Protein 3U2U (pdb70)

Organism: Homo sapiens (NCBI:txid9606)

Structure (mmCIF, N/CA/C/O backbone):
data_3U2U
#
_entry.id   3U2U
#
_cell.length_a   46.765
_cell.length_b   46.844
_cell.length_c   69.848
_cell.angle_alpha   79.36
_cell.angle_beta   88.45
_cell.angle_gamma   77.20
#
_symmetry.space_group_name_H-M   'P 1'
#
loop_
_entity.id
_entity.type
_entity.pdbx_description
1 polymer Glycogenin-1
2 branched alpha-D-glucopyranose-(1-4)-alpha-D-glucopyranose-(1-4)-alpha-D-glucopyranose-(1-4)-alpha-D-glucopyranose
3 non-polymer 'MANGANESE (II) ION'
4 non-polymer "URIDINE-5'-DIPHOSPHATE"
5 non-polymer GLYCEROL
6 non-polymer 'SULFATE ION'
7 water water
#
loop_
_atom_site.group_PDB
_atom_site.id
_atom_site.type_symbol
_atom_site.label_atom_id
_atom_site.label_alt_id
_atom_site.label_comp_id
_atom_site.label_asym_id
_atom_site.label_entity_id
_atom_site.label_seq_id
_atom_site.pdbx_PDB_ins_code
_atom_site.Cartn_x
_atom_site.Cartn_y
_atom_site.Cartn_z
_atom_site.occupancy
_atom_site.B_iso_or_equiv
_atom_site.auth_seq_id
_atom_site.auth_comp_id
_atom_site.auth_asym_id
_atom_site.auth_atom_id
_atom_site.pdbx_PDB_model_num
ATOM 1 N N . SER A 1 1 ? 36.197 36.508 5.461 1.00 66.03 0 SER A N 1
ATOM 2 C CA . SER A 1 1 ? 36.122 35.024 5.307 1.00 65.29 0 SER A CA 1
ATOM 3 C C . SER A 1 1 ? 36.984 34.524 4.138 1.00 64.70 0 SER A C 1
ATOM 4 O O . SER A 1 1 ? 38.134 34.126 4.334 1.00 62.74 0 SER A O 1
ATOM 7 N N . MET A 1 2 ? 36.429 34.565 2.927 1.00 64.16 1 MET A N 1
ATOM 8 C CA . MET A 1 2 ? 37.070 33.964 1.758 1.00 64.10 1 MET A CA 1
ATOM 9 C C . MET A 1 2 ? 38.481 34.507 1.560 1.00 59.84 1 MET A C 1
ATOM 10 O O . MET A 1 2 ? 39.450 33.747 1.519 1.00 62.02 1 MET A O 1
ATOM 15 N N . THR A 1 3 ? 38.589 35.828 1.476 1.00 53.09 2 THR A N 1
ATOM 16 C CA . THR A 1 3 ? 39.832 36.471 1.080 1.00 45.70 2 THR A CA 1
ATOM 17 C C . THR A 1 3 ? 40.669 36.973 2.264 1.00 39.43 2 THR A C 1
ATOM 18 O O . THR A 1 3 ? 41.906 36.958 2.200 1.00 41.62 2 THR A O 1
ATOM 22 N N . ASP A 1 4 ? 40.015 37.409 3.343 1.00 27.10 3 ASP A N 1
ATOM 23 C CA . ASP A 1 4 ? 40.711 38.178 4.358 1.00 21.90 3 ASP A CA 1
ATOM 24 C C . ASP A 1 4 ? 40.974 37.423 5.665 1.00 18.68 3 ASP A C 1
ATOM 25 O O . ASP A 1 4 ? 41.427 38.020 6.620 1.00 19.72 3 ASP A O 1
ATOM 30 N N . GLN A 1 5 ? 40.690 36.117 5.698 1.00 17.02 4 GLN A N 1
ATOM 31 C CA . GLN A 1 5 ? 41.001 35.281 6.882 1.00 15.26 4 GLN A CA 1
ATOM 32 C C . GLN A 1 5 ? 41.703 34.012 6.432 1.00 15.54 4 GLN A C 1
ATOM 33 O O . GLN A 1 5 ? 41.421 33.483 5.348 1.00 15.59 4 GLN A O 1
ATOM 39 N N . ALA A 1 6 ? 42.583 33.515 7.294 1.00 14.02 5 ALA A N 1
ATOM 40 C CA . ALA A 1 6 ? 43.451 32.386 6.943 1.00 12.90 5 ALA A CA 1
ATOM 41 C C . ALA A 1 6 ? 43.767 31.479 8.113 1.00 11.44 5 ALA A C 1
ATOM 42 O O . ALA A 1 6 ? 43.864 31.920 9.249 1.00 13.30 5 ALA A O 1
ATOM 44 N N . PHE A 1 7 ? 43.972 30.207 7.794 1.00 11.30 6 PHE A N 1
ATOM 45 C CA . PHE A 1 7 ? 44.736 29.319 8.643 1.00 12.09 6 PHE A CA 1
ATOM 46 C C . PHE A 1 7 ? 46.176 29.449 8.243 1.00 12.49 6 PHE A C 1
ATOM 47 O O . PHE A 1 7 ? 46.488 29.516 7.050 1.00 12.53 6 PHE A O 1
ATOM 55 N N . VAL A 1 8 ? 47.052 29.478 9.237 1.00 12.18 7 VAL A N 1
ATOM 56 C CA . VAL A 1 8 ? 48.460 29.681 9.024 1.00 12.71 7 VAL A CA 1
ATOM 57 C C . VAL A 1 8 ? 49.246 28.611 9.765 1.00 10.70 7 VAL A C 1
ATOM 58 O O . VAL A 1 8 ? 49.011 28.383 10.945 1.00 11.88 7 VAL A O 1
ATOM 62 N N . THR A 1 9 ? 50.200 27.963 9.085 1.00 11.81 8 THR A N 1
ATOM 63 C CA . THR A 1 9 ? 51.136 27.023 9.738 1.00 12.63 8 THR A CA 1
ATOM 64 C C . THR A 1 9 ? 52.571 27.410 9.427 1.00 15.41 8 THR A C 1
ATOM 65 O O . THR A 1 9 ? 52.820 28.437 8.808 1.00 13.79 8 THR A O 1
ATOM 69 N N . LEU A 1 10 ? 53.503 26.610 9.928 1.00 13.30 9 LEU A N 1
ATOM 70 C CA . LEU A 1 10 ? 54.936 26.899 9.913 1.00 12.10 9 LEU A CA 1
ATOM 71 C C . LEU A 1 10 ? 55.707 25.630 9.675 1.00 13.51 9 LEU A C 1
ATOM 72 O O . LEU A 1 10 ? 55.445 24.613 10.326 1.00 12.77 9 LEU A O 1
ATOM 77 N N . THR A 1 11 ? 56.672 25.684 8.749 1.00 13.65 10 THR A N 1
ATOM 78 C CA . THR A 1 11 ? 57.652 24.619 8.669 1.00 14.12 10 THR A CA 1
ATOM 79 C C . THR A 1 11 ? 59.032 25.141 8.369 1.00 14.74 10 THR A C 1
ATOM 80 O O . THR A 1 11 ? 59.226 25.896 7.442 1.00 12.94 10 THR A O 1
ATOM 84 N N . THR A 1 12 ? 60.011 24.706 9.147 1.00 15.73 11 THR A N 1
ATOM 85 C CA . THR A 1 12 ? 61.387 25.111 8.905 1.00 17.48 11 THR A CA 1
ATOM 86 C C . THR A 1 12 ? 62.182 24.057 8.144 1.00 18.07 11 THR A C 1
ATOM 87 O O . THR A 1 12 ? 63.382 24.254 7.889 1.00 21.31 11 THR A O 1
ATOM 91 N N . ASN A 1 13 ? 61.567 22.912 7.827 1.00 15.35 12 ASN A N 1
ATOM 92 C CA . ASN A 1 13 ? 62.287 21.837 7.143 1.00 18.66 12 ASN A CA 1
ATOM 93 C C . ASN A 1 13 ? 61.339 20.890 6.414 1.00 19.79 12 ASN A C 1
ATOM 94 O O . ASN A 1 13 ? 60.140 21.035 6.511 1.00 18.78 12 ASN A O 1
ATOM 99 N N . ASP A 1 14 ? 61.876 19.927 5.668 1.00 18.44 13 ASP A N 1
ATOM 100 C CA . ASP A 1 14 ? 61.031 19.042 4.853 1.00 17.94 13 ASP A CA 1
ATOM 101 C C . ASP A 1 14 ? 60.308 17.983 5.668 1.00 22.04 13 ASP A C 1
ATOM 102 O O . ASP A 1 14 ? 59.341 17.432 5.189 1.00 21.71 13 ASP A O 1
ATOM 107 N N . ALA A 1 15 ? 60.762 17.720 6.895 1.00 19.44 14 ALA A N 1
ATOM 108 C CA . ALA A 1 15 ? 60.117 16.757 7.779 1.00 19.56 14 ALA A CA 1
ATOM 109 C C . ALA A 1 15 ? 58.811 17.341 8.314 1.00 18.15 14 ALA A C 1
ATOM 110 O O . ALA A 1 15 ? 57.738 16.761 8.155 1.00 17.85 14 ALA A O 1
ATOM 112 N N . TYR A 1 16 ? 58.889 18.512 8.929 1.00 14.36 15 TYR A N 1
ATOM 113 C CA . TYR A 1 16 ? 57.661 19.175 9.400 1.00 13.49 15 TYR A CA 1
ATOM 114 C C . TYR A 1 16 ? 56.767 19.594 8.242 1.00 13.62 15 TYR A C 1
ATOM 115 O O . TYR A 1 16 ? 55.548 19.745 8.398 1.00 13.87 15 TYR A O 1
ATOM 124 N N . ALA A 1 17 ? 57.339 19.721 7.046 1.00 16.30 16 ALA A N 1
ATOM 125 C CA . ALA A 1 17 ? 56.523 19.987 5.867 1.00 14.03 16 ALA A CA 1
ATOM 126 C C . ALA A 1 17 ? 55.516 18.871 5.606 1.00 13.52 16 ALA A C 1
ATOM 127 O O . ALA A 1 17 ? 54.435 19.140 5.087 1.00 14.32 16 ALA A O 1
ATOM 129 N N . LYS A 1 18 ? 55.878 17.615 5.915 1.00 14.76 17 LYS A N 1
ATOM 130 C CA . LYS A 1 18 ? 54.957 16.500 5.751 1.00 16.32 17 LYS A CA 1
ATOM 131 C C . LYS A 1 18 ? 53.733 16.711 6.667 1.00 14.71 17 LYS A C 1
ATOM 132 O O . LYS A 1 18 ? 52.570 16.538 6.250 1.00 14.68 17 LYS A O 1
ATOM 138 N N . GLY A 1 19 ? 54.015 17.164 7.889 1.00 13.39 18 GLY A N 1
ATOM 139 C CA . GLY A 1 19 ? 52.958 17.619 8.794 1.00 14.14 18 GLY A CA 1
ATOM 140 C C . GLY A 1 19 ? 52.084 18.721 8.240 1.00 13.41 18 GLY A C 1
ATOM 141 O O . GLY A 1 19 ? 50.866 18.616 8.262 1.00 11.70 18 GLY A O 1
ATOM 142 N N . ALA A 1 20 ? 52.692 19.781 7.710 1.00 13.42 19 ALA A N 1
ATOM 143 C CA . ALA A 1 20 ? 51.893 20.883 7.153 1.00 13.67 19 ALA A CA 1
ATOM 144 C C . ALA A 1 20 ? 51.021 20.400 5.999 1.00 10.45 19 ALA A C 1
ATOM 145 O O . ALA A 1 20 ? 49.858 20.799 5.868 1.00 13.87 19 ALA A O 1
ATOM 147 N N . LEU A 1 21 ? 51.569 19.478 5.190 1.00 12.70 20 LEU A N 1
ATOM 148 C CA . LEU A 1 21 ? 50.795 18.948 4.058 1.00 11.38 20 LEU A CA 1
ATOM 149 C C . LEU A 1 21 ? 49.574 18.165 4.524 1.00 11.13 20 LEU A C 1
ATOM 150 O O . LEU A 1 21 ? 48.472 18.322 3.969 1.00 13.18 20 LEU A O 1
ATOM 155 N N . VAL A 1 22 ? 49.740 17.343 5.572 1.00 11.81 21 VAL A N 1
ATOM 156 C CA . VAL A 1 22 ? 48.624 16.580 6.110 1.00 14.78 21 VAL A CA 1
ATOM 157 C C . VAL A 1 22 ? 47.615 17.515 6.767 1.00 12.03 21 VAL A C 1
ATOM 158 O O . VAL A 1 22 ? 46.409 17.403 6.546 1.00 13.08 21 VAL A O 1
ATOM 162 N N . LEU A 1 23 ? 48.091 18.489 7.553 1.00 10.86 22 LEU A N 1
ATOM 163 C CA . LEU A 1 23 ? 47.209 19.497 8.131 1.00 11.48 22 LEU A CA 1
ATOM 164 C C . LEU A 1 23 ? 46.363 20.218 7.052 1.00 10.62 22 LEU A C 1
ATOM 165 O O . LEU A 1 23 ? 45.135 20.338 7.159 1.00 13.29 22 LEU A O 1
ATOM 170 N N . GLY A 1 24 ? 47.048 20.737 6.038 1.00 12.41 23 GLY A N 1
ATOM 171 C CA . GLY A 1 24 ? 46.367 21.469 4.983 1.00 12.99 23 GLY A CA 1
ATOM 172 C C . GLY A 1 24 ? 45.372 20.603 4.273 1.00 13.37 23 GLY A C 1
ATOM 173 O O . GLY A 1 24 ? 44.254 21.051 3.965 1.00 14.39 23 GLY A O 1
ATOM 174 N N . SER A 1 25 ? 45.750 19.356 4.000 1.00 12.29 24 SER A N 1
ATOM 175 C CA A SER A 1 25 ? 44.836 18.422 3.360 0.50 12.87 24 SER A CA 1
ATOM 176 C CA B SER A 1 25 ? 44.843 18.398 3.362 0.50 12.59 24 SER A CA 1
ATOM 177 C C . SER A 1 25 ? 43.607 18.208 4.204 1.00 13.72 24 SER A C 1
ATOM 178 O O . SER A 1 25 ? 42.483 18.209 3.692 1.00 15.45 24 SER A O 1
ATOM 183 N N . SER A 1 26 ? 43.807 18.051 5.509 1.00 12.29 25 SER A N 1
ATOM 184 C CA . SER A 1 26 ? 42.668 17.882 6.424 1.00 12.52 25 SER A CA 1
ATOM 185 C C . SER A 1 26 ? 41.736 19.113 6.470 1.00 14.33 25 SER A C 1
ATOM 186 O O . SER A 1 26 ? 40.532 18.957 6.569 1.00 14.99 25 SER A O 1
ATOM 189 N N . LEU A 1 27 ? 42.286 20.327 6.417 1.00 13.67 26 LEU A N 1
ATOM 190 C CA . LEU A 1 27 ? 41.478 21.536 6.381 1.00 13.25 26 LEU A CA 1
ATOM 191 C C . LEU A 1 27 ? 40.640 21.578 5.087 1.00 14.11 26 LEU A C 1
ATOM 192 O O . LEU A 1 27 ? 39.473 21.978 5.133 1.00 16.22 26 LEU A O 1
ATOM 197 N N . LYS A 1 28 ? 41.225 21.142 3.972 1.00 15.80 27 LYS A N 1
ATOM 198 C CA A LYS A 1 28 ? 40.482 21.094 2.703 0.50 16.70 27 LYS A CA 1
ATOM 199 C CA B LYS A 1 28 ? 40.491 21.076 2.692 0.50 16.57 27 LYS A CA 1
ATOM 200 C C . LYS A 1 28 ? 39.409 20.007 2.759 1.00 18.95 27 LYS A C 1
ATOM 201 O O . LYS A 1 28 ? 38.281 20.208 2.268 1.00 18.82 27 LYS A O 1
ATOM 212 N N . GLN A 1 29 ? 39.735 18.870 3.360 1.00 16.88 28 GLN A N 1
ATOM 213 C CA . GLN A 1 29 ? 38.793 17.729 3.513 1.00 18.84 28 GLN A CA 1
ATOM 214 C C . GLN A 1 29 ? 37.512 18.147 4.227 1.00 19.77 28 GLN A C 1
ATOM 215 O O . GLN A 1 29 ? 36.399 17.699 3.879 1.00 23.03 28 GLN A O 1
ATOM 221 N N . HIS A 1 30 ? 37.648 19.036 5.215 1.00 16.25 29 HIS A N 1
ATOM 222 C CA . HIS A 1 30 ? 36.528 19.501 6.022 1.00 17.50 29 HIS A CA 1
ATOM 223 C C . HIS A 1 30 ? 36.000 20.853 5.559 1.00 18.14 29 HIS A C 1
ATOM 224 O O . HIS A 1 30 ? 35.294 21.535 6.288 1.00 20.53 29 HIS A O 1
ATOM 231 N N . ARG A 1 31 ? 36.354 21.208 4.316 1.00 19.66 30 ARG A N 1
ATOM 232 C CA . ARG A 1 31 ? 35.698 22.271 3.545 1.00 18.31 30 ARG A CA 1
ATOM 233 C C . ARG A 1 31 ? 35.805 23.655 4.175 1.00 17.88 30 ARG A C 1
ATOM 234 O O . ARG A 1 31 ? 34.836 24.418 4.262 1.00 19.99 30 ARG A O 1
ATOM 242 N N . THR A 1 32 ? 37.015 24.015 4.598 1.00 15.61 31 THR A N 1
ATOM 243 C CA . THR A 1 32 ? 37.206 25.378 5.036 1.00 16.66 31 THR A CA 1
ATOM 244 C C . THR A 1 32 ? 36.945 26.333 3.872 1.00 18.36 31 THR A C 1
ATOM 245 O O . THR A 1 32 ? 37.224 26.035 2.710 1.00 18.50 31 THR A O 1
ATOM 249 N N . THR A 1 33 ? 36.415 27.485 4.225 1.00 15.59 32 THR A N 1
ATOM 250 C CA . THR A 1 33 ? 36.209 28.591 3.295 1.00 17.52 32 THR A CA 1
ATOM 251 C C . THR A 1 33 ? 37.259 29.684 3.453 1.00 18.01 32 THR A C 1
ATOM 252 O O . THR A 1 33 ? 37.189 30.713 2.776 1.00 19.56 32 THR A O 1
ATOM 256 N N . ARG A 1 34 ? 38.249 29.459 4.329 1.00 14.22 33 ARG A N 1
ATOM 257 C CA . ARG A 1 34 ? 39.318 30.415 4.515 1.00 15.81 33 ARG A CA 1
ATOM 258 C C . ARG A 1 34 ? 40.543 30.038 3.695 1.00 12.88 33 ARG A C 1
ATOM 259 O O . ARG A 1 34 ? 40.643 28.938 3.156 1.00 15.99 33 ARG A O 1
ATOM 267 N N . ARG A 1 35 ? 41.458 30.998 3.572 1.00 14.13 34 ARG A N 1
ATOM 268 C CA A ARG A 1 35 ? 42.753 30.791 2.950 0.50 14.16 34 ARG A CA 1
ATOM 269 C CA B ARG A 1 35 ? 42.725 30.738 2.926 0.50 15.47 34 ARG A CA 1
ATOM 270 C C . ARG A 1 35 ? 43.623 29.870 3.797 1.00 14.00 34 ARG A C 1
ATOM 271 O O . ARG A 1 35 ? 43.450 29.786 5.029 1.00 13.80 34 ARG A O 1
ATOM 286 N N . LEU A 1 36 ? 44.546 29.169 3.139 1.00 14.73 35 LEU A N 1
ATOM 287 C CA . LEU A 1 36 ? 45.547 28.323 3.792 1.00 13.45 35 LEU A CA 1
ATOM 288 C C . LEU A 1 36 ? 46.906 28.879 3.444 1.00 12.71 35 LEU A C 1
ATOM 289 O O . LEU A 1 36 ? 47.261 29.002 2.264 1.00 13.68 35 LEU A O 1
ATOM 294 N N . VAL A 1 37 ? 47.686 29.195 4.474 1.00 13.94 36 VAL A N 1
ATOM 295 C CA . VAL A 1 37 ? 49.007 29.779 4.329 1.00 14.92 36 VAL A CA 1
ATOM 296 C C . VAL A 1 37 ? 50.039 28.993 5.140 1.00 14.71 36 VAL A C 1
ATOM 297 O O . VAL A 1 37 ? 49.733 28.540 6.244 1.00 12.97 36 VAL A O 1
ATOM 301 N N . VAL A 1 38 ? 51.236 28.791 4.582 1.00 12.05 37 VAL A N 1
ATOM 302 C CA . VAL A 1 38 ? 52.348 28.205 5.302 1.00 12.06 37 VAL A CA 1
ATOM 303 C C . VAL A 1 38 ? 53.554 29.125 5.252 1.00 12.73 37 VAL A C 1
ATOM 304 O O . VAL A 1 38 ? 53.930 29.593 4.183 1.00 13.18 37 VAL 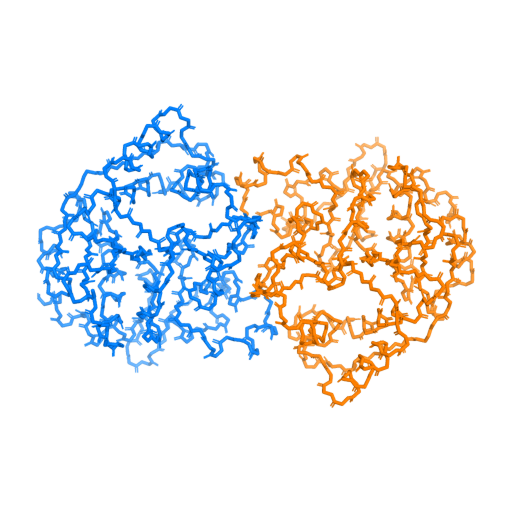A O 1
ATOM 308 N N . LEU A 1 39 ? 54.119 29.407 6.421 1.00 12.94 38 LEU A N 1
ATOM 309 C CA . LEU A 1 39 ? 55.395 30.093 6.566 1.00 12.74 38 LEU A CA 1
ATOM 310 C C . LEU A 1 39 ? 56.486 29.048 6.426 1.00 14.17 38 LEU A C 1
ATOM 311 O O . LEU A 1 39 ? 56.448 28.034 7.097 1.00 16.31 38 LEU A O 1
ATOM 316 N N . ALA A 1 40 ? 57.451 29.308 5.561 1.00 13.78 39 ALA A N 1
ATOM 317 C CA . ALA A 1 40 ? 58.536 28.378 5.286 1.00 15.50 39 ALA A CA 1
ATOM 318 C C . ALA A 1 40 ? 59.855 29.138 5.342 1.00 17.39 39 ALA A C 1
ATOM 319 O O . ALA A 1 40 ? 59.907 30.350 5.036 1.00 16.62 39 ALA A O 1
ATOM 321 N N . THR A 1 41 ? 60.911 28.443 5.780 1.00 17.26 40 THR A N 1
ATOM 322 C CA . THR A 1 41 ? 62.241 29.025 5.912 1.00 17.98 40 THR A CA 1
ATOM 323 C C . THR A 1 41 ? 63.161 28.385 4.852 1.00 17.79 40 THR A C 1
ATOM 324 O O . THR A 1 41 ? 62.756 27.441 4.158 1.00 19.60 40 THR A O 1
ATOM 328 N N . PRO A 1 42 ? 64.396 28.906 4.699 1.00 20.22 41 PRO A N 1
ATOM 329 C CA . PRO A 1 42 ? 65.217 28.448 3.563 1.00 23.45 41 PRO A CA 1
ATOM 330 C C . PRO A 1 42 ? 65.657 26.985 3.564 1.00 22.81 41 PRO A C 1
ATOM 331 O O . PRO A 1 42 ? 66.032 26.473 2.496 1.00 22.99 41 PRO A O 1
ATOM 335 N N . GLN A 1 43 ? 65.588 26.307 4.713 1.00 22.36 42 GLN A N 1
ATOM 336 C CA A GLN A 1 43 ? 65.957 24.887 4.815 0.50 24.59 42 GLN A CA 1
ATOM 337 C CA B GLN A 1 43 ? 65.972 24.888 4.783 0.50 23.64 42 GLN A CA 1
ATOM 338 C C . GLN A 1 43 ? 64.925 24.012 4.099 1.00 22.96 42 GLN A C 1
ATOM 339 O O . GLN A 1 43 ? 65.197 22.858 3.779 1.00 25.82 42 GLN A O 1
ATOM 350 N N . VAL A 1 44 ? 63.727 24.543 3.868 1.00 19.67 43 VAL A N 1
ATOM 351 C CA . VAL A 1 44 ? 62.727 23.781 3.116 1.00 20.24 43 VAL A CA 1
ATOM 352 C C . VAL A 1 44 ? 63.185 23.726 1.648 1.00 17.81 43 VAL A C 1
ATOM 353 O O . VAL A 1 44 ? 63.512 24.747 1.071 1.00 21.52 43 VAL A O 1
ATOM 357 N N . SER A 1 45 ? 63.251 22.525 1.079 1.00 19.58 44 SER A N 1
ATOM 358 C CA . SER A 1 45 ? 63.790 22.365 -0.265 1.00 20.08 44 SER A CA 1
ATOM 359 C C . SER A 1 45 ? 62.912 23.041 -1.304 1.00 21.71 44 SER A C 1
ATOM 360 O O . SER A 1 45 ? 61.704 23.231 -1.098 1.00 19.69 44 SER A O 1
ATOM 363 N N . ASP A 1 46 ? 63.508 23.416 -2.436 1.00 22.63 45 ASP A N 1
ATOM 364 C CA . ASP A 1 46 ? 62.715 24.004 -3.523 1.00 20.26 45 ASP A CA 1
ATOM 365 C C . ASP A 1 46 ? 61.581 23.089 -3.997 1.00 17.99 45 ASP A C 1
ATOM 366 O O . ASP A 1 46 ? 60.452 23.551 -4.261 1.00 21.75 45 ASP A O 1
ATOM 371 N N . SER A 1 47 ? 61.879 21.794 -4.105 1.00 20.86 46 SER A N 1
ATOM 372 C CA . SER A 1 47 ? 60.904 20.823 -4.522 1.00 20.70 46 SER A CA 1
ATOM 373 C C . SER A 1 47 ? 59.770 20.726 -3.507 1.00 23.46 46 SER A C 1
ATOM 374 O O . SER A 1 47 ? 58.602 20.675 -3.887 1.00 21.36 46 SER A O 1
ATOM 377 N N . MET A 1 48 ? 60.105 20.749 -2.220 1.00 22.36 47 MET A N 1
ATOM 378 C CA . MET A 1 48 ? 59.047 20.757 -1.190 1.00 21.61 47 MET A CA 1
ATOM 379 C C . MET A 1 48 ? 58.220 22.041 -1.187 1.00 19.36 47 MET A C 1
ATOM 380 O O . MET A 1 48 ? 57.017 21.991 -1.007 1.00 16.66 47 MET A O 1
ATOM 385 N N . ARG A 1 49 ? 58.842 23.190 -1.404 1.00 17.52 48 ARG A N 1
ATOM 386 C CA . ARG A 1 49 ? 58.080 24.415 -1.550 1.00 16.44 48 ARG A CA 1
ATOM 387 C C . ARG A 1 49 ? 57.041 24.307 -2.662 1.00 18.08 48 ARG A C 1
ATOM 388 O O . ARG A 1 49 ? 55.933 24.792 -2.516 1.00 18.02 48 ARG A O 1
ATOM 396 N N . LYS A 1 50 ? 57.414 23.681 -3.786 1.00 17.53 49 LYS A N 1
ATOM 397 C CA . LYS A 1 50 ? 56.495 23.520 -4.899 1.00 20.21 49 LYS A CA 1
ATOM 398 C C . LYS A 1 50 ? 55.329 22.611 -4.512 1.00 18.49 49 LYS A C 1
ATOM 399 O O . LYS A 1 50 ? 54.182 22.898 -4.858 1.00 20.61 49 LYS A O 1
ATOM 405 N N . VAL A 1 51 ? 55.601 21.551 -3.754 1.00 17.35 50 VAL A N 1
ATOM 406 C CA . VAL A 1 51 ? 54.528 20.690 -3.286 1.00 17.28 50 VAL A CA 1
ATOM 407 C C . VAL A 1 51 ? 53.623 21.431 -2.306 1.00 15.37 50 VAL A C 1
ATOM 408 O O . VAL A 1 51 ? 52.397 21.353 -2.401 1.00 17.28 50 VAL A O 1
ATOM 412 N N . LEU A 1 52 ? 54.224 22.198 -1.390 1.00 15.68 51 LEU A N 1
ATOM 413 C CA . LEU A 1 52 ? 53.417 22.996 -0.468 1.00 15.83 51 LEU A CA 1
ATOM 414 C C . LEU A 1 52 ? 52.472 23.930 -1.215 1.00 18.18 51 LEU A C 1
ATOM 415 O O . LEU A 1 52 ? 51.352 24.150 -0.795 1.00 17.31 51 LEU A O 1
ATOM 420 N N . GLU A 1 53 ? 52.930 24.490 -2.333 1.00 17.82 52 GLU A N 1
ATOM 421 C CA . GLU A 1 53 ? 52.066 25.319 -3.178 1.00 20.98 52 GLU A CA 1
ATOM 422 C C . GLU A 1 53 ? 50.860 24.620 -3.799 1.00 21.12 52 GLU A C 1
ATOM 423 O O . GLU A 1 53 ? 49.933 25.296 -4.227 1.00 25.53 52 GLU A O 1
ATOM 429 N N . THR A 1 54 ? 50.857 23.286 -3.845 1.00 20.52 53 THR A N 1
ATOM 430 C CA . THR A 1 54 ? 49.698 22.551 -4.353 1.00 22.46 53 THR A CA 1
ATOM 431 C C . THR A 1 54 ? 48.611 22.360 -3.283 1.00 25.67 53 THR A C 1
ATOM 432 O O . THR A 1 54 ? 47.456 22.063 -3.602 1.00 28.37 53 THR A O 1
ATOM 436 N N . VAL A 1 55 ? 48.974 22.531 -2.016 1.00 20.01 54 VAL A N 1
ATOM 437 C CA . VAL A 1 55 ? 48.028 22.372 -0.904 1.00 21.27 54 VAL A CA 1
ATOM 438 C C . VAL A 1 55 ? 47.652 23.735 -0.295 1.00 20.31 54 VAL A C 1
ATOM 439 O O . VAL A 1 55 ? 46.486 24.000 0.008 1.00 22.79 54 VAL A O 1
ATOM 443 N N . PHE A 1 56 ? 48.647 24.591 -0.099 1.00 16.73 55 PHE A N 1
ATOM 444 C CA . PHE A 1 56 ? 48.424 25.915 0.491 1.00 16.83 55 PHE A CA 1
ATOM 445 C C . PHE A 1 56 ? 48.170 26.938 -0.573 1.00 18.48 55 PHE A C 1
ATOM 446 O O . PHE A 1 56 ? 48.716 26.830 -1.676 1.00 20.80 55 PHE A O 1
ATOM 454 N N . ASP A 1 57 ? 47.337 27.926 -0.254 1.00 14.93 56 ASP A N 1
ATOM 455 C CA . ASP A 1 57 ? 47.094 29.038 -1.180 1.00 16.77 56 ASP A CA 1
ATOM 456 C C . ASP A 1 57 ? 48.330 29.878 -1.363 1.00 18.97 56 ASP A C 1
ATOM 457 O O . ASP A 1 57 ? 48.588 30.375 -2.475 1.00 18.20 56 ASP A O 1
ATOM 462 N N . GLU A 1 58 ? 49.132 30.032 -0.303 1.00 15.35 57 GLU A N 1
ATOM 463 C CA . GLU A 1 58 ? 50.394 30.699 -0.413 1.00 17.63 57 GLU A CA 1
ATOM 464 C C . GLU A 1 58 ? 51.440 30.128 0.519 1.00 16.18 57 GLU A C 1
ATOM 465 O O . GLU A 1 58 ? 51.142 29.775 1.665 1.00 14.92 57 GLU A O 1
ATOM 471 N N . VAL A 1 59 ? 52.654 30.013 -0.009 1.00 16.14 58 VAL A N 1
ATOM 472 C CA . VAL A 1 59 ? 53.852 29.737 0.727 1.00 14.41 58 VAL A CA 1
ATOM 473 C C . VAL A 1 59 ? 54.603 31.059 0.911 1.00 15.58 58 VAL A C 1
ATOM 474 O O . VAL A 1 59 ? 54.981 31.698 -0.072 1.00 17.17 58 VAL A O 1
ATOM 478 N N . ILE A 1 60 ? 54.825 31.456 2.155 1.00 14.73 59 ILE A N 1
ATOM 479 C CA . ILE A 1 60 ? 55.456 32.739 2.475 1.00 13.60 59 ILE A CA 1
ATOM 480 C C . ILE A 1 60 ? 56.825 32.425 3.061 1.00 15.86 59 ILE A C 1
ATOM 481 O O . ILE A 1 60 ? 56.927 31.781 4.109 1.00 15.38 59 ILE A O 1
ATOM 486 N N . MET A 1 61 ? 57.887 32.878 2.391 1.00 15.39 60 MET A N 1
ATOM 487 C CA . MET A 1 61 ? 59.236 32.644 2.869 1.00 16.31 60 MET A CA 1
ATOM 488 C C . MET A 1 61 ? 59.581 33.679 3.917 1.00 17.93 60 MET A C 1
ATOM 489 O O . MET A 1 61 ? 59.359 34.894 3.733 1.00 18.41 60 MET A O 1
ATOM 494 N N . VAL A 1 62 ? 60.117 33.179 5.022 1.00 17.91 61 VAL A N 1
ATOM 495 C CA . VAL A 1 62 ? 60.501 33.986 6.155 1.00 17.43 61 VAL A CA 1
ATOM 496 C C . VAL A 1 62 ? 61.836 33.531 6.678 1.00 16.87 61 VAL A C 1
ATOM 497 O O . VAL A 1 62 ? 62.283 32.417 6.387 1.00 18.83 61 VAL A O 1
ATOM 501 N N . ASP A 1 63 ? 62.462 34.418 7.440 1.00 19.46 62 ASP A N 1
ATOM 502 C CA . ASP A 1 63 ? 63.730 34.131 8.103 1.00 19.82 62 ASP A CA 1
ATOM 503 C C . ASP A 1 63 ? 63.489 33.324 9.383 1.00 20.24 62 ASP A C 1
ATOM 504 O O . ASP A 1 63 ? 62.562 33.637 10.148 1.00 19.04 62 ASP A O 1
ATOM 509 N N . VAL A 1 64 ? 64.350 32.347 9.645 1.00 19.99 63 VAL A N 1
ATOM 510 C CA . VAL A 1 64 ? 64.359 31.646 10.932 1.00 18.68 63 VAL A CA 1
ATOM 511 C C . VAL A 1 64 ? 64.643 32.639 12.062 1.00 18.64 63 VAL A C 1
ATOM 512 O O . VAL A 1 64 ? 65.583 33.457 11.981 1.00 19.68 63 VAL A O 1
ATOM 516 N N . LEU A 1 65 ? 63.813 32.578 13.104 1.00 17.63 64 LEU A N 1
ATOM 517 C CA . LEU A 1 65 ? 64.048 33.264 14.368 1.00 20.03 64 LEU A CA 1
ATOM 518 C C . LEU A 1 65 ? 64.324 32.155 15.387 1.00 20.05 64 LEU A C 1
ATOM 519 O O . LEU A 1 65 ? 63.529 31.235 15.537 1.00 17.06 64 LEU A O 1
ATOM 524 N N . ASP A 1 66 ? 65.489 32.215 16.030 1.00 20.02 65 ASP A N 1
ATOM 525 C CA . ASP A 1 66 ? 65.948 31.188 16.950 1.00 17.87 65 ASP A CA 1
ATOM 526 C C . ASP A 1 66 ? 66.311 31.816 18.308 1.00 21.35 65 ASP A C 1
ATOM 527 O O . ASP A 1 66 ? 67.148 32.734 18.393 1.00 21.21 65 ASP A O 1
ATOM 532 N N . SER A 1 67 ? 65.661 31.330 19.363 1.00 18.56 66 SER A N 1
ATOM 533 C CA . SER A 1 67 ? 65.930 31.790 20.709 1.00 19.08 66 SER A CA 1
ATOM 534 C C . SER A 1 67 ? 67.381 31.556 21.120 1.00 18.17 66 SER A C 1
ATOM 535 O O . SER A 1 67 ? 67.916 32.327 21.924 1.00 22.95 66 SER A O 1
ATOM 538 N N . GLY A 1 68 ? 67.973 30.461 20.642 1.00 19.42 67 GLY A N 1
ATOM 539 C CA . GLY A 1 68 ? 69.302 30.031 21.116 1.00 20.04 67 GLY A CA 1
ATOM 540 C C . GLY A 1 68 ? 69.341 29.672 22.595 1.00 23.40 67 GLY A C 1
ATOM 541 O O . GLY A 1 68 ? 70.421 29.559 23.195 1.00 25.34 67 GLY A O 1
ATOM 542 N N . ASP A 1 69 ? 68.166 29.456 23.180 1.00 23.05 68 ASP A N 1
ATOM 543 C CA . ASP A 1 69 ? 67.996 29.265 24.616 1.00 18.84 68 ASP A CA 1
ATOM 544 C C . ASP A 1 69 ? 68.171 27.815 25.001 1.00 22.56 68 ASP A C 1
ATOM 545 O O . ASP A 1 69 ? 67.223 27.141 25.399 1.00 23.34 68 ASP A O 1
ATOM 550 N N . SER A 1 70 ? 69.420 27.352 24.910 1.00 23.90 69 SER A N 1
ATOM 551 C CA . SER A 1 70 ? 69.782 25.987 25.225 1.00 25.13 69 SER A CA 1
ATOM 552 C C . SER A 1 70 ? 69.345 25.594 26.633 1.00 24.43 69 SER A C 1
ATOM 553 O O . SER A 1 70 ? 68.887 24.465 26.849 1.00 24.80 69 SER A O 1
ATOM 556 N N . ALA A 1 71 ? 69.469 26.512 27.597 1.00 23.12 70 ALA A N 1
ATOM 557 C CA . ALA A 1 71 ? 69.188 26.157 28.985 1.00 22.66 70 ALA A CA 1
ATOM 558 C C . ALA A 1 71 ? 67.717 25.718 29.119 1.00 25.97 70 ALA A C 1
ATOM 559 O O . ALA A 1 71 ? 67.430 24.628 29.623 1.00 24.97 70 ALA A O 1
ATOM 561 N N . HIS A 1 72 ? 66.796 26.542 28.618 1.00 21.97 71 HIS A N 1
ATOM 562 C CA . HIS A 1 72 ? 65.370 26.227 28.751 1.00 22.71 71 HIS A CA 1
ATOM 563 C C . HIS A 1 72 ? 64.956 25.073 27.852 1.00 22.72 71 HIS A C 1
ATOM 564 O O . HIS A 1 72 ? 64.171 24.223 28.266 1.00 23.90 71 HIS A O 1
ATOM 571 N N . LEU A 1 73 ? 65.501 25.017 26.639 1.00 21.35 72 LEU A N 1
ATOM 572 C CA . LEU A 1 73 ? 65.208 23.928 25.677 1.00 22.64 72 LEU A CA 1
ATOM 573 C C . LEU A 1 73 ? 65.690 22.542 26.124 1.00 31.43 72 LEU A C 1
ATOM 574 O O . LEU A 1 73 ? 64.963 21.552 25.999 1.00 25.67 72 LEU A O 1
ATOM 579 N N . THR A 1 74 ? 66.913 22.461 26.646 1.00 31.78 73 THR A N 1
ATOM 580 C CA . THR A 1 74 ? 67.420 21.176 27.124 1.00 30.66 73 THR A CA 1
ATOM 581 C C . THR A 1 74 ? 66.650 20.756 28.383 1.00 28.69 73 THR A C 1
ATOM 582 O O . THR A 1 74 ? 66.465 19.569 28.643 1.00 29.34 73 THR A O 1
ATOM 586 N N . LEU A 1 75 ? 66.168 21.730 29.141 1.00 27.28 74 LEU A N 1
ATOM 587 C CA . LEU A 1 75 ? 65.325 21.445 30.299 1.00 28.66 74 LEU A CA 1
ATOM 588 C C . LEU A 1 75 ? 64.042 20.675 29.932 1.00 33.42 74 LEU A C 1
ATOM 589 O O . LEU A 1 75 ? 63.566 19.849 30.718 1.00 36.43 74 LEU A O 1
ATOM 594 N N . MET A 1 76 ? 63.486 20.933 28.739 1.00 28.24 75 MET A N 1
ATOM 595 C CA . MET A 1 76 ? 62.319 20.183 28.258 1.00 29.84 75 MET A CA 1
ATOM 596 C C . MET A 1 76 ? 62.693 18.967 27.444 1.00 27.38 75 MET A C 1
ATOM 597 O O . MET A 1 76 ? 61.809 18.279 26.930 1.00 27.76 75 MET A O 1
ATOM 602 N N . LYS A 1 77 ? 63.993 18.712 27.296 1.00 28.05 76 LYS A N 1
ATOM 603 C CA . LYS A 1 77 ? 64.506 17.696 26.390 1.00 27.85 76 LYS A CA 1
ATOM 604 C C . LYS A 1 77 ? 63.983 17.922 24.966 1.00 24.13 76 LYS A C 1
ATOM 605 O O . LYS A 1 77 ? 63.712 16.974 24.252 1.00 24.02 76 LYS A O 1
ATOM 611 N N . ARG A 1 78 ? 63.861 19.189 24.573 1.00 21.52 77 ARG A N 1
ATOM 612 C CA . ARG A 1 78 ? 63.471 19.548 23.179 1.00 18.48 77 ARG A CA 1
ATOM 613 C C . ARG A 1 78 ? 64.444 20.586 22.667 1.00 21.92 77 ARG A C 1
ATOM 614 O O . ARG A 1 78 ? 64.066 21.718 22.374 1.00 19.79 77 ARG A O 1
ATOM 622 N N . PRO A 1 79 ? 65.731 20.196 22.531 1.00 24.58 78 PRO A N 1
ATOM 623 C CA . PRO A 1 79 ? 66.766 21.158 22.188 1.00 21.07 78 PRO A CA 1
ATOM 624 C C . PRO A 1 79 ? 66.585 21.824 20.819 1.00 20.34 78 PRO A C 1
ATOM 625 O O . PRO A 1 79 ? 67.193 22.869 20.568 1.00 23.28 78 PRO A O 1
ATOM 629 N N . GLU A 1 80 ? 65.750 21.232 19.961 1.00 22.76 79 GLU A N 1
ATOM 630 C CA . GLU A 1 80 ? 65.479 21.732 18.611 1.00 24.18 79 GLU A CA 1
ATOM 631 C C . GLU A 1 80 ? 64.382 22.821 18.490 1.00 24.15 79 GLU A C 1
ATOM 632 O O . GLU A 1 80 ? 64.157 23.350 17.401 1.00 22.33 79 GLU A O 1
ATOM 638 N N . LEU A 1 81 ? 63.704 23.153 19.583 1.00 19.35 80 LEU A N 1
ATOM 639 C CA . LEU A 1 81 ? 62.537 24.043 19.506 1.00 16.38 80 LEU A CA 1
ATOM 640 C C . LEU A 1 81 ? 62.848 25.538 19.581 1.00 19.13 80 LEU A C 1
ATOM 641 O O . LEU A 1 81 ? 61.947 26.348 19.600 1.00 16.56 80 LEU A O 1
ATOM 646 N N . GLY A 1 82 ? 64.127 25.910 19.578 1.00 16.83 81 GLY A N 1
ATOM 647 C CA . GLY A 1 82 ? 64.501 27.334 19.544 1.00 16.92 81 GLY A CA 1
ATOM 648 C C . GLY A 1 82 ? 63.999 28.045 18.291 1.00 17.35 81 GLY A C 1
ATOM 649 O O . GLY A 1 82 ? 63.664 29.244 18.324 1.00 16.45 81 GLY A O 1
ATOM 650 N N . VAL A 1 83 ? 63.891 27.288 17.201 1.00 17.40 82 VAL A N 1
ATOM 651 C CA . VAL A 1 83 ? 63.389 27.821 15.938 1.00 16.13 82 VAL A CA 1
ATOM 652 C C . VAL A 1 83 ? 61.892 28.130 15.940 1.00 13.79 82 VAL A C 1
ATOM 653 O O . VAL A 1 83 ? 61.405 28.694 14.986 1.00 14.25 82 VAL A O 1
ATOM 657 N N . THR A 1 84 ? 61.162 27.719 16.991 1.00 13.77 83 THR A N 1
ATOM 658 C CA . THR A 1 84 ? 59.736 28.043 17.060 1.00 14.47 83 THR A CA 1
ATOM 659 C C . THR A 1 84 ? 59.442 29.523 17.225 1.00 13.75 83 THR A C 1
ATOM 660 O O . THR A 1 84 ? 58.331 29.932 16.985 1.00 14.11 83 THR A O 1
ATOM 664 N N . LEU A 1 85 ? 60.440 30.340 17.560 1.00 15.53 84 LEU A N 1
ATOM 665 C CA . LEU A 1 85 ? 60.224 31.786 17.554 1.00 13.62 84 LEU A CA 1
ATOM 666 C C . LEU A 1 85 ? 59.849 32.301 16.146 1.00 12.79 84 LEU A C 1
ATOM 667 O O . LEU A 1 85 ? 59.260 33.388 16.008 1.00 14.99 84 LEU A O 1
ATOM 672 N N . THR A 1 86 ? 60.163 31.504 15.112 1.00 12.35 85 THR A N 1
ATOM 673 C CA . THR A 1 86 ? 59.773 31.813 13.743 1.00 12.04 85 THR A CA 1
ATOM 674 C C . THR A 1 86 ? 58.263 31.995 13.613 1.00 14.38 85 THR A C 1
ATOM 675 O O . THR A 1 86 ? 57.796 32.709 12.735 1.00 13.69 85 THR A O 1
ATOM 679 N N . LYS A 1 87 ? 57.494 31.355 14.494 1.00 13.01 86 LYS A N 1
ATOM 680 C CA . LYS A 1 87 ? 56.053 31.556 14.522 1.00 12.52 86 LYS A CA 1
ATOM 681 C C . LYS A 1 87 ? 55.641 32.995 14.618 1.00 14.60 86 LYS A C 1
ATOM 682 O O . LYS A 1 87 ? 54.587 33.349 14.110 1.00 14.15 86 LYS A O 1
ATOM 688 N N . LEU A 1 88 ? 56.464 33.827 15.255 1.00 14.51 87 LEU A N 1
ATOM 689 C CA . LEU A 1 88 ? 56.063 35.216 15.491 1.00 14.89 87 LEU A CA 1
ATOM 690 C C . LEU A 1 88 ? 55.817 35.972 14.193 1.00 14.77 87 LEU A C 1
ATOM 691 O O . LEU A 1 88 ? 55.065 36.932 14.172 1.00 13.64 87 LEU A O 1
ATOM 696 N N . HIS A 1 89 ? 56.425 35.530 13.099 1.00 13.79 88 HIS A N 1
ATOM 697 C CA . HIS A 1 89 ? 56.141 36.102 11.779 1.00 14.13 88 HIS A CA 1
ATOM 698 C C . HIS A 1 89 ? 54.673 36.019 11.384 1.00 13.68 88 HIS A C 1
ATOM 699 O O . HIS A 1 89 ? 54.240 36.684 10.479 1.00 14.11 88 HIS A O 1
ATOM 706 N N . CYS A 1 90 ? 53.894 35.160 12.026 1.00 12.10 89 CYS A N 1
ATOM 707 C CA . CYS A 1 90 ? 52.486 35.109 11.685 1.00 15.54 89 CYS A CA 1
ATOM 708 C C . CYS A 1 90 ? 51.758 36.444 11.875 1.00 14.24 89 CYS A C 1
ATOM 709 O O . CYS A 1 90 ? 50.814 36.725 11.148 1.00 14.82 89 CYS A O 1
ATOM 712 N N . TRP A 1 91 ? 52.222 37.293 12.806 1.00 14.17 90 TRP A N 1
ATOM 713 C CA . TRP A 1 91 ? 51.620 38.596 13.031 1.00 15.37 90 TRP A CA 1
ATOM 714 C C . TRP A 1 91 ? 51.912 39.630 11.936 1.00 14.64 90 TRP A C 1
ATOM 715 O O . TRP A 1 91 ? 51.285 40.682 11.900 1.00 15.94 90 TRP A O 1
ATOM 726 N N . SER A 1 92 ? 52.844 39.307 11.053 1.00 15.54 91 SER A N 1
ATOM 727 C CA . SER A 1 92 ? 53.217 40.205 9.946 1.00 13.64 91 SER A CA 1
ATOM 728 C C . SER A 1 92 ? 52.236 40.090 8.771 1.00 17.05 91 SER A C 1
ATOM 729 O O . SER A 1 92 ? 52.303 40.888 7.810 1.00 17.39 91 SER A O 1
ATOM 732 N N . LEU A 1 93 ? 51.331 39.102 8.817 1.00 16.31 92 LEU A N 1
ATOM 733 C CA . LEU A 1 93 ? 50.457 38.780 7.685 1.00 15.31 92 LEU A CA 1
ATOM 734 C C . LEU A 1 93 ? 49.216 39.699 7.607 1.00 16.21 92 LEU A C 1
ATOM 735 O O . LEU A 1 93 ? 48.076 39.274 7.628 1.00 15.25 92 LEU A O 1
ATOM 740 N N . THR A 1 94 ? 49.464 40.997 7.451 1.00 17.77 93 THR A N 1
ATOM 741 C CA . THR A 1 94 ? 48.411 41.995 7.543 1.00 16.45 93 THR A CA 1
ATOM 742 C C . THR A 1 94 ? 47.517 42.069 6.294 1.00 17.45 93 THR A C 1
ATOM 743 O O . THR A 1 94 ? 46.531 42.794 6.280 1.00 19.04 93 THR A O 1
ATOM 747 N N . GLN A 1 95 ? 47.823 41.241 5.304 1.00 16.90 94 GLN A N 1
ATOM 748 C CA . GLN A 1 95 ? 46.868 40.936 4.221 1.00 18.45 94 GLN A CA 1
ATOM 749 C C . GLN A 1 95 ? 45.582 40.264 4.753 1.00 15.95 94 GLN A C 1
ATOM 750 O O . GLN A 1 95 ? 44.558 40.220 4.049 1.00 19.50 94 GLN A O 1
ATOM 756 N N . TYR A 1 96 ? 45.627 39.751 5.994 1.00 17.54 95 TYR A N 1
ATOM 757 C CA . TYR A 1 96 ? 44.474 39.108 6.650 1.00 17.90 95 TYR A CA 1
ATOM 758 C C . TYR A 1 96 ? 44.092 39.896 7.895 1.00 16.18 95 TYR A C 1
ATOM 759 O O . TYR A 1 96 ? 44.963 40.423 8.590 1.00 19.35 95 TYR A O 1
ATOM 768 N N . SER A 1 97 ? 42.785 39.968 8.150 1.00 17.15 96 SER A N 1
ATOM 769 C CA . SER A 1 97 ? 42.279 40.653 9.329 1.00 18.48 96 SER A CA 1
ATOM 770 C C . SER A 1 97 ? 42.265 39.759 10.568 1.00 17.54 96 SER A C 1
ATOM 771 O O . SER A 1 97 ? 42.293 40.267 11.696 1.00 18.39 96 SER A O 1
ATOM 774 N N . LYS A 1 98 ? 42.207 38.450 10.362 1.00 17.41 97 LYS A N 1
ATOM 775 C CA . LYS A 1 98 ? 42.147 37.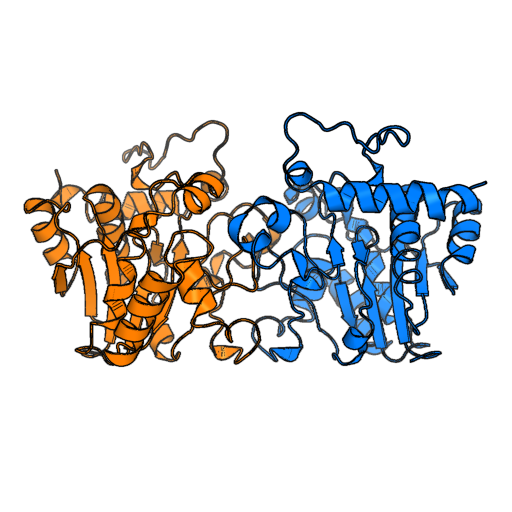481 11.456 1.00 15.27 97 LYS A CA 1
ATOM 776 C C . LYS A 1 98 ? 42.626 36.143 10.920 1.00 13.42 97 LYS A C 1
ATOM 777 O O . LYS A 1 98 ? 42.331 35.766 9.785 1.00 14.35 97 LYS A O 1
ATOM 783 N N . CYS A 1 99 ? 43.385 35.438 11.749 1.00 12.64 98 CYS A N 1
ATOM 784 C CA . CYS A 1 99 ? 43.935 34.161 11.353 1.00 12.78 98 CYS A CA 1
ATOM 785 C C . CYS A 1 99 ? 43.905 33.199 12.518 1.00 12.56 98 CYS A C 1
ATOM 786 O O . CYS A 1 99 ? 43.764 33.607 13.670 1.00 12.42 98 CYS A O 1
ATOM 789 N N . VAL A 1 100 ? 43.990 31.931 12.172 1.00 11.98 99 VAL A N 1
ATOM 790 C CA . VAL A 1 100 ? 44.211 30.844 13.141 1.00 13.05 99 VAL A CA 1
ATOM 791 C C . VAL A 1 100 ? 45.569 30.230 12.844 1.00 14.89 99 VAL A C 1
ATOM 792 O O . VAL A 1 100 ? 45.782 29.695 11.751 1.00 10.59 99 VAL A O 1
ATOM 796 N N . PHE A 1 101 ? 46.492 30.333 13.789 1.00 11.08 100 PHE A N 1
ATOM 797 C CA . PHE A 1 101 ? 47.742 29.644 13.668 1.00 10.85 100 PHE A CA 1
ATOM 798 C C . PHE A 1 101 ? 47.553 28.200 14.124 1.00 11.03 100 PHE A C 1
ATOM 799 O O . PHE A 1 101 ? 46.948 27.963 15.170 1.00 10.43 100 PHE A O 1
ATOM 807 N N . MET A 1 102 ? 48.095 27.245 13.350 1.00 10.87 101 MET A N 1
ATOM 808 C CA . MET A 1 102 ? 48.108 25.821 13.738 1.00 12.58 101 MET A CA 1
ATOM 809 C C . MET A 1 102 ? 49.475 25.217 13.546 1.00 10.91 101 MET A C 1
ATOM 810 O O . MET A 1 102 ? 50.084 25.356 12.479 1.00 11.78 101 MET A O 1
ATOM 815 N N . ASP A 1 103 ? 49.971 24.553 14.582 1.00 10.64 102 ASP A N 1
ATOM 816 C CA . ASP A 1 103 ? 51.218 23.815 14.510 1.00 9.46 102 ASP A CA 1
ATOM 817 C C . ASP A 1 103 ? 51.161 22.767 13.363 1.00 11.52 102 ASP A C 1
ATOM 818 O O . ASP A 1 103 ? 50.098 22.193 13.056 1.00 10.67 102 ASP A O 1
ATOM 823 N N . ALA A 1 104 ? 52.296 22.548 12.737 1.00 12.07 103 ALA A N 1
ATOM 824 C CA . ALA A 1 104 ? 52.400 21.564 11.653 1.00 12.96 103 ALA A CA 1
ATOM 825 C C . ALA A 1 104 ? 52.211 20.118 12.099 1.00 11.67 103 ALA A C 1
ATOM 826 O O . ALA A 1 104 ? 51.966 19.249 11.243 1.00 13.39 103 ALA A O 1
ATOM 828 N N . ASP A 1 105 ? 52.256 19.850 13.420 1.00 10.35 104 ASP A N 1
ATOM 829 C CA . ASP A 1 105 ? 51.882 18.546 13.979 1.00 11.86 104 ASP A CA 1
ATOM 830 C C . ASP A 1 105 ? 50.452 18.463 14.498 1.00 13.37 104 ASP A C 1
ATOM 831 O O . ASP A 1 105 ? 50.156 17.666 15.413 1.00 13.24 104 ASP A O 1
ATOM 836 N N . THR A 1 106 ? 49.547 19.227 13.904 1.00 11.50 105 THR A N 1
ATOM 837 C CA . THR A 1 106 ? 48.124 19.107 14.180 1.00 11.98 105 THR A CA 1
ATOM 838 C C . THR A 1 106 ? 47.384 18.501 12.997 1.00 12.92 105 THR A C 1
ATOM 839 O O . THR A 1 106 ? 47.886 18.467 11.881 1.00 12.05 105 THR A O 1
ATOM 843 N N . LEU A 1 107 ? 46.140 18.098 13.244 1.00 13.88 106 LEU A N 1
ATOM 844 C CA . LEU A 1 107 ? 45.325 17.388 12.265 1.00 14.20 106 LEU A CA 1
ATOM 845 C C . LEU A 1 107 ? 43.881 17.741 12.562 1.00 13.92 106 LEU A C 1
ATOM 846 O O . LEU A 1 107 ? 43.442 17.630 13.703 1.00 13.47 106 LEU A O 1
ATOM 851 N N . VAL A 1 108 ? 43.151 18.172 11.541 1.00 12.12 107 VAL A N 1
ATOM 852 C CA . VAL A 1 108 ? 41.779 18.640 11.681 1.00 12.23 107 VAL A CA 1
ATOM 853 C C . VAL A 1 108 ? 40.823 17.473 11.417 1.00 13.61 107 VAL A C 1
ATOM 854 O O . VAL A 1 108 ? 40.984 16.744 10.434 1.00 13.59 107 VAL A O 1
ATOM 858 N N . LEU A 1 109 ? 39.869 17.304 12.322 1.00 15.88 108 LEU A N 1
ATOM 859 C CA . LEU A 1 109 ? 38.898 16.216 12.306 1.00 14.03 108 LEU A CA 1
ATOM 860 C C . LEU A 1 109 ? 37.480 16.687 11.987 1.00 16.24 108 LEU A C 1
ATOM 861 O O . LEU A 1 109 ? 36.576 15.862 11.785 1.00 20.26 108 LEU A O 1
ATOM 866 N N . ALA A 1 110 ? 37.268 17.999 11.965 1.00 16.18 109 ALA A N 1
ATOM 867 C CA . ALA A 1 110 ? 35.958 18.585 11.706 1.00 15.91 109 ALA A CA 1
ATOM 868 C C . ALA A 1 110 ? 36.191 19.992 11.230 1.00 17.72 109 ALA A C 1
ATOM 869 O O . ALA A 1 110 ? 37.236 20.549 11.487 1.00 16.66 109 ALA A O 1
ATOM 871 N N . ASN A 1 111 ? 35.228 20.583 10.534 1.00 16.33 110 ASN A N 1
ATOM 872 C CA . ASN A 1 111 ? 35.359 21.979 10.140 1.00 15.71 110 ASN A CA 1
ATOM 873 C C . ASN A 1 111 ? 35.472 22.828 11.400 1.00 15.20 110 ASN A C 1
ATOM 874 O O . ASN A 1 111 ? 34.680 22.683 12.334 1.00 18.04 110 ASN A O 1
ATOM 879 N N . ILE A 1 112 ? 36.487 23.703 11.432 1.00 15.24 111 ILE A N 1
ATOM 880 C CA . ILE A 1 112 ? 36.709 24.575 12.564 1.00 15.11 111 ILE A CA 1
ATOM 881 C C . ILE A 1 112 ? 36.704 26.055 12.169 1.00 13.88 111 ILE A C 1
ATOM 882 O O . ILE A 1 112 ? 37.327 26.910 12.824 1.00 13.91 111 ILE A O 1
ATOM 887 N N . ASP A 1 113 ? 35.946 26.384 11.116 1.00 14.85 112 ASP A N 1
ATOM 888 C CA . ASP A 1 113 ? 35.801 27.770 10.693 1.00 14.28 112 ASP A CA 1
ATOM 889 C C . ASP A 1 113 ? 35.113 28.679 11.727 1.00 14.89 112 ASP A C 1
ATOM 890 O O . ASP A 1 113 ? 35.283 29.901 11.677 1.00 17.94 112 ASP A O 1
ATOM 895 N N . ASP A 1 114 ? 34.364 28.100 12.677 1.00 15.88 113 ASP A N 1
ATOM 896 C CA . ASP A 1 114 ? 33.773 28.895 13.743 1.00 17.54 113 ASP A CA 1
ATOM 897 C C . ASP A 1 114 ? 34.805 29.510 14.714 1.00 16.29 113 ASP A C 1
ATOM 898 O O . ASP A 1 114 ? 34.463 30.368 15.527 1.00 16.24 113 ASP A O 1
ATOM 903 N N . LEU A 1 115 ? 36.062 29.095 14.585 1.00 14.23 114 LEU A N 1
ATOM 904 C CA . LEU A 1 115 ? 37.150 29.769 15.299 1.00 14.87 114 LEU A CA 1
ATOM 905 C C . LEU A 1 115 ? 37.284 31.224 14.925 1.00 16.83 114 LEU A C 1
ATOM 906 O O . LEU A 1 115 ? 37.776 32.027 15.718 1.00 15.11 114 LEU A O 1
ATOM 911 N N . PHE A 1 116 ? 36.818 31.592 13.730 1.00 15.29 115 PHE A N 1
ATOM 912 C CA . PHE A 1 116 ? 36.941 32.961 13.308 1.00 18.15 115 PHE A CA 1
ATOM 913 C C . PHE A 1 116 ? 35.931 33.879 13.990 1.00 17.84 115 PHE A C 1
ATOM 914 O O . PHE A 1 116 ? 35.971 35.108 13.791 1.00 21.08 115 PHE A O 1
ATOM 922 N N . ASP A 1 117 ? 35.036 33.301 14.810 1.00 18.49 116 ASP A N 1
ATOM 923 C CA . ASP A 1 117 ? 34.173 34.109 15.668 1.00 19.44 116 ASP A CA 1
ATOM 924 C C . ASP A 1 117 ? 34.921 34.625 16.901 1.00 18.37 116 ASP A C 1
ATOM 925 O O . ASP A 1 117 ? 34.445 35.539 17.578 1.00 22.12 116 ASP A O 1
ATOM 930 N N . ARG A 1 118 ? 36.081 34.035 17.184 1.00 17.87 117 ARG A N 1
ATOM 931 C CA A ARG A 1 118 ? 36.856 34.376 18.382 0.50 15.93 117 ARG A CA 1
ATOM 932 C CA B ARG A 1 118 ? 36.850 34.378 18.379 0.50 16.28 117 ARG A CA 1
ATOM 933 C C . ARG A 1 118 ? 37.760 35.555 18.110 1.00 15.38 117 ARG A C 1
ATOM 934 O O . ARG A 1 118 ? 37.986 35.937 16.943 1.00 18.85 117 ARG A O 1
ATOM 949 N N . GLU A 1 119 ? 38.288 36.125 19.187 1.00 19.89 118 GLU A N 1
ATOM 950 C CA . GLU A 1 119 ? 39.090 37.336 19.126 1.00 17.81 118 GLU A CA 1
ATOM 951 C C . GLU A 1 119 ? 40.497 37.048 19.624 1.00 17.32 118 GLU A C 1
ATOM 952 O O . GLU A 1 119 ? 40.700 36.164 20.474 1.00 15.63 118 GLU A O 1
ATOM 958 N N . GLU A 1 120 ? 41.470 37.836 19.185 1.00 15.74 119 GLU A N 1
ATOM 959 C CA . GLU A 1 120 ? 42.831 37.688 19.730 1.00 13.29 119 GLU A CA 1
ATOM 960 C C . GLU A 1 120 ? 42.826 37.942 21.246 1.00 13.98 119 GLU A C 1
ATOM 961 O O . GLU A 1 120 ? 42.205 38.924 21.658 1.00 16.52 119 GLU A O 1
ATOM 967 N N . LEU A 1 121 ? 43.494 37.149 22.091 1.00 16.81 120 LEU A N 1
ATOM 968 C CA . LEU A 1 121 ? 44.193 35.895 21.770 1.00 13.06 120 LEU A CA 1
ATOM 969 C C . LEU A 1 121 ? 43.337 34.780 22.357 1.00 13.76 120 LEU A C 1
ATOM 970 O O . LEU A 1 121 ? 43.151 34.725 23.599 1.00 13.00 120 LEU A O 1
ATOM 975 N N . SER A 1 122 ? 42.826 33.888 21.493 1.00 12.00 121 SER A N 1
ATOM 976 C CA . SER A 1 122 ? 41.999 32.773 21.921 1.00 11.50 121 SER A CA 1
ATOM 977 C C . SER A 1 122 ? 42.790 31.513 21.688 1.00 12.17 121 SER A C 1
ATOM 978 O O . SER A 1 122 ? 43.333 31.276 20.600 1.00 13.47 121 SER A O 1
ATOM 981 N N . ALA A 1 123 ? 42.878 30.713 22.732 1.00 12.07 122 ALA A N 1
ATOM 982 C CA . ALA A 1 123 ? 43.660 29.468 22.673 1.00 10.78 122 ALA A CA 1
ATOM 983 C C . ALA A 1 123 ? 43.130 28.510 23.752 1.00 10.83 122 ALA A C 1
ATOM 984 O O . ALA A 1 123 ? 42.439 28.941 24.661 1.00 12.16 122 ALA A O 1
ATOM 986 N N . ALA A 1 124 ? 43.434 27.233 23.588 1.00 11.15 123 ALA A N 1
ATOM 987 C CA . ALA A 1 124 ? 43.075 26.194 24.539 1.00 12.35 123 ALA A CA 1
ATOM 988 C C . ALA A 1 124 ? 44.107 26.057 25.643 1.00 12.21 123 ALA A C 1
ATOM 989 O O . ALA A 1 124 ? 45.294 26.341 25.467 1.00 11.37 123 ALA A O 1
ATOM 991 N N . PRO A 1 125 ? 43.676 25.555 26.808 1.00 12.17 124 PRO A N 1
ATOM 992 C CA . PRO A 1 125 ? 44.649 25.298 27.870 1.00 12.38 124 PRO A CA 1
ATOM 993 C C . PRO A 1 125 ? 45.689 24.246 27.531 1.00 12.51 124 PRO A C 1
ATOM 994 O O . PRO A 1 125 ? 45.400 23.246 26.845 1.00 13.00 124 PRO A O 1
ATOM 998 N N . ASP A 1 126 ? 46.891 24.432 28.061 1.00 13.36 125 ASP A N 1
ATOM 999 C CA . ASP A 1 126 ? 47.946 23.423 27.955 1.00 12.28 125 ASP A CA 1
ATOM 1000 C C . ASP A 1 126 ? 47.897 22.372 29.093 1.00 13.28 125 ASP A C 1
ATOM 1001 O O . ASP A 1 126 ? 47.918 22.756 30.253 1.00 16.06 125 ASP A O 1
ATOM 1006 N N . PRO A 1 127 ? 47.876 21.064 28.772 1.00 14.02 126 PRO A N 1
ATOM 1007 C CA . PRO A 1 127 ? 47.792 20.111 29.862 1.00 17.64 126 PRO A CA 1
ATOM 1008 C C . PRO A 1 127 ? 48.977 20.160 30.817 1.00 18.28 126 PRO A C 1
ATOM 1009 O O . PRO A 1 127 ? 48.816 19.893 32.032 1.00 20.54 126 PRO A O 1
ATOM 1013 N N . GLY A 1 128 ? 50.159 20.496 30.319 1.00 16.00 127 GLY A N 1
ATOM 1014 C CA . GLY A 1 128 ? 51.344 20.577 31.181 1.00 18.07 127 GLY A CA 1
ATOM 1015 C C . GLY A 1 128 ? 51.291 21.642 32.285 1.00 21.06 127 GLY A C 1
ATOM 1016 O O . GLY A 1 128 ? 51.835 21.441 33.395 1.00 21.96 127 GLY A O 1
ATOM 1017 N N . TRP A 1 129 ? 50.659 22.766 31.992 1.00 15.54 128 TRP A N 1
ATOM 1018 C CA . TRP A 1 129 ? 50.446 23.855 32.943 1.00 14.88 128 TRP A CA 1
ATOM 1019 C C . TRP A 1 129 ? 49.212 24.599 32.480 1.00 15.77 128 TRP A C 1
ATOM 1020 O O . TRP A 1 129 ? 49.310 25.463 31.614 1.00 12.74 128 TRP A O 1
ATOM 1031 N N . PRO A 1 130 ? 48.045 24.238 33.013 1.00 11.94 129 PRO A N 1
ATOM 1032 C CA . PRO A 1 130 ? 46.824 24.682 32.342 1.00 12.84 129 PRO A CA 1
ATOM 1033 C C . PRO A 1 130 ? 46.400 26.119 32.565 1.00 15.34 129 PRO A C 1
ATOM 1034 O O . PRO A 1 130 ? 45.404 26.519 32.000 1.00 14.79 129 PRO A O 1
ATOM 1038 N N . ASP A 1 131 ? 47.140 26.901 33.344 1.00 12.94 130 ASP A N 1
ATOM 1039 C CA . ASP A 1 131 ? 46.961 28.340 33.343 1.00 11.63 130 ASP A CA 1
ATOM 1040 C C . ASP A 1 131 ? 47.780 29.026 32.243 1.00 13.75 130 ASP A C 1
ATOM 1041 O O . ASP A 1 131 ? 47.760 30.252 32.107 1.00 15.17 130 ASP A O 1
ATOM 1046 N N . CYS A 1 132 ? 48.499 28.229 31.446 1.00 11.74 131 CYS A N 1
ATOM 1047 C CA . CYS A 1 132 ? 49.074 28.680 30.172 1.00 13.20 131 CYS A CA 1
ATOM 1048 C C . CYS A 1 132 ? 48.242 28.113 29.066 1.00 12.12 131 CYS A C 1
ATOM 1049 O O . CYS A 1 132 ? 47.679 27.010 29.215 1.00 11.35 131 CYS A O 1
ATOM 1052 N N . PHE A 1 133 ? 48.145 28.855 27.960 1.00 11.05 132 PHE A N 1
ATOM 1053 C CA . PHE A 1 133 ? 47.563 28.302 26.758 1.00 10.65 132 PHE A CA 1
ATOM 1054 C C . PHE A 1 133 ? 48.593 27.550 25.947 1.00 12.17 132 PHE A C 1
ATOM 1055 O O . PHE A 1 133 ? 49.776 27.862 25.980 1.00 10.33 132 PHE A O 1
ATOM 1063 N N . ASN A 1 134 ? 48.131 26.542 25.234 1.00 11.13 133 ASN A N 1
ATOM 1064 C CA . ASN A 1 134 ? 48.974 25.868 24.267 1.00 8.96 133 ASN A CA 1
ATOM 1065 C C . ASN A 1 134 ? 49.024 26.670 22.980 1.00 8.70 133 ASN A C 1
ATOM 1066 O O . ASN A 1 134 ? 47.960 27.055 22.439 1.00 10.51 133 ASN A O 1
ATOM 1071 N N . SER A 1 135 ? 50.220 26.994 22.496 1.00 10.70 134 SER A N 1
ATOM 1072 C CA . SER A 1 135 ? 50.379 27.817 21.313 1.00 9.72 134 SER A CA 1
ATOM 1073 C C . SER A 1 135 ? 50.383 27.033 19.998 1.00 11.67 134 SER A C 1
ATOM 1074 O O . SER A 1 135 ? 50.762 27.573 18.965 1.00 11.25 134 SER A O 1
ATOM 1077 N N . GLY A 1 136 ? 49.882 25.806 20.025 1.00 10.38 135 GLY A N 1
ATOM 1078 C CA . GLY A 1 136 ? 49.721 25.012 18.810 1.00 13.26 135 GLY A CA 1
ATOM 1079 C C . GLY A 1 136 ? 48.464 25.323 17.996 1.00 11.60 135 GLY A C 1
ATOM 1080 O O . GLY A 1 136 ? 48.365 24.922 16.853 1.00 11.29 135 GLY A O 1
ATOM 1081 N N . VAL A 1 137 ? 47.480 26.013 18.576 1.00 10.86 136 VAL A N 1
ATOM 1082 C CA . VAL A 1 137 ? 46.245 26.432 17.904 1.00 11.26 136 VAL A CA 1
ATOM 1083 C C . VAL A 1 137 ? 45.823 27.742 18.559 1.00 10.17 136 VAL A C 1
ATOM 1084 O O . VAL A 1 137 ? 45.493 27.790 19.742 1.00 11.10 136 VAL A O 1
ATOM 1088 N N . PHE A 1 138 ? 45.866 28.841 17.813 1.00 10.90 137 PHE A N 1
ATOM 1089 C CA . PHE A 1 138 ? 45.406 30.091 18.420 1.00 11.38 137 PHE A CA 1
ATOM 1090 C C . PHE A 1 138 ? 44.862 31.040 17.388 1.00 11.29 137 PHE A C 1
ATOM 1091 O O . PHE A 1 138 ? 45.291 31.056 16.236 1.00 11.76 137 PHE A O 1
ATOM 1099 N N . VAL A 1 139 ? 43.893 31.837 17.829 1.00 12.28 138 VAL A N 1
ATOM 1100 C CA . VAL A 1 139 ? 43.214 32.848 16.997 1.00 10.65 138 VAL A CA 1
ATOM 1101 C C . VAL A 1 139 ? 43.855 34.209 17.290 1.00 10.17 138 VAL A C 1
ATOM 1102 O O . VAL A 1 139 ? 43.930 34.616 18.470 1.00 13.15 138 VAL A O 1
ATOM 1106 N N . TYR A 1 140 ? 44.338 34.882 16.245 1.00 11.33 139 TYR A N 1
ATOM 1107 C CA . TYR A 1 140 ? 45.046 36.145 16.429 1.00 11.67 139 TYR A CA 1
ATOM 1108 C C . TYR A 1 140 ? 44.712 37.110 15.285 1.00 11.47 139 TYR A C 1
ATOM 1109 O O . TYR A 1 140 ? 44.056 36.749 14.299 1.00 13.30 139 TYR A O 1
ATOM 1118 N N . GLN A 1 141 ? 45.118 38.365 15.476 1.00 12.00 140 GLN A N 1
ATOM 1119 C CA . GLN A 1 141 ? 44.897 39.430 14.490 1.00 15.09 140 GLN A CA 1
ATOM 1120 C C . GLN A 1 141 ? 46.245 39.962 14.025 1.00 16.28 140 GLN A C 1
ATOM 1121 O O . GLN A 1 141 ? 46.995 40.548 14.806 1.00 15.38 140 GLN A O 1
ATOM 1127 N N . PRO A 1 142 ? 46.592 39.724 12.754 1.00 15.43 141 PRO A N 1
ATOM 1128 C CA . PRO A 1 142 ? 47.853 40.255 12.288 1.00 14.86 141 PRO A CA 1
ATOM 1129 C C . PRO A 1 142 ? 47.932 41.769 12.527 1.00 16.27 141 PRO A C 1
ATOM 1130 O O . PRO A 1 142 ? 46.916 42.493 12.430 1.00 16.06 141 PRO A O 1
ATOM 1134 N N . SER A 1 143 ? 49.131 42.219 12.855 1.00 13.85 142 SER A N 1
ATOM 1135 C CA . SER A 1 143 ? 49.343 43.610 13.214 1.00 14.96 142 SER A CA 1
ATOM 1136 C C . SER A 1 143 ? 50.800 43.923 13.203 1.00 16.02 142 SER A C 1
ATOM 1137 O O . SER A 1 143 ? 51.574 43.238 13.857 1.00 17.13 142 SER A O 1
ATOM 1140 N N . VAL A 1 144 ? 51.201 44.989 12.493 1.00 18.81 143 VAL A N 1
ATOM 1141 C CA . VAL A 1 144 ? 52.620 45.364 12.482 1.00 23.43 143 VAL A CA 1
ATOM 1142 C C . VAL A 1 144 ? 53.052 45.809 13.874 1.00 20.55 143 VAL A C 1
ATOM 1143 O O . VAL A 1 144 ? 54.186 45.534 14.293 1.00 21.56 143 VAL A O 1
ATOM 1147 N N . GLU A 1 145 ? 52.140 46.445 14.608 1.00 19.54 144 GLU A N 1
ATOM 1148 C CA . GLU A 1 145 ? 52.398 46.820 15.992 1.00 18.76 144 GLU A CA 1
ATOM 1149 C C . GLU A 1 145 ? 52.694 45.584 16.863 1.00 21.72 144 GLU A C 1
ATOM 1150 O O . GLU A 1 145 ? 53.764 45.480 17.470 1.00 18.13 144 GLU A O 1
ATOM 1156 N N . THR A 1 146 ? 51.742 44.647 16.915 1.00 20.36 145 THR A N 1
ATOM 1157 C CA . THR A 1 146 ? 51.911 43.446 17.750 1.00 20.68 145 THR A CA 1
ATOM 1158 C C . THR A 1 146 ? 53.149 42.636 17.334 1.00 14.17 145 THR A C 1
ATOM 1159 O O . THR A 1 146 ? 53.929 42.175 18.174 1.00 15.17 145 THR A O 1
ATOM 1163 N N . TYR A 1 147 ? 53.347 42.500 16.033 1.00 13.08 146 TYR A N 1
ATOM 1164 C CA . TYR A 1 147 ? 54.521 41.841 15.506 1.00 12.26 146 TYR A CA 1
ATOM 1165 C C . TYR A 1 147 ? 55.798 42.421 16.087 1.00 16.45 146 TYR A C 1
ATOM 1166 O O . TYR A 1 147 ? 56.675 41.704 16.572 1.00 16.13 146 TYR A O 1
ATOM 1175 N N . ASN A 1 148 ? 55.928 43.747 16.010 1.00 13.47 147 ASN A N 1
ATOM 1176 C CA . ASN A 1 148 ? 57.141 44.390 16.497 1.00 16.32 147 ASN A CA 1
ATOM 1177 C C . ASN A 1 148 ? 57.286 44.334 18.016 1.00 14.39 147 ASN A C 1
ATOM 1178 O O . ASN A 1 148 ? 58.414 44.232 18.515 1.00 17.63 147 ASN A O 1
ATOM 1183 N N . GLN A 1 149 ? 56.166 44.424 18.724 1.00 15.32 148 GLN A N 1
ATOM 1184 C CA . GLN A 1 149 ? 56.192 44.244 20.176 1.00 14.40 148 GLN A CA 1
ATOM 1185 C C . GLN A 1 149 ? 56.708 42.864 20.545 1.00 16.03 148 GLN A C 1
ATOM 1186 O O . GLN A 1 149 ? 57.529 42.736 21.472 1.00 17.47 148 GLN A O 1
ATOM 1192 N N . LEU A 1 150 ? 56.225 41.841 19.845 1.00 17.20 149 LEU A N 1
ATOM 1193 C CA . LEU A 1 150 ? 56.655 40.481 20.102 1.00 14.79 149 LEU A CA 1
ATOM 1194 C C . LEU A 1 150 ? 58.133 40.265 19.774 1.00 16.42 149 LEU A C 1
ATOM 1195 O O . LEU A 1 150 ? 58.860 39.677 20.556 1.00 16.49 149 LEU A O 1
ATOM 1200 N N . LEU A 1 151 ? 58.580 40.741 18.608 1.00 15.71 150 LEU A N 1
ATOM 1201 C CA . LEU A 1 151 ? 59.996 40.636 18.249 1.00 17.15 150 LEU A CA 1
ATOM 1202 C C . LEU A 1 151 ? 60.883 41.295 19.311 1.00 18.55 150 LEU A C 1
ATOM 1203 O O . LEU A 1 151 ? 61.936 40.777 19.689 1.00 20.97 150 LEU A O 1
ATOM 1208 N N . HIS A 1 152 ? 60.431 42.433 19.806 1.00 18.54 151 HIS A N 1
ATOM 1209 C CA . HIS A 1 152 ? 61.219 43.181 20.760 1.00 21.60 151 HIS A CA 1
ATOM 1210 C C . HIS A 1 152 ? 61.283 42.459 22.098 1.00 20.67 151 HIS A C 1
ATOM 1211 O O . HIS A 1 152 ? 62.349 42.359 22.726 1.00 21.15 151 HIS A O 1
ATOM 1218 N N . LEU A 1 153 ? 60.149 41.938 22.535 1.00 18.75 152 LEU A N 1
ATOM 1219 C CA . LEU A 1 153 ? 60.112 41.161 23.785 1.00 18.95 152 LEU A CA 1
ATOM 1220 C C . LEU A 1 153 ? 61.020 39.929 23.675 1.00 20.69 152 LEU A C 1
ATOM 1221 O O . LEU A 1 153 ? 61.762 39.618 24.609 1.00 19.81 152 LEU A O 1
ATOM 1226 N N . ALA A 1 154 ? 60.976 39.242 22.530 1.00 18.55 153 ALA A N 1
ATOM 1227 C CA . ALA A 1 154 ? 61.814 38.068 22.312 1.00 20.66 153 ALA A CA 1
ATOM 1228 C C . ALA A 1 154 ? 63.285 38.430 22.330 1.00 24.03 153 ALA A C 1
ATOM 1229 O O . ALA A 1 154 ? 64.083 37.701 22.896 1.00 23.76 153 ALA A O 1
ATOM 1231 N N . SER A 1 155 ? 63.634 39.565 21.716 1.00 23.67 154 SER A N 1
ATOM 1232 C CA . SER A 1 155 ? 65.033 40.034 21.677 1.00 28.85 154 SER A CA 1
ATOM 1233 C C . SER A 1 155 ? 65.554 40.415 23.043 1.00 27.18 154 SER A C 1
ATOM 1234 O O . SER A 1 155 ? 66.705 40.131 23.376 1.00 31.98 154 SER A O 1
ATOM 1237 N N . GLU A 1 156 ? 64.721 41.066 23.843 1.00 24.96 155 GLU A N 1
ATOM 1238 C CA . GLU A 1 156 ? 65.198 41.629 25.100 1.00 26.87 155 GLU A CA 1
ATOM 1239 C C . GLU A 1 156 ? 65.071 40.703 26.297 1.00 28.40 155 GLU A C 1
ATOM 1240 O O . GLU A 1 156 ? 65.964 40.663 27.145 1.00 30.19 155 GLU A O 1
ATOM 1246 N N . GLN A 1 157 ? 63.975 39.949 26.358 1.00 24.69 156 GLN A N 1
ATOM 1247 C CA . GLN A 1 157 ? 63.694 39.063 27.492 1.00 22.55 156 GLN A CA 1
ATOM 1248 C C . GLN A 1 157 ? 63.720 37.567 27.137 1.00 20.19 156 GLN A C 1
ATOM 1249 O O . GLN A 1 157 ? 63.794 36.723 28.039 1.00 24.16 156 GLN A O 1
ATOM 1255 N N . GLY A 1 158 ? 63.623 37.229 25.850 1.00 21.90 157 GLY A N 1
ATOM 1256 C CA . GLY A 1 158 ? 63.549 35.835 25.440 1.00 20.94 157 GLY A CA 1
ATOM 1257 C C . GLY A 1 158 ? 62.225 35.211 25.831 1.00 20.14 157 GLY A C 1
ATOM 1258 O O . GLY A 1 158 ? 61.197 35.914 25.978 1.00 21.44 157 GLY A O 1
ATOM 1259 N N . SER A 1 159 ? 62.250 33.897 26.013 1.00 17.51 158 SER A N 1
ATOM 1260 C CA . SER A 1 159 ? 61.057 33.113 26.343 1.00 16.85 158 SER A CA 1
ATOM 1261 C C . SER A 1 159 ? 61.325 32.221 27.526 1.00 14.82 158 SER A C 1
ATOM 1262 O O . SER A 1 159 ? 62.392 31.605 27.588 1.00 16.51 158 SER A O 1
ATOM 1265 N N . PHE A 1 160 ? 60.358 32.064 28.428 1.00 15.36 159 PHE A N 1
ATOM 1266 C CA . PHE A 1 160 ? 60.584 31.206 29.601 1.00 16.12 159 PHE A CA 1
ATOM 1267 C C . PHE A 1 160 ? 60.780 29.734 29.286 1.00 15.74 159 PHE A C 1
ATOM 1268 O O . PHE A 1 160 ? 61.335 29.009 30.100 1.00 15.76 159 PHE A O 1
ATOM 1276 N N . ASP A 1 161 ? 60.320 29.284 28.107 1.00 13.44 160 ASP A N 1
ATOM 1277 C CA . ASP A 1 161 ? 60.589 27.918 27.669 1.00 14.28 160 ASP A CA 1
ATOM 1278 C C . ASP A 1 161 ? 61.526 27.789 26.479 1.00 14.72 160 ASP A C 1
ATOM 1279 O O . ASP A 1 161 ? 61.699 26.703 25.965 1.00 16.23 160 ASP A O 1
ATOM 1284 N N . GLY A 1 162 ? 62.126 28.888 26.049 1.00 14.62 161 GLY A N 1
ATOM 1285 C CA . GLY A 1 162 ? 63.011 28.850 24.897 1.00 16.77 161 GLY A CA 1
ATOM 1286 C C . GLY A 1 162 ? 62.313 28.777 23.555 1.00 18.49 161 GLY A C 1
ATOM 1287 O O . GLY A 1 162 ? 62.983 28.776 22.524 1.00 17.30 161 GLY A O 1
ATOM 1288 N N . GLY A 1 163 ? 60.974 28.748 23.563 1.00 15.27 162 GLY A N 1
ATOM 1289 C CA . GLY A 1 163 ? 60.191 28.633 22.344 1.00 15.91 162 GLY A CA 1
ATOM 1290 C C . GLY A 1 163 ? 59.113 29.680 22.271 1.00 13.78 162 GLY A C 1
ATOM 1291 O O . GLY A 1 163 ? 59.059 30.601 23.069 1.00 13.69 162 GLY A O 1
ATOM 1292 N N . ASP A 1 164 ? 58.226 29.584 21.281 1.00 12.96 163 ASP A N 1
ATOM 1293 C CA . ASP A 1 164 ? 57.191 30.578 21.189 1.00 12.20 163 ASP A CA 1
ATOM 1294 C C . ASP A 1 164 ? 56.190 30.555 22.333 1.00 12.83 163 ASP A C 1
ATOM 1295 O O . ASP A 1 164 ? 55.596 31.589 22.639 1.00 13.42 163 ASP A O 1
ATOM 1300 N N . GLN A 1 165 ? 55.926 29.397 22.935 1.00 12.38 164 GLN A N 1
ATOM 1301 C CA . GLN A 1 165 ? 54.826 29.329 23.892 1.00 13.78 164 GLN A CA 1
ATOM 1302 C C . GLN A 1 165 ? 55.074 30.187 25.112 1.00 12.22 164 GLN A C 1
ATOM 1303 O O . GLN A 1 165 ? 54.175 30.838 25.628 1.00 11.94 164 GLN A O 1
ATOM 1309 N N . GLY A 1 166 ? 56.311 30.212 25.587 1.00 13.84 165 GLY A N 1
ATOM 1310 C CA . GLY A 1 166 ? 56.611 31.018 26.762 1.00 15.28 165 GLY A CA 1
ATOM 1311 C C . GLY A 1 166 ? 56.387 32.502 26.506 1.00 14.86 165 GLY A C 1
ATOM 1312 O O . GLY A 1 166 ? 55.662 33.163 27.231 1.00 15.95 165 GLY A O 1
ATOM 1313 N N . ILE A 1 167 ? 56.975 33.017 25.437 1.00 15.15 166 ILE A N 1
ATOM 1314 C CA . ILE A 1 167 ? 56.869 34.419 25.153 1.00 13.48 166 ILE A CA 1
ATOM 1315 C C . ILE A 1 167 ? 55.419 34.806 24.825 1.00 12.65 166 ILE A C 1
ATOM 1316 O O . ILE A 1 167 ? 54.950 35.840 25.280 1.00 14.14 166 ILE A O 1
ATOM 1321 N N . LEU A 1 168 ? 54.698 33.952 24.084 1.00 12.77 167 LEU A N 1
ATOM 1322 C CA . LEU A 1 168 ? 53.304 34.229 23.784 1.00 13.69 167 LEU A CA 1
ATOM 1323 C C . LEU A 1 168 ? 52.458 34.264 25.066 1.00 13.58 167 LEU A C 1
ATOM 1324 O O . LEU A 1 168 ? 51.581 35.120 25.203 1.00 12.32 167 LEU A O 1
ATOM 1329 N N . ASN A 1 169 ? 52.700 33.350 26.003 1.00 13.04 168 ASN A N 1
ATOM 1330 C CA . ASN A 1 169 ? 51.989 33.380 27.285 1.00 13.58 168 ASN A CA 1
ATOM 1331 C C . ASN A 1 169 ? 52.341 34.609 28.125 1.00 11.97 168 ASN A C 1
ATOM 1332 O O . ASN A 1 1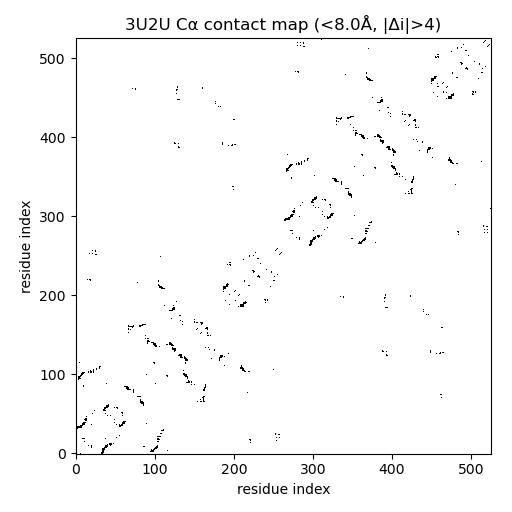69 ? 51.476 35.169 28.795 1.00 14.30 168 ASN A O 1
ATOM 1337 N N . THR A 1 170 ? 53.601 35.015 28.091 1.00 11.90 169 THR A N 1
ATOM 1338 C CA . THR A 1 170 ? 54.052 36.212 28.790 1.00 14.26 169 THR A CA 1
ATOM 1339 C C . THR A 1 170 ? 53.430 37.472 28.193 1.00 15.10 169 THR A C 1
ATOM 1340 O O . THR A 1 170 ? 52.967 38.359 28.932 1.00 15.49 169 THR A O 1
ATOM 1344 N N . PHE A 1 171 ? 53.366 37.555 26.869 1.00 15.02 170 PHE A N 1
ATOM 1345 C CA . PHE A 1 171 ? 52.796 38.721 26.227 1.00 16.11 170 PHE A CA 1
ATOM 1346 C C . PHE A 1 171 ? 51.277 38.786 26.435 1.00 13.15 170 PHE A C 1
ATOM 1347 O O . PHE A 1 171 ? 50.715 39.826 26.770 1.00 17.92 170 PHE A O 1
ATOM 1355 N N . PHE A 1 172 ? 50.616 37.655 26.220 1.00 14.57 171 PHE A N 1
ATOM 1356 C CA . PHE A 1 172 ? 49.177 37.540 26.372 1.00 14.75 171 PHE A CA 1
ATOM 1357 C C . PHE A 1 172 ? 48.876 36.938 27.761 1.00 16.50 171 PHE A C 1
ATOM 1358 O O . PHE A 1 172 ? 48.269 35.869 27.897 1.00 15.75 171 PHE A O 1
ATOM 1366 N N . SER A 1 173 ? 49.309 37.656 28.797 1.00 17.33 172 SER A N 1
ATOM 1367 C CA . SER A 1 173 ? 49.321 37.133 30.165 1.00 18.07 172 SER A CA 1
ATOM 1368 C C . SER A 1 173 ? 47.955 37.159 30.857 1.00 19.25 172 SER A C 1
ATOM 1369 O O . SER A 1 173 ? 47.807 36.535 31.913 1.00 19.78 172 SER A O 1
ATOM 1372 N N . SER A 1 174 ? 46.971 37.837 30.271 1.00 17.48 173 SER A N 1
ATOM 1373 C CA . SER A 1 174 ? 45.612 37.900 30.842 1.00 17.13 173 SER A CA 1
ATOM 1374 C C . SER A 1 174 ? 44.785 36.656 30.556 1.00 16.02 173 SER A C 1
ATOM 1375 O O . SER A 1 174 ? 43.703 36.501 31.109 1.00 15.74 173 SER A O 1
ATOM 1378 N N . TRP A 1 175 ? 45.290 35.759 29.718 1.00 16.02 174 TRP A N 1
ATOM 1379 C CA . TRP A 1 175 ? 44.487 34.650 29.224 1.00 13.75 174 TRP A CA 1
ATOM 1380 C C . TRP A 1 175 ? 43.821 33.834 30.357 1.00 12.88 174 TRP A C 1
ATOM 1381 O O . TRP A 1 175 ? 42.631 33.556 30.294 1.00 13.73 174 TRP A O 1
ATOM 1392 N N . ALA A 1 176 ? 44.582 33.446 31.371 1.00 13.64 175 ALA A N 1
ATOM 1393 C CA . ALA A 1 176 ? 44.039 32.540 32.373 1.00 15.30 175 ALA A CA 1
ATOM 1394 C C . ALA A 1 176 ? 42.918 33.135 33.205 1.00 14.81 175 ALA A C 1
ATOM 1395 O O . ALA A 1 176 ? 42.085 32.403 33.692 1.00 17.84 175 ALA A O 1
ATOM 1397 N N . THR A 1 177 ? 42.920 34.459 33.357 1.00 15.70 176 THR A N 1
ATOM 1398 C CA . THR A 1 177 ? 42.032 35.121 34.309 1.00 16.61 176 THR A CA 1
ATOM 1399 C C . THR A 1 177 ? 40.965 36.020 33.693 1.00 16.07 176 THR A C 1
ATOM 1400 O O . THR A 1 177 ? 40.098 36.549 34.423 1.00 18.79 176 THR A O 1
ATOM 1404 N N . THR A 1 178 ? 41.046 36.270 32.390 1.00 16.68 177 THR A N 1
ATOM 1405 C CA . THR A 1 178 ? 40.203 37.252 31.731 1.00 20.53 177 THR A CA 1
ATOM 1406 C C . THR A 1 178 ? 39.577 36.708 30.455 1.00 20.79 177 THR A C 1
ATOM 1407 O O . THR A 1 178 ? 40.265 36.183 29.565 1.00 27.76 177 THR A O 1
ATOM 1411 N N . ASP A 1 179 ? 38.269 36.853 30.384 1.00 19.35 178 ASP A N 1
ATOM 1412 C CA . ASP A 1 179 ? 37.488 36.578 29.203 1.00 17.20 178 ASP A CA 1
ATOM 1413 C C . ASP A 1 179 ? 37.458 35.107 28.837 1.00 16.62 178 ASP A C 1
ATOM 1414 O O . ASP A 1 179 ? 38.254 34.632 28.021 1.00 17.96 178 ASP A O 1
ATOM 1419 N N . ILE A 1 180 ? 36.530 34.384 29.430 1.00 17.93 179 ILE A N 1
ATOM 1420 C CA . ILE A 1 180 ? 36.404 32.966 29.217 1.00 15.01 179 ILE A CA 1
ATOM 1421 C C . ILE A 1 180 ? 36.179 32.617 27.732 1.00 15.66 179 ILE A C 1
ATOM 1422 O O . ILE A 1 180 ? 36.465 31.479 27.319 1.00 17.62 179 ILE A O 1
ATOM 1427 N N . ARG A 1 181 ? 35.674 33.560 26.935 1.00 17.18 180 ARG A N 1
ATOM 1428 C CA . ARG A 1 181 ? 35.456 33.304 25.487 1.00 19.29 180 ARG A CA 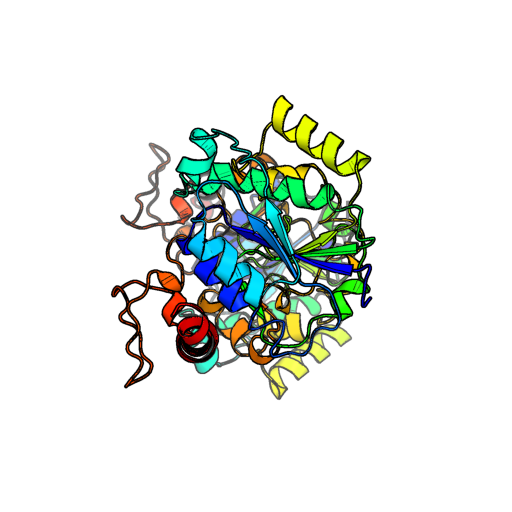1
ATOM 1429 C C . ARG A 1 181 ? 36.762 33.172 24.726 1.00 20.30 180 ARG A C 1
ATOM 1430 O O . ARG A 1 181 ? 36.778 32.686 23.592 1.00 21.85 180 ARG A O 1
ATOM 1438 N N . LYS A 1 182 ? 37.861 33.618 25.328 1.00 15.84 181 LYS A N 1
ATOM 1439 C CA . LYS A 1 182 ? 39.181 33.396 24.747 1.00 16.28 181 LYS A CA 1
ATOM 1440 C C . LYS A 1 182 ? 39.806 32.059 25.149 1.00 17.08 181 LYS A C 1
ATOM 1441 O O . LYS A 1 182 ? 40.938 31.743 24.731 1.00 15.12 181 LYS A O 1
ATOM 1447 N N . HIS A 1 183 ? 39.106 31.272 26.001 1.00 14.79 182 HIS A N 1
ATOM 1448 C CA . HIS A 1 183 ? 39.465 29.870 26.236 1.00 14.57 182 HIS A CA 1
ATOM 1449 C C . HIS A 1 183 ? 38.781 29.011 25.187 1.00 16.33 182 HIS A C 1
ATOM 1450 O O . HIS A 1 183 ? 37.564 28.768 25.212 1.00 20.69 182 HIS A O 1
ATOM 1457 N N . LEU A 1 184 ? 39.548 28.564 24.200 1.00 13.71 183 LEU A N 1
ATOM 1458 C CA . LEU A 1 184 ? 38.989 27.628 23.249 1.00 13.78 183 LEU A CA 1
ATOM 1459 C C . LEU A 1 184 ? 38.750 26.329 23.982 1.00 12.77 183 LEU A C 1
ATOM 1460 O O . LEU A 1 184 ? 39.593 25.886 24.761 1.00 12.79 183 LEU A O 1
ATOM 1465 N N . PRO A 1 185 ? 37.627 25.675 23.715 1.00 13.22 184 PRO A N 1
ATOM 1466 C CA . PRO A 1 185 ? 37.447 24.325 24.202 1.00 13.02 184 PRO A CA 1
ATOM 1467 C C . PRO A 1 185 ? 38.594 23.434 23.830 1.00 14.23 184 PRO A C 1
ATOM 1468 O O . PRO A 1 185 ? 39.173 23.540 22.737 1.00 12.24 184 PRO A O 1
ATOM 1472 N N . PHE A 1 186 ? 38.939 22.552 24.759 1.00 13.95 185 PHE A N 1
ATOM 1473 C CA . PHE A 1 186 ? 40.104 21.712 24.633 1.00 13.05 185 PHE A CA 1
ATOM 1474 C C . PHE A 1 186 ? 39.998 20.790 23.403 1.00 13.91 185 PHE A C 1
ATOM 1475 O O . PHE A 1 186 ? 41.001 20.401 22.825 1.00 14.52 185 PHE A O 1
ATOM 14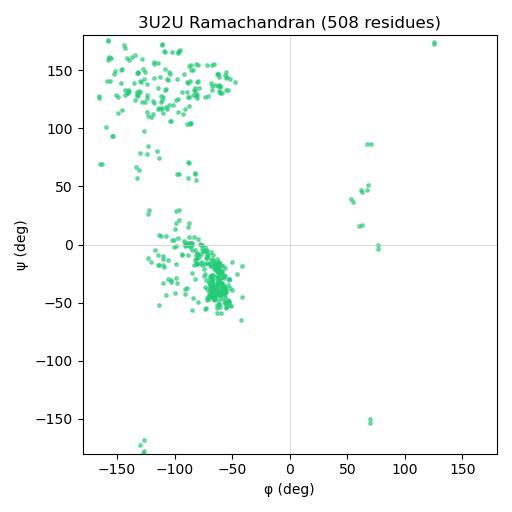83 N N . ILE A 1 187 ? 38.774 20.513 22.962 1.00 14.98 186 ILE A N 1
ATOM 1484 C CA . ILE A 1 187 ? 38.572 19.748 21.732 1.00 15.47 186 ILE A CA 1
ATOM 1485 C C . ILE A 1 187 ? 39.095 20.415 20.444 1.00 13.21 186 ILE A C 1
ATOM 1486 O O . ILE A 1 187 ? 39.197 19.747 19.403 1.00 14.59 186 ILE A O 1
ATOM 1491 N N . TYR A 1 188 ? 39.447 21.707 20.516 1.00 13.82 187 TYR A N 1
ATOM 1492 C CA . TYR A 1 188 ? 40.084 22.393 19.388 1.00 11.85 187 TYR A CA 1
ATOM 1493 C C . TYR A 1 188 ? 41.613 22.253 19.415 1.00 12.17 187 TYR A C 1
ATOM 1494 O O . TYR A 1 188 ? 42.301 22.790 18.535 1.00 13.46 187 TYR A O 1
ATOM 1503 N N . ASN A 1 189 ? 42.145 21.567 20.410 1.00 11.94 188 ASN A N 1
ATOM 1504 C CA . ASN A 1 189 ? 43.562 21.304 20.529 1.00 11.51 188 ASN A CA 1
ATOM 1505 C C . ASN A 1 189 ? 43.781 20.181 21.503 1.00 15.10 188 ASN A C 1
ATOM 1506 O O . ASN A 1 189 ? 44.306 20.355 22.611 1.00 14.79 188 ASN A O 1
ATOM 1511 N N . LEU A 1 190 ? 43.364 18.994 21.070 1.00 12.60 189 LEU A N 1
ATOM 1512 C CA . LEU A 1 190 ? 43.415 17.831 21.941 1.00 13.88 189 LEU A CA 1
ATOM 1513 C C . LEU A 1 190 ? 44.772 17.227 21.827 1.00 13.40 189 LEU A C 1
ATOM 1514 O O . LEU A 1 190 ? 45.104 16.565 20.830 1.00 14.57 189 LEU A O 1
ATOM 1519 N N . SER A 1 191 ? 45.606 17.444 22.848 1.00 17.00 190 SER A N 1
ATOM 1520 C CA . SER A 1 191 ? 46.993 17.024 22.729 1.00 22.73 190 SER A CA 1
ATOM 1521 C C . SER A 1 191 ? 47.285 15.675 23.327 1.00 31.12 190 SER A C 1
ATOM 1522 O O . SER A 1 191 ? 46.477 15.102 24.082 1.00 23.75 190 SER A O 1
ATOM 1525 N N . SER A 1 192 ? 48.476 15.188 22.974 1.00 33.05 191 SER A N 1
ATOM 1526 C CA . SER A 1 192 ? 48.994 13.890 23.387 1.00 34.73 191 SER A CA 1
ATOM 1527 C C . SER A 1 192 ? 48.731 13.559 24.840 1.00 29.49 191 SER A C 1
ATOM 1528 O O . SER A 1 192 ? 48.032 12.583 25.127 1.00 34.78 191 SER A O 1
ATOM 1531 N N . ILE A 1 193 ? 49.318 14.329 25.754 1.00 28.33 192 ILE A N 1
ATOM 1532 C CA . ILE A 1 193 ? 49.224 14.000 27.175 1.00 29.09 192 ILE A CA 1
ATOM 1533 C C . ILE A 1 193 ? 47.798 13.536 27.474 1.00 24.32 192 ILE A C 1
ATOM 1534 O O . ILE A 1 193 ? 47.600 12.542 28.156 1.00 22.61 192 ILE A O 1
ATOM 1539 N N . SER A 1 194 ? 46.804 14.268 26.962 1.00 23.40 193 SER A N 1
ATOM 1540 C CA . SER A 1 194 ? 45.423 14.066 27.391 1.00 23.18 193 SER A CA 1
ATOM 1541 C C . SER A 1 194 ? 44.731 12.896 26.709 1.00 28.77 193 SER A C 1
ATOM 1542 O O . SER A 1 194 ? 43.671 12.475 27.142 1.00 34.01 193 SER A O 1
ATOM 1545 N N . ILE A 1 195 ? 45.344 12.374 25.652 1.00 29.76 194 ILE A N 1
ATOM 1546 C CA . ILE A 1 195 ? 44.823 11.192 24.968 1.00 33.56 194 ILE A CA 1
ATOM 1547 C C . ILE A 1 195 ? 45.073 9.937 25.817 1.00 34.09 194 ILE A C 1
ATOM 1548 O O . ILE A 1 195 ? 44.312 8.976 25.704 1.00 33.02 194 ILE A O 1
ATOM 1553 N N . TYR A 1 196 ? 46.100 9.969 26.690 1.00 22.84 195 TYR A N 1
ATOM 1554 C CA . TYR A 1 196 ? 46.529 8.809 27.447 1.00 28.33 195 TYR A CA 1
ATOM 1555 C C . TYR A 1 196 ? 46.533 8.950 28.967 1.00 27.82 195 TYR A C 1
ATOM 1556 O O . TYR A 1 196 ? 46.627 7.946 29.663 1.00 33.50 195 TYR A O 1
ATOM 1565 N N . SER A 1 197 ? 46.370 10.170 29.488 1.00 23.37 196 SER A N 1
ATOM 1566 C CA . SER A 1 197 ? 46.521 10.433 30.906 1.00 20.76 196 SER A CA 1
ATOM 1567 C C . SER A 1 197 ? 45.264 10.155 31.726 1.00 29.34 196 SER A C 1
ATOM 1568 O O . SER A 1 197 ? 45.305 9.342 32.656 1.00 42.20 196 SER A O 1
ATOM 1571 N N . TYR A 1 198 ? 44.153 10.788 31.378 1.00 21.71 197 TYR A N 1
ATOM 1572 C CA . TYR A 1 198 ? 42.910 10.621 32.143 1.00 20.94 197 TYR A CA 1
ATOM 1573 C C . TYR A 1 198 ? 41.914 9.950 31.189 1.00 18.02 197 TYR A C 1
ATOM 1574 O O . TYR A 1 198 ? 41.061 10.592 30.587 1.00 19.14 197 TYR A O 1
ATOM 1583 N N . LEU A 1 199 ? 42.076 8.635 31.077 1.00 23.45 198 LEU A N 1
ATOM 1584 C CA . LEU A 1 199 ? 41.394 7.843 30.059 1.00 23.03 198 LEU A CA 1
ATOM 1585 C C . LEU A 1 199 ? 39.868 7.971 30.169 1.00 19.95 198 LEU A C 1
ATOM 1586 O O . LEU A 1 199 ? 39.190 8.105 29.172 1.00 19.27 198 LEU A O 1
ATOM 1591 N N . PRO A 1 200 ? 39.324 7.987 31.400 1.00 17.46 199 PRO A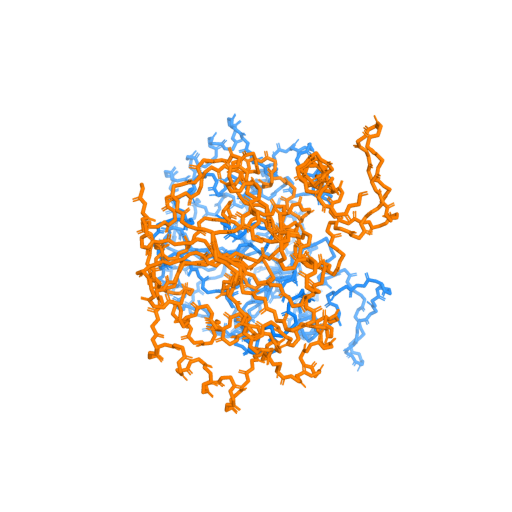 N 1
ATOM 1592 C CA . PRO A 1 200 ? 37.877 8.172 31.422 1.00 16.56 199 PRO A CA 1
ATOM 1593 C C . PRO A 1 200 ? 37.321 9.457 30.808 1.00 15.39 199 PRO A C 1
ATOM 1594 O O . PRO A 1 200 ? 36.199 9.453 30.282 1.00 16.48 199 PRO A O 1
ATOM 1598 N N . ALA A 1 201 ? 38.057 10.567 30.903 1.00 15.62 200 ALA A N 1
ATOM 1599 C CA . ALA A 1 201 ? 37.637 11.802 30.283 1.00 15.19 200 ALA A CA 1
ATOM 1600 C C . ALA A 1 201 ? 37.676 11.693 28.750 1.00 15.95 200 ALA A C 1
ATOM 1601 O O . ALA A 1 201 ? 36.738 12.093 28.088 1.00 18.76 200 ALA A O 1
ATOM 1603 N N . PHE A 1 202 ? 38.760 11.135 28.205 1.00 18.16 201 PHE A N 1
ATOM 1604 C CA . PHE A 1 202 ? 38.800 10.888 26.750 1.00 17.50 201 PHE A CA 1
ATOM 1605 C C . PHE A 1 202 ? 37.620 10.009 26.308 1.00 19.89 201 PHE A C 1
ATOM 1606 O O . PHE A 1 202 ? 36.947 10.282 25.294 1.00 20.68 201 PHE A O 1
ATOM 1614 N N . LYS A 1 203 ? 37.328 8.984 27.101 1.00 18.23 202 LYS A N 1
ATOM 1615 C CA . LYS A 1 203 ? 36.254 8.061 26.759 1.00 19.72 202 LYS A CA 1
ATOM 1616 C C . LYS A 1 203 ? 34.893 8.769 26.620 1.00 22.04 202 LYS A C 1
ATOM 1617 O O . LYS A 1 203 ? 34.130 8.411 25.738 1.00 26.15 202 LYS A O 1
ATOM 1623 N N . VAL A 1 204 ? 34.611 9.806 27.434 1.00 18.74 203 VAL A N 1
ATOM 1624 C CA A VAL A 1 204 ? 33.317 10.489 27.357 0.50 19.36 203 VAL A CA 1
ATOM 1625 C CA B VAL A 1 204 ? 33.319 10.499 27.379 0.50 20.57 203 VAL A CA 1
ATOM 1626 C C . VAL A 1 204 ? 33.325 11.768 26.521 1.00 20.43 203 VAL A C 1
ATOM 1627 O O . VAL A 1 204 ? 32.288 12.155 25.978 1.00 26.26 203 VAL A O 1
ATOM 1634 N N . PHE A 1 205 ? 34.480 12.428 26.406 1.00 21.60 204 PHE A N 1
ATOM 1635 C CA . PHE A 1 205 ? 34.574 13.707 25.682 1.00 24.52 204 PHE A CA 1
ATOM 1636 C C . PHE A 1 205 ? 35.347 13.635 24.353 1.00 26.04 204 PHE A C 1
ATOM 1637 O O . PHE A 1 205 ? 35.213 14.526 23.511 1.00 29.13 204 PHE A O 1
ATOM 1645 N N . GLY A 1 206 ? 36.134 12.584 24.167 1.00 22.94 205 GLY A N 1
ATOM 1646 C CA . GLY A 1 206 ? 37.069 12.495 23.046 1.00 25.30 205 GLY A CA 1
ATOM 1647 C C . GLY A 1 206 ? 36.445 12.354 21.671 1.00 24.07 205 GLY A C 1
ATOM 1648 O O . GLY A 1 206 ? 37.054 12.774 20.663 1.00 22.73 205 GLY A O 1
ATOM 1649 N N . ALA A 1 207 ? 35.246 11.768 21.598 1.00 22.84 206 ALA A N 1
ATOM 1650 C CA . ALA A 1 207 ? 34.531 11.648 20.317 1.00 21.12 206 ALA A CA 1
ATOM 1651 C C . ALA A 1 207 ? 34.191 12.997 19.674 1.00 26.49 206 ALA A C 1
ATOM 1652 O O . ALA A 1 207 ? 33.935 13.065 18.465 1.00 26.02 206 ALA A O 1
ATOM 1654 N N . SER A 1 208 ? 34.168 14.058 20.485 1.00 20.48 207 SER A N 1
ATOM 1655 C CA . SER A 1 208 ? 33.839 15.401 20.038 1.00 24.05 207 SER A CA 1
ATOM 1656 C C . SER A 1 208 ? 35.060 16.176 19.527 1.00 20.58 207 SER A C 1
ATOM 1657 O O . SER A 1 208 ? 34.918 17.352 19.146 1.00 20.71 207 SER A O 1
ATOM 1660 N N . ALA A 1 209 ? 36.228 15.528 19.531 1.00 18.03 208 ALA A N 1
ATOM 1661 C CA . ALA A 1 209 ? 37.507 16.157 19.147 1.00 15.21 208 ALA A CA 1
ATOM 1662 C C . ALA A 1 209 ? 37.385 16.737 17.757 1.00 15.91 208 ALA A C 1
ATOM 1663 O O . ALA A 1 209 ? 36.913 16.076 16.836 1.00 16.81 208 ALA A O 1
ATOM 1665 N N . LYS A 1 210 ? 37.844 17.984 17.621 1.00 13.39 209 LYS A N 1
ATOM 1666 C CA . LYS A 1 210 ? 37.892 18.686 16.342 1.00 13.99 209 LYS A CA 1
ATOM 1667 C C . LYS A 1 210 ? 39.320 18.780 15.787 1.00 12.38 209 LYS A C 1
ATOM 1668 O O . LYS A 1 210 ? 39.493 18.859 14.585 1.00 13.00 209 LYS A O 1
ATOM 1674 N N . VAL A 1 211 ? 40.330 18.814 16.658 1.00 12.87 210 VAL A N 1
ATOM 1675 C CA . VAL A 1 211 ? 41.718 18.944 16.256 1.00 12.04 210 VAL A CA 1
ATOM 1676 C C . VAL A 1 211 ? 42.510 18.085 17.199 1.00 12.32 210 VAL A C 1
ATOM 1677 O O . VAL A 1 211 ? 42.295 18.169 18.424 1.00 13.73 210 VAL A O 1
ATOM 1681 N N . VAL A 1 212 ? 43.355 17.207 16.648 1.00 11.75 211 VAL A N 1
ATOM 1682 C CA . VAL A 1 212 ? 44.302 16.427 17.451 1.00 13.34 211 VAL A CA 1
ATOM 1683 C C . VAL A 1 212 ? 45.701 17.011 17.225 1.00 11.74 211 VAL A C 1
ATOM 1684 O O . VAL A 1 212 ? 46.051 17.423 16.109 1.00 12.71 211 VAL A O 1
ATOM 1688 N N . HIS A 1 213 ? 46.476 17.060 18.299 1.00 11.65 212 HIS A N 1
ATOM 1689 C CA . HIS A 1 213 ? 47.799 17.693 18.314 1.00 13.12 212 HIS A CA 1
ATOM 1690 C C . HIS A 1 213 ? 48.818 16.649 18.767 1.00 14.25 212 HIS A C 1
ATOM 1691 O O . HIS A 1 213 ? 48.810 16.225 19.926 1.00 14.20 212 HIS A O 1
ATOM 1698 N N . PHE A 1 214 ? 49.688 16.224 17.848 1.00 14.64 213 PHE A N 1
ATOM 1699 C CA . PHE A 1 214 ? 50.705 15.205 18.125 1.00 15.42 213 PHE A CA 1
ATOM 1700 C C . PHE A 1 214 ? 51.943 15.782 18.821 1.00 13.24 213 PHE A C 1
ATOM 1701 O O . PHE A 1 214 ? 53.080 15.634 18.362 1.00 16.43 213 PHE A O 1
ATOM 1709 N N . LEU A 1 215 ? 51.676 16.439 19.940 1.00 15.66 214 LEU A N 1
ATOM 1710 C CA . LEU A 1 215 ? 52.652 17.136 20.740 1.00 20.07 214 LEU A CA 1
ATOM 1711 C C . LEU A 1 215 ? 53.656 16.144 21.260 1.00 22.25 214 LEU A C 1
ATOM 1712 O O . LEU A 1 215 ? 53.282 15.054 21.695 1.00 22.29 214 LEU A O 1
ATOM 1717 N N . GLY A 1 216 ? 54.939 16.517 21.197 1.00 21.32 215 GLY A N 1
ATOM 1718 C CA . GLY A 1 216 ? 56.006 15.693 21.746 1.00 23.48 215 GLY A CA 1
ATOM 1719 C C . GLY A 1 216 ? 57.071 15.376 20.729 1.00 21.32 215 GLY A C 1
ATOM 1720 O O . GLY A 1 216 ? 56.930 15.661 19.575 1.00 22.27 215 GLY A O 1
ATOM 1721 N N . ARG A 1 217 ? 58.157 14.760 21.188 1.00 23.98 216 ARG A N 1
ATOM 1722 C CA . ARG A 1 217 ? 59.340 14.539 20.352 1.00 25.03 216 ARG A CA 1
ATOM 1723 C C . ARG A 1 217 ? 59.138 13.591 19.150 1.00 24.36 216 ARG A C 1
ATOM 1724 O O . ARG A 1 217 ? 59.698 13.816 18.072 1.00 28.31 216 ARG A O 1
ATOM 1732 N N . VAL A 1 218 ? 58.357 12.537 19.334 1.00 24.51 217 VAL A N 1
ATOM 1733 C CA . VAL A 1 218 ? 58.112 11.604 18.253 1.00 25.02 217 VAL A CA 1
ATOM 1734 C C . VAL A 1 218 ? 56.873 12.056 17.487 1.00 21.13 217 VAL A C 1
ATOM 1735 O O . VAL A 1 218 ? 55.757 12.102 18.012 1.00 24.32 217 VAL A O 1
ATOM 1739 N N . LYS A 1 219 ? 57.094 12.399 16.227 1.00 20.01 218 LYS A N 1
ATOM 1740 C CA . LYS A 1 219 ? 56.049 12.938 15.393 1.00 18.08 218 LYS A CA 1
ATOM 1741 C C . LYS A 1 219 ? 55.438 11.855 14.531 1.00 15.38 218 LYS A C 1
ATOM 1742 O O . LYS A 1 219 ? 56.058 10.817 14.309 1.00 18.24 218 LYS A O 1
ATOM 1748 N N . PRO A 1 220 ? 54.245 12.124 13.937 1.00 14.13 219 PRO A N 1
ATOM 1749 C CA . PRO A 1 220 ? 53.660 11.035 13.180 1.00 15.10 219 PRO A CA 1
ATOM 1750 C C . PRO A 1 220 ? 54.577 10.498 12.063 1.00 16.21 219 PRO A C 1
ATOM 1751 O O . PRO A 1 220 ? 54.553 9.295 11.741 1.00 16.45 219 PRO A O 1
ATOM 1755 N N . TRP A 1 221 ? 55.320 11.402 11.443 1.00 17.01 220 TRP A N 1
ATOM 1756 C CA . TRP A 1 221 ? 56.144 11.084 10.292 1.00 15.75 220 TRP A CA 1
ATOM 1757 C C . TRP A 1 221 ? 57.400 10.308 10.680 1.00 18.91 220 TRP A C 1
ATOM 1758 O O . TRP A 1 221 ? 58.154 9.860 9.786 1.00 23.06 220 TRP A O 1
ATOM 1769 N N . ASN A 1 222 ? 57.629 10.129 11.981 1.00 18.47 221 ASN A N 1
ATOM 1770 C CA . ASN A 1 222 ? 58.764 9.366 12.484 1.00 21.92 221 ASN A CA 1
ATOM 1771 C C . ASN A 1 222 ? 58.383 7.892 12.729 1.00 23.19 221 ASN A C 1
ATOM 1772 O O . ASN A 1 222 ? 59.241 7.070 13.027 1.00 24.38 221 ASN A O 1
ATOM 1777 N N . TYR A 1 223 ? 57.099 7.567 12.622 1.00 19.88 222 TYR A N 1
ATOM 1778 C CA . TYR A 1 223 ? 56.661 6.174 12.701 1.00 21.49 222 TYR A CA 1
ATOM 1779 C C . TYR A 1 223 ? 56.834 5.436 11.387 1.00 21.09 222 TYR A C 1
ATOM 1780 O O . TYR A 1 223 ? 56.842 6.035 10.319 1.00 23.40 222 TYR A O 1
ATOM 1789 N N . THR A 1 224 ? 56.949 4.107 11.492 1.00 25.02 223 THR A N 1
ATOM 1790 C CA . THR A 1 224 ? 56.998 3.231 10.332 1.00 27.97 223 THR A CA 1
ATOM 1791 C C . THR A 1 224 ? 55.590 2.723 10.138 1.00 24.36 223 THR A C 1
ATOM 1792 O O . THR A 1 224 ? 55.074 1.995 10.983 1.00 26.67 223 THR A O 1
ATOM 1796 N N . TYR A 1 225 ? 54.981 3.125 9.028 1.00 20.52 224 TYR A N 1
ATOM 1797 C CA . TYR A 1 225 ? 53.616 2.785 8.693 1.00 17.12 224 TYR A CA 1
ATOM 1798 C C . TYR A 1 225 ? 53.564 1.758 7.557 1.00 20.06 224 TYR A C 1
ATOM 1799 O O . TYR A 1 225 ? 54.255 1.923 6.525 1.00 21.72 224 TYR A O 1
ATOM 1808 N N . ASP A 1 226 ? 52.733 0.732 7.738 1.00 19.44 225 ASP A N 1
ATOM 1809 C CA . ASP A 1 226 ? 52.461 -0.285 6.720 1.00 20.55 225 ASP A CA 1
ATOM 1810 C C . ASP A 1 226 ? 51.100 -0.006 6.080 1.00 18.74 225 ASP A C 1
ATOM 1811 O O . ASP A 1 226 ? 50.064 -0.260 6.696 1.00 19.74 225 ASP A O 1
ATOM 1816 N N . PRO A 1 227 ? 51.080 0.488 4.835 1.00 18.41 226 PRO A N 1
ATOM 1817 C CA . PRO A 1 227 ? 49.795 0.778 4.229 1.00 19.05 226 PRO A CA 1
ATOM 1818 C C . PRO A 1 227 ? 48.921 -0.433 3.903 1.00 21.53 226 PRO A C 1
ATOM 1819 O O . PRO A 1 227 ? 47.716 -0.277 3.703 1.00 24.20 226 PRO A O 1
ATOM 1823 N N . LYS A 1 228 ? 49.502 -1.629 3.839 1.00 21.09 227 LYS A N 1
ATOM 1824 C CA . LYS A 1 228 ? 48.715 -2.806 3.497 1.00 23.26 227 LYS A CA 1
ATOM 1825 C C . LYS A 1 228 ? 47.787 -3.171 4.655 1.00 21.53 227 LYS A C 1
ATOM 1826 O O . LYS A 1 228 ? 46.598 -3.417 4.454 1.00 25.14 227 LYS A O 1
ATOM 1832 N N . THR A 1 229 ? 48.334 -3.159 5.857 1.00 22.87 228 THR A N 1
ATOM 1833 C CA . THR A 1 229 ? 47.565 -3.546 7.044 1.00 24.69 228 THR A CA 1
ATOM 1834 C C . THR A 1 229 ? 47.025 -2.343 7.813 1.00 23.94 228 THR A C 1
ATOM 1835 O O . THR A 1 229 ? 46.136 -2.495 8.654 1.00 22.88 228 THR A O 1
ATOM 1839 N N . LYS A 1 230 ? 47.573 -1.159 7.541 1.00 21.64 229 LYS A N 1
ATOM 1840 C CA . LYS A 1 230 ? 47.232 0.095 8.256 1.00 18.26 229 LYS A CA 1
ATOM 1841 C C . LYS A 1 230 ? 47.685 0.076 9.713 1.00 21.26 229 LYS A C 1
ATOM 1842 O O . LYS A 1 230 ? 46.933 0.402 10.632 1.00 22.72 229 LYS A O 1
ATOM 1848 N N . SER A 1 231 ? 48.918 -0.329 9.914 1.00 20.36 230 SER A N 1
ATOM 1849 C CA . SER A 1 231 ? 49.500 -0.328 11.249 1.00 22.59 230 SER A CA 1
ATOM 1850 C C . SER A 1 231 ? 50.818 0.371 11.279 1.00 21.91 230 SER A C 1
ATOM 1851 O O . SER A 1 231 ? 51.452 0.568 10.265 1.00 22.47 230 SER A O 1
ATOM 1854 N N . VAL A 1 232 ? 51.211 0.785 12.479 1.00 24.08 231 VAL A N 1
ATOM 1855 C CA . VAL A 1 232 ? 52.538 1.329 12.678 1.00 28.09 231 VAL A CA 1
ATOM 1856 C C . VAL A 1 232 ? 53.295 0.389 13.588 1.00 35.93 231 VAL A C 1
ATOM 1857 O O . VAL A 1 232 ? 52.680 -0.388 14.320 1.00 38.50 231 VAL A O 1
ATOM 1861 N N . LYS A 1 233 ? 54.622 0.418 13.503 1.00 36.04 232 LYS A N 1
ATOM 1862 C CA A LYS A 1 233 ? 55.459 -0.194 14.524 0.50 37.89 232 LYS A CA 1
ATOM 1863 C CA B LYS A 1 233 ? 55.445 -0.202 14.527 0.50 38.48 232 LYS A CA 1
ATOM 1864 C C . LYS A 1 233 ? 55.572 0.819 15.650 1.00 37.94 232 LYS A C 1
ATOM 1865 O O . LYS A 1 233 ? 55.655 2.024 15.398 1.00 35.02 232 LYS A O 1
ATOM 1876 N N . SER A 1 234 ? 55.545 0.337 16.886 1.00 44.68 233 SER A N 1
ATOM 1877 C CA . SER A 1 234 ? 55.678 1.198 18.050 1.00 48.31 233 SER A CA 1
ATOM 1878 C C . SER A 1 234 ? 56.800 0.680 18.945 1.00 53.73 233 SER A C 1
ATOM 1879 O O . SER A 1 234 ? 56.988 -0.536 19.078 1.00 52.60 233 SER A O 1
ATOM 1882 N N . GLU A 1 235 ? 57.553 1.605 19.538 1.00 57.02 234 GLU A N 1
ATOM 1883 C CA . GLU A 1 235 ? 58.513 1.249 20.572 1.00 61.71 234 GLU A CA 1
ATOM 1884 C C . GLU A 1 235 ? 57.707 0.785 21.777 1.00 63.57 234 GLU A C 1
ATOM 1885 O O . GLU A 1 235 ? 56.731 1.442 22.171 1.00 63.50 234 GLU A O 1
ATOM 1891 N N . ALA A 1 236 ? 58.114 -0.347 22.352 1.00 65.20 235 ALA A N 1
ATOM 1892 C CA . ALA A 1 236 ? 57.339 -1.025 23.401 1.00 64.44 235 ALA A CA 1
ATOM 1893 C C . ALA A 1 236 ? 56.813 -0.086 24.500 1.00 62.47 235 ALA A C 1
ATOM 1894 O O . ALA A 1 236 ? 55.820 -0.400 25.150 1.00 63.98 235 ALA A O 1
ATOM 1896 N N . HIS A 1 237 ? 57.474 1.052 24.710 1.00 58.07 236 HIS A N 1
ATOM 1897 C CA . HIS A 1 237 ? 56.991 2.052 25.662 1.00 58.51 236 HIS A CA 1
ATOM 1898 C C . HIS A 1 237 ? 56.568 3.330 24.940 1.00 55.70 236 HIS A C 1
ATOM 1899 O O . HIS A 1 237 ? 57.280 4.337 24.978 1.00 60.44 236 HIS A O 1
ATOM 1901 N N . ASP A 1 238 ? 55.412 3.281 24.275 1.00 49.95 237 ASP A N 1
ATOM 1902 C CA . ASP A 1 238 ? 54.845 4.463 23.606 1.00 47.29 237 ASP A CA 1
ATOM 1903 C C . ASP A 1 238 ? 53.408 4.709 24.068 1.00 48.58 237 ASP A C 1
ATOM 1904 O O . ASP A 1 238 ? 52.474 4.091 23.554 1.00 43.81 237 ASP A O 1
ATOM 1909 N N . PRO A 1 239 ? 53.226 5.622 25.034 1.00 52.62 238 PRO A N 1
ATOM 1910 C CA . PRO A 1 239 ? 51.899 6.010 25.533 1.00 54.65 238 PRO A CA 1
ATOM 1911 C C . PRO A 1 239 ? 50.879 6.437 24.456 1.00 52.65 238 PRO A C 1
ATOM 1912 O O . PRO A 1 239 ? 49.677 6.249 24.651 1.00 50.61 238 PRO A O 1
ATOM 1916 N N . ASN A 1 240 ? 51.350 7.005 23.345 1.00 49.95 239 ASN A N 1
ATOM 1917 C CA . ASN A 1 240 ? 50.451 7.569 22.308 1.00 44.83 239 ASN A CA 1
ATOM 1918 C C . ASN A 1 240 ? 49.829 6.526 21.370 1.00 39.82 239 ASN A C 1
ATOM 1919 O O . ASN A 1 240 ? 49.150 6.874 20.392 1.00 34.46 239 ASN A O 1
ATOM 1924 N N . MET A 1 241 ? 50.105 5.264 21.672 1.00 30.17 240 MET A N 1
ATOM 1925 C CA . MET A 1 241 ? 49.484 4.120 21.030 1.00 34.42 240 MET A CA 1
ATOM 1926 C C . MET A 1 241 ? 48.319 3.586 21.841 1.00 39.30 240 MET A C 1
ATOM 1927 O O . MET A 1 241 ? 47.752 2.550 21.483 1.00 42.06 240 MET A O 1
ATOM 1932 N N . THR A 1 242 ? 47.962 4.284 22.929 1.00 42.95 241 THR A N 1
ATOM 1933 C CA . THR A 1 242 ? 46.790 3.904 23.722 1.00 43.30 241 THR A CA 1
ATOM 1934 C C . THR A 1 242 ? 45.550 4.095 22.862 1.00 37.49 241 THR A C 1
ATOM 1935 O O . THR A 1 242 ? 44.709 3.197 22.783 1.00 34.36 241 THR A O 1
ATOM 1939 N N . HIS A 1 243 ? 45.478 5.253 22.197 1.00 30.07 242 HIS A N 1
ATOM 1940 C CA . HIS A 1 243 ? 44.440 5.536 21.207 1.00 27.18 242 HIS A CA 1
ATOM 1941 C C . HIS A 1 243 ? 45.049 5.886 19.862 1.00 25.22 242 HIS A C 1
ATOM 1942 O O . HIS A 1 243 ? 45.221 7.060 19.523 1.00 27.05 242 HIS A O 1
ATOM 1949 N N . PRO A 1 244 ? 45.376 4.844 19.069 1.00 15.91 243 PRO A N 1
ATOM 1950 C CA . PRO A 1 244 ? 46.164 5.023 17.871 1.00 15.46 243 PRO A CA 1
ATOM 1951 C C . PRO A 1 244 ? 45.392 5.477 16.638 1.00 16.68 243 PRO A C 1
ATOM 1952 O O . PRO A 1 244 ? 46.017 5.716 15.607 1.00 16.46 243 PRO A O 1
ATOM 1956 N N . GLU A 1 245 ? 44.063 5.570 16.731 1.00 22.35 244 GLU A N 1
ATOM 1957 C CA . GLU A 1 245 ? 43.204 5.969 15.607 1.00 24.37 244 GLU A CA 1
ATOM 1958 C C . GLU A 1 245 ? 43.646 7.313 14.977 1.00 17.44 244 GLU A C 1
ATOM 1959 O O . GLU A 1 245 ? 43.541 7.492 13.751 1.00 17.65 244 GLU A O 1
ATOM 1965 N N . PHE A 1 246 ? 44.132 8.226 15.801 1.00 16.80 245 PHE A N 1
ATOM 1966 C CA . PHE A 1 246 ? 44.549 9.542 15.274 1.00 15.49 245 PHE A CA 1
ATOM 1967 C C . PHE A 1 246 ? 45.802 9.463 14.418 1.00 16.30 245 PHE A C 1
ATOM 1968 O O . PHE A 1 246 ? 45.859 10.070 13.314 1.00 14.23 245 PHE A O 1
ATOM 1976 N N . LEU A 1 247 ? 46.791 8.708 14.890 1.00 15.69 246 LEU A N 1
ATOM 1977 C CA . LEU A 1 247 ? 48.020 8.414 14.150 1.00 16.22 246 LEU A CA 1
ATOM 1978 C C . LEU A 1 247 ? 47.726 7.674 12.863 1.00 13.83 246 LEU A C 1
ATOM 1979 O O . LEU A 1 247 ? 48.291 8.000 11.832 1.00 14.85 246 LEU A O 1
ATOM 1984 N N . ILE A 1 248 ? 46.830 6.697 12.894 1.00 14.71 247 ILE A N 1
ATOM 1985 C CA . ILE A 1 248 ? 46.539 5.992 11.651 1.00 17.45 247 ILE A CA 1
ATOM 1986 C C . ILE A 1 248 ? 45.793 6.929 10.681 1.00 15.76 247 ILE A C 1
ATOM 1987 O O . ILE A 1 248 ? 46.026 6.876 9.477 1.00 17.18 247 ILE A O 1
ATOM 1992 N N . LEU A 1 249 ? 44.910 7.806 11.185 1.00 16.67 248 LEU A N 1
ATOM 1993 C CA . LEU A 1 249 ? 44.261 8.779 10.284 1.00 16.05 248 LEU A CA 1
ATOM 1994 C C . LEU A 1 249 ? 45.301 9.692 9.618 1.00 15.72 248 LEU A C 1
ATOM 1995 O O . LEU A 1 249 ? 45.231 9.952 8.401 1.00 14.05 248 LEU A O 1
ATOM 2000 N N . TRP A 1 250 ? 46.279 10.154 10.408 1.00 13.10 249 TRP A N 1
ATOM 2001 C CA . TRP A 1 250 ? 47.362 10.988 9.881 1.00 12.43 249 TRP A CA 1
ATOM 2002 C C . TRP A 1 250 ? 48.013 10.269 8.689 1.00 14.45 249 TRP A C 1
ATOM 2003 O O . TRP A 1 250 ? 48.152 10.834 7.602 1.00 12.02 249 TRP A O 1
ATOM 2014 N N . TRP A 1 251 ? 48.344 9.002 8.895 1.00 11.98 250 TRP A N 1
ATOM 2015 C CA . TRP A 1 251 ? 49.031 8.190 7.876 1.00 12.68 250 TRP A CA 1
ATOM 2016 C C . TRP A 1 251 ? 48.120 7.865 6.700 1.00 13.04 250 TRP A C 1
ATOM 2017 O O . TRP A 1 251 ? 48.558 7.806 5.553 1.00 14.74 250 TRP A O 1
ATOM 2028 N N . ASN A 1 252 ? 46.831 7.719 6.946 1.00 13.73 251 ASN A N 1
ATOM 2029 C CA . ASN A 1 252 ? 45.936 7.521 5.861 1.00 17.11 251 ASN A CA 1
ATOM 2030 C C . ASN A 1 252 ? 45.842 8.735 4.943 1.00 16.86 251 ASN A C 1
ATOM 2031 O O . ASN A 1 252 ? 45.897 8.606 3.708 1.00 16.34 251 ASN A O 1
ATOM 2036 N N . ILE A 1 253 ? 45.752 9.921 5.535 1.00 13.95 252 ILE A N 1
ATOM 2037 C CA . ILE A 1 253 ? 45.759 11.151 4.755 1.00 14.61 252 ILE A CA 1
ATOM 2038 C C . ILE A 1 253 ? 47.104 11.316 4.062 1.00 14.35 252 ILE A C 1
ATOM 2039 O O . ILE A 1 253 ? 47.156 11.617 2.874 1.00 14.40 252 ILE A O 1
ATOM 2044 N N . PHE A 1 254 ? 48.193 11.097 4.769 1.00 11.49 253 PHE A N 1
ATOM 2045 C CA . PHE A 1 254 ? 49.483 11.182 4.101 1.00 14.81 253 PHE A CA 1
ATOM 2046 C C . PHE A 1 254 ? 49.566 10.236 2.877 1.00 16.08 253 PHE A C 1
ATOM 2047 O O . PHE A 1 254 ? 49.953 10.635 1.781 1.00 14.98 253 PHE A O 1
ATOM 2055 N N . THR A 1 255 ? 49.207 8.984 3.082 1.00 14.58 254 THR A N 1
ATOM 2056 C CA . THR A 1 255 ? 49.412 7.961 2.064 1.00 15.77 254 THR A CA 1
ATOM 2057 C C . THR A 1 255 ? 48.496 8.186 0.863 1.00 15.17 254 THR A C 1
ATOM 2058 O O . THR A 1 255 ? 48.930 8.022 -0.275 1.00 19.56 254 THR A O 1
ATOM 2062 N N . THR A 1 256 ? 47.255 8.595 1.126 1.00 15.76 255 THR A N 1
ATOM 2063 C CA . THR A 1 256 ? 46.189 8.705 0.094 1.00 18.77 255 THR A CA 1
ATOM 2064 C C . THR A 1 256 ? 46.134 10.057 -0.593 1.00 20.39 255 THR A C 1
ATOM 2065 O O . THR A 1 256 ? 45.855 10.144 -1.809 1.00 21.21 255 THR A O 1
ATOM 2069 N N . ASN A 1 257 ? 46.377 11.130 0.163 1.00 17.36 256 ASN A N 1
ATOM 2070 C CA . ASN A 1 257 ? 46.188 12.496 -0.350 1.00 19.80 256 ASN A CA 1
ATOM 2071 C C . ASN A 1 257 ? 47.460 13.264 -0.565 1.00 19.02 256 ASN A C 1
ATOM 2072 O O . ASN A 1 257 ? 47.536 14.082 -1.475 1.00 20.58 256 ASN A O 1
ATOM 2077 N N . VAL A 1 258 ? 48.476 13.021 0.257 1.00 16.64 257 VAL A N 1
ATOM 2078 C CA . VAL A 1 258 ? 49.738 13.752 0.112 1.00 15.45 257 VAL A CA 1
ATOM 2079 C C . VAL A 1 258 ? 50.724 13.040 -0.794 1.00 16.07 257 VAL A C 1
ATOM 2080 O O . VAL A 1 258 ? 51.312 13.662 -1.676 1.00 19.05 257 VAL A O 1
ATOM 2084 N N . LEU A 1 259 ? 50.853 11.724 -0.652 1.00 18.29 258 LEU A N 1
ATOM 2085 C CA . LEU A 1 259 ? 51.869 10.988 -1.379 1.00 21.46 258 LEU A CA 1
ATOM 2086 C C . LEU A 1 259 ? 51.766 11.197 -2.900 1.00 20.48 258 LEU A C 1
ATOM 2087 O O . LEU A 1 259 ? 52.785 11.383 -3.560 1.00 21.87 258 LEU A O 1
ATOM 2092 N N . PRO A 1 260 ? 50.530 11.222 -3.466 1.00 21.38 259 PRO A N 1
ATOM 2093 C CA . PRO A 1 260 ? 50.460 11.474 -4.924 1.00 21.59 259 PRO A CA 1
ATOM 2094 C C . PRO A 1 260 ? 50.987 12.843 -5.359 1.00 22.28 259 PRO A C 1
ATOM 2095 O O . PRO A 1 260 ? 51.505 12.975 -6.479 1.00 24.03 259 PRO A O 1
ATOM 2099 N N . LEU A 1 261 ? 50.893 13.848 -4.484 1.00 19.88 260 LEU A N 1
ATOM 2100 C CA . LEU A 1 261 ? 51.428 15.185 -4.762 1.00 21.21 260 LEU A CA 1
ATOM 2101 C C . LEU A 1 261 ? 52.966 15.239 -4.697 1.00 25.96 260 LEU A C 1
ATOM 2102 O O . LEU A 1 261 ? 53.568 16.204 -5.217 1.00 27.07 260 LEU A O 1
ATOM 2107 N N . LEU A 1 262 ? 53.607 14.227 -4.091 1.00 28.24 261 LEU A N 1
ATOM 2108 C CA . LEU A 1 262 ? 55.075 14.189 -3.943 1.00 27.91 261 LEU A CA 1
ATOM 2109 C C . LEU A 1 262 ? 55.784 13.509 -5.114 1.00 38.57 261 LEU A C 1
ATOM 2110 O O . LEU A 1 262 ? 57.014 13.397 -5.111 1.00 38.80 261 LEU A O 1
ATOM 2115 N N . GLN A 1 263 ? 55.016 13.045 -6.101 1.00 42.44 262 GLN A N 1
ATOM 2116 C CA . GLN A 1 263 ? 55.584 12.414 -7.304 1.00 50.51 262 GLN A CA 1
ATOM 2117 C C . GLN A 1 263 ? 56.630 13.318 -7.946 1.00 54.12 262 GLN A C 1
ATOM 2118 O O . GLN A 1 263 ? 57.823 13.004 -7.919 1.00 58.70 262 GLN A O 1
ATOM 2125 N N . SER B 1 1 ? 38.100 36.306 59.207 1.00 57.58 0 SER B N 1
ATOM 2126 C CA . SER B 1 1 ? 37.467 35.460 60.265 1.00 58.83 0 SER B CA 1
ATOM 2127 C C . SER B 1 1 ? 36.101 34.948 59.808 1.00 59.81 0 SER B C 1
ATOM 2128 O O . SER B 1 1 ? 35.312 35.703 59.235 1.00 62.53 0 SER B O 1
ATOM 2130 N N . MET B 1 2 ? 35.820 33.671 60.056 1.00 57.28 1 MET B N 1
ATOM 2131 C CA . MET B 1 2 ? 34.510 33.113 59.710 1.00 57.58 1 MET B CA 1
ATOM 2132 C C . MET B 1 2 ? 34.160 31.827 60.477 1.00 55.02 1 MET B C 1
ATOM 2133 O O . MET B 1 2 ? 34.623 30.734 60.140 1.00 52.78 1 MET B O 1
ATOM 2135 N N . THR B 1 3 ? 33.329 31.987 61.511 1.00 53.01 2 THR B N 1
ATOM 2136 C CA . THR B 1 3 ? 32.753 30.866 62.272 1.00 46.42 2 THR B CA 1
ATOM 2137 C C . THR B 1 3 ? 31.859 29.955 61.399 1.00 41.51 2 THR B C 1
ATOM 2138 O O . THR B 1 3 ? 31.759 28.746 61.648 1.00 42.95 2 THR B O 1
ATOM 2142 N N . ASP B 1 4 ? 31.229 30.529 60.371 1.00 26.50 3 ASP B N 1
ATOM 2143 C CA . ASP B 1 4 ? 30.288 29.788 59.543 1.00 24.85 3 ASP B CA 1
ATOM 2144 C C . ASP B 1 4 ? 30.909 29.306 58.231 1.00 18.64 3 ASP B C 1
ATOM 2145 O O . ASP B 1 4 ? 30.187 28.937 57.312 1.00 23.60 3 ASP B O 1
ATOM 2150 N N . GLN B 1 5 ? 32.228 29.359 58.129 1.00 16.95 4 GLN B N 1
ATOM 2151 C CA . GLN B 1 5 ? 32.939 28.810 56.942 1.00 15.30 4 GLN B CA 1
ATOM 2152 C C . GLN B 1 5 ? 34.001 27.815 57.392 1.00 15.72 4 GLN B C 1
ATOM 2153 O O . GLN B 1 5 ? 34.585 27.975 58.461 1.00 14.58 4 GLN B O 1
ATOM 2159 N N . ALA B 1 6 ? 34.262 26.803 56.549 1.00 13.98 5 ALA B N 1
ATOM 2160 C CA . ALA B 1 6 ? 35.192 25.733 56.891 1.00 13.59 5 ALA B CA 1
ATOM 2161 C C . ALA B 1 6 ? 35.969 25.194 55.718 1.00 9.78 5 ALA B C 1
ATOM 2162 O O . ALA B 1 6 ? 35.463 25.204 54.587 1.00 12.71 5 ALA B O 1
ATOM 2164 N N . PHE B 1 7 ? 37.176 24.701 56.008 1.00 11.74 6 PHE B N 1
ATOM 2165 C CA . PHE B 1 7 ? 37.863 23.759 55.155 1.00 9.77 6 PHE B CA 1
ATOM 2166 C C . PHE B 1 7 ? 37.387 22.385 55.553 1.00 11.62 6 PHE B C 1
ATOM 2167 O O . PHE B 1 7 ? 37.243 22.092 56.736 1.00 11.61 6 PHE B O 1
ATOM 2175 N N . VAL B 1 8 ? 37.186 21.528 54.560 1.00 11.85 7 VAL B N 1
ATOM 2176 C CA . VAL B 1 8 ? 36.644 20.181 54.771 1.00 12.14 7 VAL B CA 1
ATOM 2177 C C . VAL B 1 8 ? 37.488 19.165 54.026 1.00 11.17 7 VAL B C 1
ATOM 2178 O O . VAL B 1 8 ? 37.749 19.352 52.857 1.00 10.81 7 VAL B O 1
ATOM 2182 N N . THR B 1 9 ? 37.886 18.084 54.700 1.00 11.09 8 THR B N 1
ATOM 2183 C CA . THR B 1 9 ? 38.572 16.963 54.049 1.00 10.78 8 THR B CA 1
ATOM 2184 C C . THR B 1 9 ? 37.883 15.647 54.372 1.00 13.16 8 THR B C 1
ATOM 2185 O O . THR B 1 9 ? 36.812 15.642 55.015 1.00 13.89 8 THR B O 1
ATOM 2189 N N . LEU B 1 10 ? 38.431 14.566 53.833 1.00 12.42 9 LEU B N 1
ATOM 2190 C CA . LEU B 1 10 ? 37.820 13.242 53.890 1.00 10.61 9 LEU B CA 1
ATOM 2191 C C . LEU B 1 10 ? 38.879 12.210 54.130 1.00 11.28 9 LEU B C 1
ATOM 2192 O O . LEU B 1 10 ? 39.927 12.229 53.469 1.00 13.39 9 LEU B O 1
ATOM 2197 N N . THR B 1 11 ? 38.617 11.306 55.089 1.00 12.93 10 THR B N 1
ATOM 2198 C CA . THR B 1 11 ? 39.408 10.105 55.161 1.00 12.52 10 THR B CA 1
ATOM 2199 C C . THR B 1 11 ? 38.573 8.882 55.479 1.00 13.73 10 THR B C 1
ATOM 2200 O O . THR B 1 11 ? 37.766 8.881 56.400 1.00 14.13 10 THR B O 1
ATOM 2204 N N . THR B 1 12 ? 38.792 7.815 54.696 1.00 14.31 11 THR B N 1
ATOM 2205 C CA . THR B 1 12 ? 38.060 6.578 54.908 1.00 15.10 11 THR B CA 1
ATOM 2206 C C . THR B 1 12 ? 38.901 5.555 55.655 1.00 16.13 11 THR B C 1
ATOM 2207 O O . THR B 1 12 ? 38.431 4.445 55.924 1.00 16.55 11 THR B O 1
ATOM 2211 N N . ASN B 1 13 ? 40.155 5.882 55.962 1.00 13.83 12 ASN B N 1
ATOM 2212 C CA . ASN B 1 13 ? 41.031 4.952 56.638 1.00 16.55 12 ASN B CA 1
ATOM 2213 C C . ASN B 1 13 ? 42.167 5.643 57.361 1.00 16.50 12 ASN B C 1
ATOM 2214 O O . ASN B 1 13 ? 42.283 6.880 57.305 1.00 16.61 12 ASN B O 1
ATOM 2219 N N . ASP B 1 14 ? 42.976 4.882 58.080 1.00 17.02 13 ASP B N 1
ATOM 2220 C CA . ASP B 1 14 ? 44.018 5.473 58.899 1.00 15.40 13 ASP B CA 1
ATOM 2221 C C . ASP B 1 14 ? 45.206 5.987 58.083 1.00 17.43 13 ASP B C 1
ATOM 2222 O O . ASP B 1 14 ? 45.954 6.821 58.559 1.00 19.38 13 ASP B O 1
ATOM 2227 N N . ALA B 1 15 ? 45.371 5.485 56.855 1.00 16.52 14 ALA B N 1
ATOM 2228 C CA . ALA B 1 15 ? 46.450 5.909 55.973 1.00 17.30 14 ALA B CA 1
ATOM 2229 C C . ALA B 1 15 ? 46.193 7.314 55.434 1.00 15.62 14 ALA B C 1
ATOM 2230 O O . ALA B 1 15 ? 47.014 8.219 55.594 1.00 15.46 14 ALA B O 1
ATOM 2232 N N . TYR B 1 16 ? 45.042 7.514 54.817 1.00 12.72 15 TYR B N 1
ATOM 2233 C CA . TYR B 1 16 ? 44.686 8.851 54.397 1.00 11.99 15 TYR B CA 1
ATOM 2234 C C . TYR B 1 16 ? 44.525 9.806 55.580 1.00 10.72 15 TYR B C 1
ATOM 2235 O O . TYR B 1 16 ? 44.650 11.014 55.412 1.00 11.82 15 TYR B O 1
ATOM 2244 N N . ALA B 1 17 ? 44.262 9.280 56.775 1.00 12.04 16 ALA B N 1
ATOM 2245 C CA . ALA B 1 17 ? 44.170 10.132 57.941 1.00 12.15 16 ALA B CA 1
ATOM 2246 C C . ALA B 1 17 ? 45.499 10.830 58.215 1.00 12.11 16 ALA B C 1
ATOM 2247 O O . ALA B 1 17 ? 45.507 11.963 58.690 1.00 13.45 16 ALA B O 1
ATOM 2249 N N . LYS B 1 18 ? 46.612 10.196 57.913 1.00 13.77 17 LYS B N 1
ATOM 2250 C CA . LYS B 1 18 ? 47.891 10.859 58.036 1.00 12.65 17 LYS B CA 1
ATOM 2251 C C . LYS B 1 18 ? 47.957 12.091 57.131 1.00 13.21 17 LYS B C 1
ATOM 2252 O O . LYS B 1 18 ? 48.439 13.183 57.525 1.00 12.20 17 LYS B O 1
ATOM 2258 N N . GLY B 1 19 ? 47.470 11.936 55.903 1.00 13.00 18 GLY B N 1
ATOM 2259 C CA . GLY B 1 19 ? 47.323 13.088 55.026 1.00 11.53 18 GLY B CA 1
ATOM 2260 C C . GLY B 1 19 ? 46.439 14.189 55.555 1.00 10.25 18 GLY B C 1
ATOM 2261 O O . GLY B 1 19 ? 46.797 15.358 55.503 1.00 10.26 18 GLY B O 1
ATOM 2262 N N . ALA B 1 20 ? 45.268 13.816 56.062 1.00 10.29 19 ALA B N 1
ATOM 2263 C CA . ALA B 1 20 ? 44.342 14.802 56.601 1.00 13.21 19 ALA B CA 1
ATOM 2264 C C . ALA B 1 20 ? 45.007 15.564 57.741 1.00 10.90 19 ALA B C 1
ATOM 2265 O O . ALA B 1 20 ? 44.858 16.794 57.849 1.00 11.97 19 ALA B O 1
ATOM 2267 N N . LEU B 1 21 ? 45.731 14.851 58.611 1.00 10.78 20 LEU B N 1
ATOM 2268 C CA . LEU B 1 21 ? 46.413 15.508 59.728 1.00 9.98 20 LEU B CA 1
ATOM 2269 C C . LEU B 1 21 ? 47.492 16.491 59.267 1.00 9.66 20 LEU B C 1
ATOM 2270 O O . LEU B 1 21 ? 47.607 17.593 59.813 1.00 12.32 20 LEU B O 1
ATOM 2275 N N . VAL B 1 22 ? 48.266 16.121 58.248 1.00 10.89 21 VAL B N 1
ATOM 2276 C CA . VAL B 1 22 ? 49.245 17.026 57.711 1.00 13.31 21 VAL B CA 1
ATOM 2277 C C . VAL B 1 22 ? 48.604 18.227 57.040 1.00 10.84 21 VAL B C 1
ATOM 2278 O O . VAL B 1 22 ? 49.034 19.361 57.249 1.00 11.25 21 VAL B O 1
ATOM 2282 N N . LEU B 1 23 ? 47.530 17.994 56.263 1.00 10.18 22 LEU B N 1
ATOM 2283 C CA . LEU B 1 23 ? 46.776 19.088 55.651 1.00 9.97 22 LEU B CA 1
ATOM 2284 C C . LEU B 1 23 ? 46.281 20.062 56.720 1.00 10.75 22 LEU B C 1
ATOM 2285 O O . LEU B 1 23 ? 46.471 21.271 56.611 1.00 12.88 22 LEU B O 1
ATOM 2290 N N . GLY B 1 24 ? 45.647 19.519 57.755 1.00 11.49 23 GLY B N 1
ATOM 2291 C CA . GLY B 1 24 ? 45.075 20.388 58.796 1.00 13.07 23 GLY B CA 1
ATOM 2292 C C . GLY B 1 24 ? 46.159 21.121 59.541 1.00 11.64 23 GLY B C 1
ATOM 2293 O O . GLY B 1 24 ? 45.998 22.326 59.858 1.00 13.55 23 GLY B O 1
ATOM 2294 N N . SER B 1 25 ? 47.279 20.441 59.813 1.00 11.89 24 SER B N 1
ATOM 2295 C CA A SER B 1 25 ? 48.410 21.100 60.447 0.50 11.01 24 SER B CA 1
ATOM 2296 C CA B SER B 1 25 ? 48.406 21.100 60.442 0.50 12.57 24 SER B CA 1
ATOM 2297 C C . SER B 1 25 ? 48.933 22.260 59.593 1.00 12.28 24 SER B C 1
ATOM 2298 O O . SER B 1 25 ? 49.233 23.354 60.109 1.00 12.54 24 SER B O 1
ATOM 2303 N N . SER B 1 26 ? 49.020 22.045 58.292 1.00 10.46 25 SER B N 1
ATOM 2304 C CA . SER B 1 26 ? 49.453 23.080 57.376 1.00 12.37 25 SER B CA 1
ATOM 2305 C C . SER B 1 26 ? 48.489 24.264 57.320 1.00 10.84 25 SER B C 1
ATOM 2306 O O . SER B 1 26 ? 48.944 25.417 57.175 1.00 12.58 25 SER B O 1
ATOM 2309 N N . LEU B 1 27 ? 47.173 24.036 57.384 1.00 12.61 26 LEU B N 1
ATOM 2310 C CA . LEU B 1 27 ? 46.208 25.133 57.437 1.00 11.44 26 LEU B CA 1
ATOM 2311 C C . LEU B 1 27 ? 46.373 25.960 58.724 1.00 11.99 26 LEU B C 1
ATOM 2312 O O . LEU B 1 27 ? 46.200 27.183 58.722 1.00 14.04 26 LEU B O 1
ATOM 2317 N N . LYS B 1 28 ? 46.685 25.299 59.825 1.00 12.99 27 LYS B N 1
ATOM 2318 C CA . LYS B 1 28 ? 46.991 26.009 61.078 1.00 14.01 27 LYS B CA 1
ATOM 2319 C C . LYS B 1 28 ? 48.301 26.789 60.984 1.00 15.93 27 LYS B C 1
ATOM 2320 O O . LYS B 1 28 ? 48.413 27.928 61.515 1.00 16.03 27 LYS B O 1
ATOM 2326 N N . GLN B 1 29 ? 49.311 26.193 60.358 1.00 14.24 28 GLN B N 1
ATOM 2327 C CA . GLN B 1 29 ? 50.605 26.833 60.175 1.00 14.44 28 GLN B CA 1
ATOM 2328 C C . GLN B 1 29 ? 50.408 28.183 59.471 1.00 16.54 28 GLN B C 1
ATOM 2329 O O . GLN B 1 29 ? 51.030 29.207 59.824 1.00 18.26 28 GLN B O 1
ATOM 2335 N N . HIS B 1 30 ? 49.516 28.215 58.489 1.00 15.30 29 HIS B N 1
ATOM 2336 C CA . HIS B 1 30 ? 49.282 29.433 57.709 1.00 14.89 29 HIS B CA 1
ATOM 2337 C C . HIS B 1 30 ? 48.106 30.276 58.192 1.00 17.09 29 HIS B C 1
ATOM 2338 O O . HIS B 1 30 ? 47.575 31.092 57.463 1.00 18.96 29 HIS B O 1
ATOM 2345 N N . ARG B 1 31 ? 47.736 30.068 59.454 1.00 16.35 30 ARG B N 1
ATOM 2346 C CA . ARG B 1 31 ? 46.877 30.976 60.218 1.00 17.68 30 ARG B CA 1
ATOM 2347 C C . ARG B 1 31 ? 45.489 31.120 59.629 1.00 17.20 30 ARG B C 1
ATOM 2348 O O . ARG B 1 31 ? 44.929 32.229 59.543 1.00 18.62 30 ARG B O 1
ATOM 2356 N N . THR B 1 32 ? 44.873 30.011 59.249 1.00 15.45 31 THR B N 1
ATOM 2357 C CA . THR B 1 32 ? 43.511 30.123 58.823 1.00 11.84 31 THR B CA 1
ATOM 2358 C C . THR B 1 32 ? 42.632 30.648 59.947 1.00 15.24 31 THR B C 1
ATOM 2359 O O . THR B 1 32 ? 42.848 30.336 61.100 1.00 16.27 31 THR B O 1
ATOM 2363 N N . THR B 1 33 ? 41.649 31.455 59.597 1.00 16.46 32 THR B N 1
ATOM 2364 C CA . THR B 1 33 ? 40.634 31.873 60.558 1.00 18.49 32 THR B CA 1
ATOM 2365 C C . THR B 1 33 ? 39.336 31.095 60.432 1.00 17.96 32 THR B C 1
ATOM 2366 O O . THR B 1 33 ? 38.351 31.368 61.150 1.00 20.19 32 THR B O 1
ATOM 2370 N N . ARG B 1 34 ? 39.317 30.091 59.542 1.00 14.92 33 ARG B N 1
ATOM 2371 C CA . ARG B 1 34 ? 38.109 29.289 59.355 1.00 14.18 33 ARG B CA 1
ATOM 2372 C C . ARG B 1 34 ? 38.135 28.004 60.154 1.00 14.00 33 ARG B C 1
ATOM 2373 O O . ARG B 1 34 ? 39.165 27.642 60.705 1.00 15.70 33 ARG B O 1
ATOM 2381 N N . ARG B 1 35 ? 36.990 27.355 60.268 1.00 14.47 34 ARG B N 1
ATOM 2382 C CA . ARG B 1 35 ? 36.899 26.034 60.918 1.00 13.86 34 ARG B CA 1
ATOM 2383 C C . ARG B 1 35 ? 37.532 24.937 60.052 1.00 15.85 34 ARG B C 1
ATOM 2384 O O . ARG B 1 35 ? 37.637 25.081 58.829 1.00 13.95 34 ARG B O 1
ATOM 2392 N N . LEU B 1 36 ? 37.981 23.877 60.718 1.00 16.04 35 LEU B N 1
ATOM 2393 C CA . LEU B 1 36 ? 38.575 22.699 60.071 1.00 12.78 35 LEU B CA 1
ATOM 2394 C C . LEU B 1 36 ? 37.724 21.498 60.373 1.00 13.82 35 LEU B C 1
ATOM 2395 O O . LEU B 1 36 ? 37.533 21.149 61.551 1.00 14.36 35 LEU B O 1
ATOM 2400 N N . VAL B 1 37 ? 37.239 20.851 59.320 1.00 11.85 36 VAL B N 1
ATOM 2401 C CA . VAL B 1 37 ? 36.371 19.697 59.395 1.00 12.73 36 VAL B CA 1
ATOM 2402 C C . VAL B 1 37 ? 36.942 18.504 58.631 1.00 13.90 36 VAL B C 1
ATOM 2403 O O . VAL B 1 37 ? 37.434 18.642 57.503 1.00 12.96 36 VAL B O 1
ATOM 2407 N N . VAL B 1 38 ? 36.835 17.325 59.220 1.00 12.43 37 VAL B N 1
ATOM 2408 C CA . VAL B 1 38 ? 37.166 16.099 58.523 1.00 11.29 37 VAL B CA 1
ATOM 2409 C C . VAL B 1 38 ? 35.961 15.155 58.552 1.00 14.64 37 VAL B C 1
ATOM 2410 O O . VAL B 1 38 ? 35.404 14.909 59.632 1.00 13.58 37 VAL B O 1
ATOM 2414 N N . LEU B 1 39 ? 35.546 14.689 57.371 1.00 13.19 38 LEU B N 1
ATOM 2415 C CA . LEU B 1 39 ? 34.600 13.572 57.215 1.00 13.81 38 LEU B CA 1
ATOM 2416 C C . LEU B 1 39 ? 35.368 12.263 57.363 1.00 15.08 38 LEU B C 1
ATOM 2417 O O . LEU B 1 39 ? 36.384 12.037 56.680 1.00 15.70 38 LEU B O 1
ATOM 2422 N N . ALA B 1 40 ? 34.891 11.371 58.248 1.00 14.58 39 ALA B N 1
ATOM 2423 C CA . ALA B 1 40 ? 35.572 10.104 58.517 1.00 14.31 39 ALA B CA 1
ATOM 2424 C C . ALA B 1 40 ? 34.552 8.993 58.476 1.00 16.17 39 ALA B C 1
ATOM 2425 O O . ALA B 1 40 ? 33.390 9.216 58.799 1.00 16.45 39 ALA B O 1
ATOM 2427 N N . THR B 1 41 ? 34.980 7.811 58.046 1.00 15.94 40 THR B N 1
ATOM 2428 C CA . THR B 1 41 ? 34.097 6.658 57.911 1.00 16.35 40 THR B CA 1
ATOM 2429 C C . THR B 1 41 ? 34.488 5.637 58.978 1.00 16.01 40 THR B C 1
ATOM 2430 O O . THR B 1 41 ? 35.498 5.824 59.664 1.00 18.09 40 THR B O 1
ATOM 2434 N N . PRO B 1 42 ? 33.690 4.548 59.142 1.00 18.56 41 PRO B N 1
ATOM 2435 C CA . PRO B 1 42 ? 33.925 3.599 60.243 1.00 20.14 41 PRO B CA 1
ATOM 2436 C C . PRO B 1 42 ? 35.265 2.848 60.266 1.00 17.51 41 PRO B C 1
ATOM 2437 O O . PRO B 1 42 ? 35.690 2.379 61.325 1.00 19.24 41 PRO B O 1
ATOM 2441 N N . GLN B 1 43 ? 35.930 2.748 59.132 1.00 18.75 42 GLN B N 1
ATOM 2442 C CA . GLN B 1 43 ? 37.214 2.074 59.031 1.00 22.83 42 GLN B CA 1
ATOM 2443 C C . GLN B 1 43 ? 38.325 2.892 59.706 1.00 17.23 42 GLN B C 1
ATOM 2444 O O . GLN B 1 43 ? 39.400 2.364 60.001 1.00 22.82 42 GLN B O 1
ATOM 2450 N N . VAL B 1 44 ? 38.072 4.173 59.983 1.00 15.20 43 VAL B N 1
ATOM 2451 C CA . VAL B 1 44 ? 39.044 4.983 60.726 1.00 14.04 43 VAL B CA 1
ATOM 2452 C C . VAL B 1 44 ? 38.987 4.518 62.163 1.00 15.80 43 VAL B C 1
ATOM 2453 O O . VAL B 1 44 ? 37.908 4.411 62.742 1.00 18.08 43 VAL B O 1
ATOM 2457 N N . SER B 1 45 ? 40.144 4.177 62.718 1.00 14.82 44 SER B N 1
ATOM 2458 C CA . SER B 1 45 ? 40.194 3.566 64.056 1.00 14.06 44 SER B CA 1
ATOM 2459 C C . SER B 1 45 ? 39.751 4.567 65.117 1.00 15.53 44 SER B C 1
ATOM 2460 O O . SER B 1 45 ? 39.863 5.779 64.931 1.00 15.65 44 SER B O 1
ATOM 2463 N N . ASP B 1 46 ? 39.249 4.066 66.245 1.00 17.87 45 ASP B N 1
ATOM 2464 C CA . ASP B 1 46 ? 38.876 4.938 67.339 1.00 15.62 45 ASP B CA 1
ATOM 2465 C C . ASP B 1 46 ? 40.027 5.824 67.805 1.00 16.07 45 ASP B C 1
ATOM 2466 O O . ASP B 1 46 ? 39.834 7.014 68.086 1.00 15.63 45 ASP B O 1
ATOM 2471 N N . SER B 1 47 ? 41.225 5.262 67.930 1.00 16.54 46 SER B N 1
ATOM 2472 C CA . SER B 1 47 ? 42.369 6.037 68.357 1.00 17.14 46 SER B CA 1
ATOM 2473 C C . SER B 1 47 ? 42.671 7.151 67.359 1.00 16.69 46 SER B C 1
ATOM 2474 O O . SER B 1 47 ? 42.948 8.291 67.766 1.00 16.80 46 SER B O 1
ATOM 2477 N N . MET B 1 48 ? 42.585 6.834 66.063 1.00 15.33 47 MET B N 1
ATOM 2478 C CA . MET B 1 48 ? 42.861 7.822 65.025 1.00 13.63 47 MET B CA 1
ATOM 2479 C C . MET B 1 48 ? 41.790 8.914 65.011 1.00 14.65 47 MET B C 1
ATOM 2480 O O . MET B 1 48 ? 42.123 10.088 64.809 1.00 14.09 47 MET B O 1
ATOM 2485 N N . ARG B 1 49 ? 40.535 8.560 65.246 1.00 14.32 48 ARG B N 1
ATOM 2486 C CA . ARG B 1 49 ? 39.492 9.582 65.317 1.00 15.70 48 ARG B CA 1
ATOM 2487 C C . ARG B 1 49 ? 39.803 10.603 66.424 1.00 16.75 48 ARG B C 1
ATOM 2488 O O . ARG B 1 49 ? 39.580 11.811 66.273 1.00 15.78 48 ARG B O 1
ATOM 2496 N N . LYS B 1 50 ? 40.313 10.114 67.553 1.00 15.54 49 LYS B N 1
ATOM 2497 C CA . LYS B 1 50 ? 40.636 10.994 68.654 1.00 16.86 49 LYS B CA 1
ATOM 2498 C C . LYS B 1 50 ? 41.790 11.905 68.275 1.00 14.35 49 LYS B C 1
ATOM 2499 O O . LYS B 1 50 ? 41.776 13.107 68.621 1.00 15.15 49 LYS B O 1
ATOM 2505 N N . VAL B 1 51 ? 42.782 11.388 67.555 1.00 15.05 50 VAL B N 1
ATOM 2506 C CA . VAL B 1 51 ? 43.896 12.232 67.097 1.00 14.50 50 VAL B CA 1
ATOM 2507 C C . VAL B 1 51 ? 43.364 13.283 66.117 1.00 14.87 50 VAL B C 1
ATOM 2508 O O . VAL B 1 51 ? 43.761 14.470 66.157 1.00 15.96 50 VAL B O 1
ATOM 2512 N N . LEU B 1 52 ? 42.459 12.878 65.226 1.00 14.39 51 LEU B N 1
ATOM 2513 C CA . LEU B 1 52 ? 41.873 13.848 64.299 1.00 13.06 51 LEU B CA 1
ATOM 2514 C C . LEU B 1 52 ? 41.184 14.995 65.029 1.00 16.75 51 LEU B C 1
ATOM 2515 O O . LEU B 1 52 ? 41.210 16.151 64.573 1.00 16.24 51 LEU B O 1
ATOM 2520 N N . GLU B 1 53 ? 40.586 14.679 66.174 1.00 17.59 52 GLU B N 1
ATOM 2521 C CA . GLU B 1 53 ? 39.979 15.724 67.016 1.00 20.64 52 GLU B CA 1
ATOM 2522 C C . GLU B 1 53 ? 40.969 16.788 67.538 1.00 22.41 52 GLU B C 1
ATOM 2523 O O . GLU B 1 53 ? 40.543 17.908 67.859 1.00 23.49 52 GLU B O 1
ATOM 2529 N N . THR B 1 54 ? 42.271 16.482 67.590 1.00 20.97 53 THR B N 1
ATOM 2530 C CA . THR B 1 54 ? 43.287 17.509 67.989 1.00 23.63 53 THR B CA 1
ATOM 2531 C C . THR B 1 54 ? 43.592 18.557 66.914 1.00 28.36 53 THR B C 1
ATOM 2532 O O . THR B 1 54 ? 44.000 19.683 67.218 1.00 27.96 53 THR B O 1
ATOM 2536 N N . VAL B 1 55 ? 43.423 18.187 65.654 1.00 20.02 54 VAL B N 1
ATOM 2537 C CA . VAL B 1 55 ? 43.704 19.066 64.527 1.00 22.75 54 VAL B CA 1
ATOM 2538 C C . VAL B 1 55 ? 42.424 19.681 64.008 1.00 21.44 54 VAL B C 1
ATOM 2539 O O . VAL B 1 55 ? 42.384 20.875 63.670 1.00 22.98 54 VAL B O 1
ATOM 2543 N N . PHE B 1 56 ? 41.352 18.893 63.923 1.00 14.19 55 PHE B N 1
ATOM 2544 C CA . PHE B 1 56 ? 40.112 19.365 63.339 1.00 14.61 55 PHE B CA 1
ATOM 2545 C C . PHE B 1 56 ? 39.141 19.817 64.398 1.00 20.60 55 PHE B C 1
ATOM 2546 O O . PHE B 1 56 ? 39.039 19.214 65.486 1.00 22.77 55 PHE B O 1
ATOM 2554 N N . ASP B 1 57 ? 38.425 20.882 64.081 1.00 16.48 56 ASP B N 1
ATOM 2555 C CA . ASP B 1 57 ? 37.366 21.384 64.958 1.00 17.24 56 ASP B CA 1
ATOM 2556 C C . ASP B 1 57 ? 36.182 20.419 65.023 1.00 19.06 56 ASP B C 1
ATOM 2557 O O . ASP B 1 57 ? 35.596 20.264 66.101 1.00 20.35 56 ASP B O 1
ATOM 2562 N N . GLU B 1 58 ? 35.832 19.758 63.904 1.00 17.53 57 GLU B N 1
ATOM 2563 C CA . GLU B 1 58 ? 34.771 18.738 63.847 1.00 16.73 57 GLU B CA 1
ATOM 2564 C C . GLU B 1 58 ? 35.309 17.503 63.132 1.00 16.71 57 GLU B C 1
ATOM 2565 O O . GLU B 1 58 ? 35.885 17.621 62.052 1.00 16.00 57 GLU B O 1
ATOM 2571 N N . VAL B 1 59 ? 35.094 16.337 63.721 1.00 15.37 58 VAL B N 1
ATOM 2572 C CA . VAL B 1 59 ? 35.263 15.059 63.072 1.00 16.07 58 VAL B CA 1
ATOM 2573 C C . VAL B 1 59 ? 33.853 14.518 62.914 1.00 17.44 58 VAL B C 1
ATOM 2574 O O . VAL B 1 59 ? 33.182 14.206 63.921 1.00 17.48 58 VAL B O 1
ATOM 2578 N N . ILE B 1 60 ? 33.398 14.402 61.672 1.00 15.61 59 ILE B N 1
ATOM 2579 C CA . ILE B 1 60 ? 32.008 14.073 61.369 1.00 16.25 59 ILE B CA 1
ATOM 2580 C C . ILE B 1 60 ? 31.992 12.689 60.749 1.00 16.60 59 ILE B C 1
ATOM 2581 O O . ILE B 1 60 ? 32.558 12.473 59.696 1.00 16.54 59 ILE B O 1
ATOM 2586 N N . MET B 1 61 ? 31.347 11.740 61.424 1.00 14.96 60 MET B N 1
ATOM 2587 C CA . MET B 1 61 ? 31.250 10.377 60.944 1.00 15.11 60 MET B CA 1
ATOM 2588 C C . MET B 1 61 ? 30.162 10.244 59.919 1.00 16.10 60 MET B C 1
ATOM 2589 O O . MET B 1 61 ? 29.035 10.672 60.145 1.00 18.97 60 MET B O 1
ATOM 2594 N N . VAL B 1 62 ? 30.516 9.659 58.771 1.00 16.71 61 VAL B N 1
ATOM 2595 C CA . VAL B 1 62 ? 29.602 9.453 57.666 1.00 16.61 61 VAL B CA 1
ATOM 2596 C C . VAL B 1 62 ? 29.752 8.036 57.121 1.00 16.22 61 VAL B C 1
ATOM 2597 O O . VAL B 1 62 ? 30.760 7.357 57.359 1.00 20.32 61 VAL B O 1
ATOM 2601 N N . ASP B 1 63 ? 28.754 7.621 56.360 1.00 18.77 62 ASP B N 1
ATOM 2602 C CA . ASP B 1 63 ? 28.784 6.319 55.693 1.00 20.70 62 ASP B CA 1
ATOM 2603 C C . ASP B 1 63 ? 29.636 6.388 54.428 1.00 18.75 62 ASP B C 1
ATOM 2604 O O . ASP B 1 63 ? 29.544 7.354 53.656 1.00 17.79 62 ASP B O 1
ATOM 2609 N N . VAL B 1 64 ? 30.404 5.335 54.179 1.00 17.24 63 VAL B N 1
ATOM 2610 C CA . VAL B 1 64 ? 31.057 5.164 52.887 1.00 18.00 63 VAL B CA 1
ATOM 2611 C C . VAL B 1 64 ? 30.028 5.126 51.753 1.00 18.09 63 VAL B C 1
ATOM 2612 O O . VAL B 1 64 ? 29.025 4.405 51.826 1.00 19.63 63 VAL B O 1
ATOM 2616 N N . LEU B 1 65 ? 30.274 5.929 50.719 1.00 16.03 64 LEU B N 1
ATOM 2617 C CA . LEU B 1 65 ? 29.557 5.841 49.461 1.00 15.96 64 LEU B CA 1
ATOM 2618 C C . LEU B 1 65 ? 30.556 5.331 48.441 1.00 18.53 64 LEU B C 1
ATOM 2619 O O . LEU B 1 65 ? 31.641 5.908 48.302 1.00 17.22 64 LEU B O 1
ATOM 2624 N N . ASP B 1 66 ? 30.226 4.233 47.770 1.00 19.68 65 ASP B N 1
ATOM 2625 C CA . ASP B 1 66 ? 31.148 3.541 46.888 1.00 19.36 65 ASP B CA 1
ATOM 2626 C C . ASP B 1 66 ? 30.469 3.342 45.529 1.00 21.75 65 ASP B C 1
ATOM 2627 O O . ASP B 1 66 ? 29.385 2.762 45.441 1.00 21.00 65 ASP B O 1
ATOM 2632 N N . SER B 1 67 ? 31.083 3.852 44.463 1.00 17.30 66 SER B N 1
ATOM 2633 C CA . SER B 1 67 ? 30.501 3.704 43.124 1.00 19.69 66 SER B CA 1
ATOM 2634 C C . SER B 1 67 ? 30.392 2.234 42.676 1.00 21.52 66 SER B C 1
ATOM 2635 O O . SER B 1 67 ? 29.556 1.908 41.811 1.00 20.15 66 SER B O 1
ATOM 2638 N N . GLY B 1 68 ? 31.286 1.382 43.192 1.00 19.26 67 GLY B N 1
ATOM 2639 C CA . GLY B 1 68 ? 31.443 0.015 42.681 1.00 20.03 67 GLY B CA 1
ATOM 2640 C C . GLY B 1 68 ? 31.838 -0.088 41.218 1.00 22.06 67 GLY B C 1
ATOM 2641 O O . GLY B 1 68 ? 31.738 -1.168 40.621 1.00 23.16 67 GLY B O 1
ATOM 2642 N N . ASP B 1 69 ? 32.324 1.012 40.639 1.00 19.55 68 ASP B N 1
ATOM 2643 C CA . ASP B 1 69 ? 32.544 1.110 39.199 1.00 18.62 68 ASP B CA 1
ATOM 2644 C C . ASP B 1 69 ? 33.934 0.610 38.813 1.00 21.62 68 ASP B C 1
ATOM 2645 O O . ASP B 1 69 ? 34.803 1.377 38.398 1.00 21.16 68 ASP B O 1
ATOM 2650 N N . SER B 1 70 ? 34.124 -0.704 38.913 1.00 22.79 69 SER B N 1
ATOM 2651 C CA . SER B 1 70 ? 35.427 -1.307 38.626 1.00 23.40 69 SER B CA 1
ATOM 2652 C C . SER B 1 70 ? 35.868 -1.045 37.194 1.00 23.45 69 SER B C 1
ATOM 2653 O O . SER B 1 70 ? 37.056 -0.900 36.942 1.00 23.69 69 SER B O 1
ATOM 2656 N N . ALA B 1 71 ? 34.926 -0.952 36.257 1.00 22.88 70 ALA B N 1
ATOM 2657 C CA . ALA B 1 71 ? 35.295 -0.734 34.853 1.00 22.98 70 ALA B CA 1
ATOM 2658 C C . ALA B 1 71 ? 36.064 0.589 34.718 1.00 23.66 70 ALA B C 1
ATOM 2659 O O . ALA B 1 71 ? 37.187 0.621 34.210 1.00 24.01 70 ALA B O 1
ATOM 2661 N N . HIS B 1 72 ? 35.480 1.675 35.219 1.00 20.04 71 HIS B N 1
ATOM 2662 C CA . HIS B 1 72 ? 36.105 2.993 35.062 1.00 19.87 71 HIS B CA 1
ATOM 2663 C C . HIS B 1 72 ? 37.316 3.142 35.961 1.00 20.47 71 HIS B C 1
ATOM 2664 O O . HIS B 1 72 ? 38.325 3.733 35.543 1.00 21.61 71 HIS B O 1
ATOM 2671 N N . LEU B 1 73 ? 37.237 2.576 37.166 1.00 20.44 72 LEU B N 1
ATOM 2672 C CA . LEU B 1 73 ? 38.344 2.652 38.120 1.00 20.49 72 LEU B CA 1
ATOM 2673 C C . LEU B 1 73 ? 39.592 1.902 37.654 1.00 29.30 72 LEU B C 1
ATOM 2674 O O . LEU B 1 73 ? 40.697 2.438 37.739 1.00 27.99 72 LEU B O 1
ATOM 2679 N N . THR B 1 74 ? 39.406 0.683 37.132 1.00 27.44 73 THR B N 1
ATOM 2680 C CA . THR B 1 74 ? 40.514 -0.113 36.599 1.00 30.23 73 THR B CA 1
ATOM 2681 C C . THR B 1 74 ? 41.071 0.547 35.341 1.00 29.35 73 THR B C 1
ATOM 2682 O O . THR B 1 74 ? 42.269 0.472 35.069 1.00 27.34 73 THR B O 1
ATOM 2686 N N . LEU B 1 75 ? 40.204 1.214 34.586 1.00 27.38 74 LEU B N 1
ATOM 2687 C CA . LEU B 1 75 ? 40.652 2.022 33.457 1.00 30.08 74 LEU B CA 1
ATOM 2688 C C . LEU B 1 75 ? 41.762 3.013 33.860 1.00 34.53 74 LEU B C 1
ATOM 2689 O O . LEU B 1 75 ? 42.704 3.219 33.101 1.00 37.23 74 LEU B O 1
ATOM 2694 N N . MET B 1 76 ? 41.663 3.587 35.070 1.00 27.37 75 MET B N 1
ATOM 2695 C CA . MET B 1 76 ? 42.648 4.543 35.577 1.00 29.42 75 MET B CA 1
ATOM 2696 C C . MET B 1 76 ? 43.777 3.912 36.356 1.00 25.42 75 MET B C 1
ATOM 2697 O O . MET B 1 76 ? 44.675 4.619 36.829 1.00 26.91 75 MET B O 1
ATOM 2702 N N . LYS B 1 77 ? 43.730 2.591 36.510 1.00 23.59 76 LYS B N 1
ATOM 2703 C CA . LYS B 1 77 ? 44.593 1.860 37.413 1.00 28.50 76 LYS B CA 1
ATOM 2704 C C . LYS B 1 77 ? 44.537 2.428 38.831 1.00 22.97 76 LYS B C 1
ATOM 2705 O O . LYS B 1 77 ? 45.546 2.496 39.543 1.00 26.01 76 LYS B O 1
ATOM 2711 N N . ARG B 1 78 ? 43.332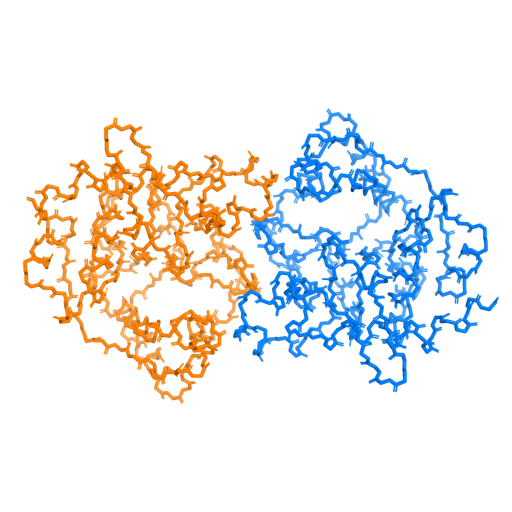 2.812 39.248 1.00 21.57 77 ARG B N 1
ATOM 2712 C CA . ARG B 1 78 ? 43.093 3.263 40.627 1.00 17.10 77 ARG B CA 1
ATOM 2713 C C . ARG B 1 78 ? 41.846 2.559 41.131 1.00 20.64 77 ARG B C 1
ATOM 2714 O O . ARG B 1 78 ? 40.804 3.186 41.365 1.00 18.46 77 ARG B O 1
ATOM 2722 N N . PRO B 1 79 ? 41.933 1.221 41.293 1.00 24.59 78 PRO B N 1
ATOM 2723 C CA . PRO B 1 79 ? 40.762 0.443 41.660 1.00 23.31 78 PRO B CA 1
ATOM 2724 C C . PRO B 1 79 ? 40.128 0.785 43.020 1.00 23.36 78 PRO B C 1
ATOM 2725 O O . PRO B 1 79 ? 38.973 0.389 43.256 1.00 23.28 78 PRO B O 1
ATOM 2729 N N . GLU B 1 80 ? 40.858 1.525 43.869 1.00 22.71 79 GLU B N 1
ATOM 2730 C CA . GLU B 1 80 ? 40.452 1.840 45.231 1.00 24.39 79 GLU B CA 1
ATOM 2731 C C . GLU B 1 80 ? 39.616 3.116 45.332 1.00 20.74 79 GLU B C 1
ATOM 2732 O O . GLU B 1 80 ? 39.076 3.427 46.400 1.00 21.97 79 GLU B O 1
ATOM 2738 N N . LEU B 1 81 ? 39.511 3.871 44.235 1.00 17.50 80 LEU B N 1
ATOM 2739 C CA . LEU B 1 81 ? 38.883 5.187 44.316 1.00 16.61 80 LEU B CA 1
ATOM 2740 C C . LEU B 1 81 ? 37.364 5.211 44.246 1.00 19.01 80 LEU B C 1
ATOM 2741 O O . LEU B 1 81 ? 36.805 6.284 44.242 1.00 14.36 80 LEU B O 1
ATOM 2746 N N . GLY B 1 82 ? 36.677 4.066 44.241 1.00 15.92 81 GLY B N 1
ATOM 2747 C CA . GLY B 1 82 ? 35.219 4.095 44.252 1.00 16.19 81 GLY B CA 1
ATOM 2748 C C . GLY B 1 82 ? 34.649 4.751 45.491 1.00 15.83 81 GLY B C 1
ATOM 2749 O O . GLY B 1 82 ? 33.571 5.329 45.454 1.00 15.97 81 GLY B O 1
ATOM 2750 N N . VAL B 1 83 ? 35.402 4.697 46.583 1.00 15.84 82 VAL B N 1
ATOM 2751 C CA . VAL B 1 83 ? 34.960 5.250 47.841 1.00 15.39 82 VAL B CA 1
ATOM 2752 C C . VAL B 1 83 ? 35.046 6.772 47.851 1.00 15.12 82 VAL B C 1
ATOM 2753 O O . VAL B 1 83 ? 34.623 7.386 48.793 1.00 14.35 82 VAL B O 1
ATOM 2757 N N . THR B 1 84 ? 35.604 7.380 46.799 1.00 14.14 83 THR B N 1
ATOM 2758 C CA . THR B 1 84 ? 35.625 8.850 46.755 1.00 13.75 83 THR B CA 1
ATOM 2759 C C . THR B 1 84 ? 34.249 9.488 46.581 1.00 13.64 83 THR B C 1
ATOM 2760 O O . THR B 1 84 ? 34.119 10.665 46.840 1.00 13.99 83 THR B O 1
ATOM 2764 N N . LEU B 1 85 ? 33.204 8.723 46.240 1.00 13.33 84 LEU B N 1
ATOM 2765 C CA A LEU B 1 85 ? 31.841 9.287 46.265 0.50 13.76 84 LEU B CA 1
ATOM 2766 C CA B LEU B 1 85 ? 31.838 9.272 46.266 0.50 13.34 84 LEU B CA 1
ATOM 2767 C C . LEU B 1 85 ? 31.458 9.744 47.671 1.00 13.55 84 LEU B C 1
ATOM 2768 O O . LEU B 1 85 ? 30.546 10.559 47.837 1.00 14.24 84 LEU B O 1
ATOM 2777 N N . THR B 1 86 ? 32.166 9.247 48.697 1.00 10.93 85 THR B N 1
ATOM 2778 C CA . THR B 1 86 ? 31.930 9.675 50.079 1.00 12.48 85 THR B CA 1
ATOM 2779 C C . THR B 1 86 ? 32.139 11.185 50.228 1.00 13.66 85 THR B C 1
ATOM 2780 O O . THR B 1 86 ? 31.552 11.807 51.127 1.00 13.47 85 THR B O 1
ATOM 2784 N N . LYS B 1 87 ? 32.937 11.784 49.350 1.00 12.29 86 LYS B N 1
ATOM 2785 C CA . LYS B 1 87 ? 33.061 13.244 49.344 1.00 12.05 86 LYS B CA 1
ATOM 2786 C C . LYS B 1 87 ? 31.731 13.975 49.271 1.00 14.21 86 LYS B C 1
ATOM 2787 O O . LYS B 1 87 ? 31.626 15.080 49.771 1.00 14.54 86 LYS B O 1
ATOM 2793 N N . LEU B 1 88 ? 30.736 13.383 48.621 1.00 15.06 87 LEU B N 1
ATOM 2794 C CA . LEU B 1 88 ? 29.465 14.051 48.392 1.00 14.78 87 LEU B CA 1
ATOM 2795 C C . LEU B 1 88 ? 28.800 14.496 49.677 1.00 15.16 87 LEU B C 1
ATOM 2796 O O . LEU B 1 88 ? 28.047 15.457 49.670 1.00 14.76 87 LEU B O 1
ATOM 2801 N N . HIS B 1 89 ? 29.105 13.821 50.777 1.00 15.05 88 HIS B N 1
ATOM 2802 C CA . HIS B 1 89 ? 28.580 14.224 52.078 1.00 14.86 88 HIS B CA 1
ATOM 2803 C C . HIS B 1 89 ? 28.989 15.640 52.467 1.00 12.48 88 HIS B C 1
ATOM 2804 O O . HIS B 1 89 ? 28.413 16.220 53.382 1.00 13.12 88 HIS B O 1
ATOM 2811 N N . CYS B 1 90 ? 30.014 16.205 51.824 1.00 13.59 89 CYS B N 1
ATOM 2812 C CA . CYS B 1 90 ? 30.446 17.541 52.180 1.00 15.21 89 CYS B CA 1
ATOM 2813 C C . CYS B 1 90 ? 29.309 18.559 51.978 1.00 13.44 89 CYS B C 1
ATOM 2814 O O . CYS B 1 90 ? 29.257 19.586 52.683 1.00 14.64 89 CYS B O 1
ATOM 2817 N N . TRP B 1 91 ? 28.395 18.286 51.031 1.00 14.99 90 TRP B N 1
ATOM 2818 C CA . TRP B 1 91 ? 27.244 19.152 50.817 1.00 15.87 90 TRP B CA 1
ATOM 2819 C C . TRP B 1 91 ? 26.192 19.090 51.917 1.00 18.49 90 TRP B C 1
ATOM 2820 O O . TRP B 1 91 ? 25.328 19.945 51.962 1.00 17.20 90 TRP B O 1
ATOM 2831 N N . SER B 1 92 ? 26.283 18.119 52.815 1.00 15.45 91 SER B N 1
ATOM 2832 C CA . SER B 1 92 ? 25.328 18.021 53.935 1.00 14.83 91 SER B CA 1
ATOM 2833 C C . SER B 1 92 ? 25.653 18.956 55.093 1.00 18.48 91 SER B C 1
ATOM 2834 O O . SER B 1 92 ? 24.850 19.076 56.040 1.00 18.42 91 SER B O 1
ATOM 2837 N N . LEU B 1 93 ? 26.817 19.630 55.052 1.00 17.10 92 LEU B N 1
ATOM 2838 C CA . LEU B 1 93 ? 27.308 20.401 56.194 1.00 17.84 92 LEU B CA 1
ATOM 2839 C C . LEU B 1 93 ? 26.672 21.805 56.261 1.00 16.57 92 LEU B C 1
ATOM 2840 O O . LEU B 1 93 ? 27.337 22.817 56.193 1.00 15.03 92 LEU B O 1
ATOM 2845 N N . THR B 1 94 ? 25.345 21.852 56.406 1.00 17.98 93 THR B N 1
ATOM 2846 C CA . THR B 1 94 ? 24.620 23.108 56.333 1.00 20.72 93 THR B CA 1
ATOM 2847 C C . THR B 1 94 ? 24.778 24.032 57.558 1.00 21.63 93 THR B C 1
ATOM 2848 O O . THR B 1 94 ? 24.281 25.168 57.549 1.00 22.39 93 THR B O 1
ATOM 2852 N N . GLN B 1 95 ? 25.509 23.569 58.565 1.00 20.94 94 GLN B N 1
ATOM 2853 C CA . GLN B 1 95 ? 26.001 24.457 59.624 1.00 19.45 94 GLN B CA 1
ATOM 2854 C C . GLN B 1 95 ? 26.995 25.531 59.091 1.00 19.66 94 GLN B C 1
ATOM 2855 O O . GLN B 1 95 ? 27.305 26.508 59.796 1.00 18.86 94 GLN B O 1
ATOM 2861 N N . TYR B 1 96 ? 27.538 25.318 57.874 1.00 17.53 95 TYR B N 1
ATOM 2862 C CA . TYR B 1 96 ? 28.416 26.298 57.205 1.00 17.11 95 TYR B CA 1
ATOM 2863 C C . TYR B 1 96 ? 27.743 26.863 55.979 1.00 18.76 95 TYR B C 1
ATOM 2864 O O . TYR B 1 96 ? 27.017 26.144 55.302 1.00 19.61 95 TYR B O 1
ATOM 2873 N N . SER B 1 97 ? 27.991 28.157 55.724 1.00 17.72 96 SER B N 1
ATOM 2874 C CA . SER B 1 97 ? 27.449 28.876 54.566 1.00 19.26 96 SER B CA 1
ATOM 2875 C C . SER B 1 97 ? 28.268 28.642 53.324 1.00 19.19 96 SER B C 1
ATOM 2876 O O . SER B 1 97 ? 27.748 28.777 52.231 1.00 21.51 96 SER B O 1
ATOM 2879 N N . LYS B 1 98 ? 29.568 28.401 53.518 1.00 15.85 97 LYS B N 1
ATOM 2880 C CA . LYS B 1 98 ? 30.503 28.201 52.412 1.00 14.31 97 LYS B CA 1
ATOM 2881 C C . LYS B 1 98 ? 31.683 27.397 52.924 1.00 12.86 97 LYS B C 1
ATOM 2882 O O . LYS B 1 98 ? 32.116 27.596 54.039 1.00 15.60 97 LYS B O 1
ATOM 2888 N N . CYS B 1 99 ? 32.170 26.482 52.091 1.00 12.68 98 CYS B N 1
ATOM 2889 C CA . CYS B 1 99 ? 33.302 25.630 52.471 1.00 13.25 98 CYS B CA 1
ATOM 2890 C C . CYS B 1 99 ? 34.241 25.447 51.310 1.00 12.14 98 CYS B C 1
ATOM 2891 O O . CYS B 1 99 ? 33.874 25.628 50.160 1.00 12.55 98 CYS B O 1
ATOM 2894 N N . VAL B 1 100 ? 35.471 25.089 51.657 1.00 11.30 99 VAL B N 1
ATOM 2895 C CA . VAL B 1 100 ? 36.457 24.645 50.702 1.00 12.26 99 VAL B CA 1
ATOM 2896 C C . VAL B 1 100 ? 36.734 23.165 51.004 1.00 12.20 99 VAL B C 1
ATOM 2897 O O . VAL B 1 100 ? 37.231 22.811 52.096 1.00 10.34 99 VAL B O 1
ATOM 2901 N N . PHE B 1 101 ? 36.436 22.308 50.035 1.00 12.19 100 PHE B N 1
ATOM 2902 C CA . PHE B 1 101 ? 36.828 20.924 50.134 1.00 10.54 100 PHE B CA 1
ATOM 2903 C C . PHE B 1 101 ? 38.265 20.764 49.669 1.00 10.58 100 PHE B C 1
ATOM 2904 O O . PHE B 1 101 ? 38.632 21.278 48.618 1.00 10.99 100 PHE B O 1
ATOM 2912 N N . MET B 1 102 ? 39.068 20.050 50.445 1.00 11.67 101 MET B N 1
ATOM 2913 C CA . MET B 1 102 ? 40.441 19.731 50.055 1.00 11.20 101 MET B CA 1
ATOM 2914 C C . MET B 1 102 ? 40.719 18.257 50.269 1.00 7.89 101 MET B C 1
ATOM 2915 O O . MET B 1 102 ? 40.470 17.729 51.332 1.00 9.48 101 MET B O 1
ATOM 2920 N N . ASP B 1 103 ? 41.235 17.584 49.242 1.00 10.84 102 ASP B N 1
ATOM 2921 C CA . ASP B 1 103 ? 41.671 16.191 49.324 1.00 11.19 102 ASP B CA 1
ATOM 2922 C C . ASP B 1 103 ? 42.713 15.969 50.447 1.00 9.25 102 ASP B C 1
ATOM 2923 O O . ASP B 1 103 ? 43.537 16.843 50.745 1.00 9.24 102 ASP B O 1
ATOM 2928 N N . ALA B 1 104 ? 42.709 14.803 51.041 1.00 11.04 103 ALA B N 1
ATOM 2929 C CA . ALA B 1 104 ? 43.637 14.510 52.157 1.00 11.31 103 ALA B CA 1
ATOM 2930 C C . ALA B 1 104 ? 45.098 14.353 51.709 1.00 12.11 103 ALA B C 1
ATOM 2931 O O . ALA B 1 104 ? 45.979 14.326 52.559 1.00 12.91 103 ALA B O 1
ATOM 2933 N N . ASP B 1 105 ? 45.347 14.284 50.382 1.00 10.25 104 ASP B N 1
ATOM 2934 C CA . ASP B 1 105 ? 46.682 14.318 49.826 1.00 10.96 104 ASP B CA 1
ATOM 2935 C C . ASP B 1 105 ? 47.084 15.695 49.305 1.00 11.13 104 ASP B C 1
ATOM 2936 O O . ASP B 1 105 ? 47.890 15.814 48.392 1.00 11.61 104 ASP B O 1
ATOM 2941 N N . THR B 1 106 ? 46.536 16.749 49.895 1.00 9.65 105 THR B N 1
ATOM 2942 C CA . THR B 1 106 ? 46.984 18.100 49.624 1.00 10.74 105 THR B CA 1
ATOM 2943 C C . THR B 1 106 ? 47.735 18.690 50.798 1.00 10.67 105 THR B C 1
ATOM 2944 O O . THR B 1 106 ? 47.680 18.172 51.910 1.00 11.51 105 THR B O 1
ATOM 2948 N N . LEU B 1 107 ? 48.426 19.797 50.541 1.00 11.47 106 LEU B N 1
ATOM 2949 C CA . LEU B 1 107 ? 49.305 20.423 51.518 1.00 11.28 106 LEU B CA 1
ATOM 2950 C C . LEU B 1 107 ? 49.291 21.921 51.249 1.00 10.45 106 LEU B C 1
ATOM 2951 O O . LEU B 1 107 ? 49.543 22.353 50.117 1.00 12.19 106 LEU B O 1
ATOM 2956 N N . VAL B 1 108 ? 49.004 22.710 52.278 1.00 11.34 107 VAL B N 1
ATOM 2957 C CA . VAL B 1 108 ? 48.901 24.154 52.162 1.00 12.10 107 VAL B CA 1
ATOM 2958 C C . VAL B 1 108 ? 50.252 24.806 52.398 1.00 13.35 107 VAL B C 1
ATOM 2959 O O . VAL B 1 108 ? 50.958 24.505 53.392 1.00 13.97 107 VAL B O 1
ATOM 2963 N N . LEU B 1 109 ? 50.606 25.720 51.471 1.00 13.27 108 LEU B N 1
ATOM 2964 C CA . LEU B 1 109 ? 51.880 26.421 51.462 1.00 13.87 108 LEU B CA 1
ATOM 2965 C C . LEU B 1 109 ? 51.789 27.903 51.795 1.00 14.78 108 LEU B C 1
ATOM 2966 O O . LEU B 1 109 ? 52.834 28.538 52.033 1.00 18.35 108 LEU B O 1
ATOM 2971 N N . ALA B 1 110 ? 50.581 28.456 51.803 1.00 13.60 109 ALA B N 1
ATOM 2972 C CA . ALA B 1 110 ? 50.349 29.857 52.096 1.00 14.08 109 ALA B CA 1
ATOM 2973 C C . ALA B 1 110 ? 48.921 29.976 52.575 1.00 13.77 109 ALA B C 1
ATOM 2974 O O . ALA B 1 110 ? 48.145 29.065 52.358 1.00 15.94 109 ALA B O 1
ATOM 2976 N N . ASN B 1 111 ? 48.552 31.062 53.266 1.00 15.31 110 ASN B N 1
ATOM 2977 C CA . ASN B 1 111 ? 47.164 31.253 53.658 1.00 16.00 110 ASN B CA 1
ATOM 2978 C C . ASN B 1 111 ? 46.321 31.338 52.400 1.00 13.39 110 ASN B C 1
ATOM 2979 O O . ASN B 1 111 ? 46.665 32.048 51.451 1.00 16.52 110 ASN B O 1
ATOM 2984 N N . ILE B 1 112 ? 45.227 30.583 52.385 1.00 13.65 111 ILE B N 1
ATOM 2985 C CA . ILE B 1 112 ? 44.321 30.523 51.259 1.00 14.44 111 ILE B CA 1
ATOM 2986 C C . ILE B 1 112 ? 42.890 30.888 51.674 1.00 14.65 111 ILE B C 1
ATOM 2987 O O . ILE B 1 112 ? 41.916 30.466 51.029 1.00 13.29 111 ILE B O 1
ATOM 2992 N N . ASP B 1 113 ? 42.733 31.693 52.737 1.00 13.85 112 ASP B N 1
ATOM 2993 C CA . ASP B 1 113 ? 41.394 32.108 53.164 1.00 15.34 112 ASP B CA 1
ATOM 2994 C C . ASP B 1 113 ? 40.701 32.976 52.125 1.00 15.74 112 ASP B C 1
ATOM 2995 O O . ASP B 1 113 ? 39.480 33.110 52.173 1.00 16.90 112 ASP B O 1
ATOM 3000 N N . ASP B 1 114 ? 41.445 33.552 51.181 1.00 15.08 113 ASP B N 1
ATOM 3001 C CA . ASP B 1 114 ? 40.792 34.286 50.111 1.00 15.98 113 ASP B CA 1
ATOM 3002 C C . ASP B 1 114 ? 39.980 33.445 49.137 1.00 17.78 113 ASP B C 1
ATOM 3003 O O . ASP B 1 114 ? 39.247 33.996 48.326 1.00 16.95 113 ASP B O 1
ATOM 3008 N N . LEU B 1 115 ? 40.045 32.119 49.266 1.00 16.53 114 LEU B N 1
ATOM 3009 C CA . LEU B 1 115 ? 39.140 31.256 48.521 1.00 14.53 114 LEU B CA 1
ATOM 3010 C C . LEU B 1 115 ? 37.668 31.463 48.899 1.00 14.11 114 LEU B C 1
ATOM 3011 O O . LEU B 1 115 ? 36.756 31.218 48.095 1.00 14.91 114 LEU B O 1
ATOM 3016 N N . PHE B 1 116 ? 37.433 31.973 50.106 1.00 17.55 115 PHE B N 1
ATOM 3017 C CA . PHE B 1 116 ? 36.082 32.219 50.535 1.00 16.72 115 PHE B CA 1
ATOM 3018 C C . PHE B 1 116 ? 35.387 33.426 49.864 1.00 18.20 115 PHE B C 1
ATOM 3019 O O . PHE B 1 116 ? 34.173 33.631 50.037 1.00 18.24 115 PHE B O 1
ATOM 3027 N N . ASP B 1 117 ? 36.149 34.165 49.062 1.00 17.58 116 ASP B N 1
ATOM 3028 C CA . ASP B 1 117 ? 35.587 35.189 48.194 1.00 21.51 116 ASP B CA 1
ATOM 3029 C C . ASP B 1 117 ? 34.915 34.564 46.967 1.00 21.88 116 ASP B C 1
ATOM 3030 O O . ASP B 1 117 ? 34.175 35.248 46.257 1.00 20.70 116 ASP B O 1
ATOM 3035 N N . ARG B 1 118 ? 35.198 33.287 46.705 1.00 17.18 117 ARG B N 1
ATOM 3036 C CA A ARG B 1 118 ? 34.662 32.599 45.516 0.60 15.42 117 ARG B CA 1
ATOM 3037 C CA B ARG B 1 118 ? 34.665 32.601 45.520 0.40 16.59 117 ARG B CA 1
ATOM 3038 C C . ARG B 1 118 ? 33.303 31.994 45.805 1.00 17.85 117 ARG B C 1
ATOM 3039 O O . ARG B 1 118 ? 32.905 31.866 46.960 1.00 20.77 117 ARG B O 1
ATOM 3054 N N . GLU B 1 119 ? 32.588 31.635 44.741 1.00 17.76 118 GLU B N 1
ATOM 3055 C CA . GLU B 1 119 ? 31.256 31.042 44.827 1.00 17.11 118 GLU B CA 1
ATOM 3056 C C . GLU B 1 119 ? 31.224 29.650 44.257 1.00 17.60 118 GLU B C 1
ATOM 3057 O O . GLU B 1 119 ? 32.057 29.294 43.408 1.00 16.79 118 GLU B O 1
ATOM 3063 N N . GLU B 1 120 ? 30.255 28.863 44.681 1.00 14.87 119 GLU B N 1
ATOM 3064 C CA . GLU B 1 120 ? 30.094 27.499 44.123 1.00 14.89 119 GLU B CA 1
ATOM 3065 C C . GLU B 1 120 ? 29.809 27.584 42.626 1.00 17.97 119 GLU B C 1
ATOM 3066 O O . GLU B 1 120 ? 29.029 28.442 42.222 1.00 18.10 119 GLU B O 1
ATOM 3072 N N . LEU B 1 121 ? 30.410 26.744 41.785 1.00 17.62 120 LEU B N 1
ATOM 3073 C CA . LEU B 1 121 ? 31.496 25.797 42.092 1.00 13.54 120 LEU B CA 1
ATOM 3074 C C . LEU B 1 121 ? 32.780 26.381 41.479 1.00 12.62 120 LEU B C 1
ATOM 3075 O O . LEU B 1 121 ? 32.871 26.527 40.241 1.00 13.25 120 LEU B O 1
ATOM 3080 N N . SER B 1 122 ? 33.745 26.695 42.344 1.00 12.10 121 SER B N 1
ATOM 3081 C CA . SER B 1 122 ? 35.040 27.242 41.933 1.00 12.58 121 SER B CA 1
ATOM 3082 C C . SER B 1 122 ? 36.112 26.161 42.178 1.00 14.15 121 SER B C 1
ATOM 3083 O O . SER B 1 122 ? 36.182 25.569 43.258 1.00 14.02 121 SER B O 1
ATOM 3086 N N . ALA B 1 123 ? 36.883 25.868 41.129 1.00 11.08 122 ALA B N 1
ATOM 3087 C CA . ALA B 1 123 ? 37.905 24.830 41.146 1.00 12.11 122 ALA B CA 1
ATOM 3088 C C . ALA B 1 123 ? 38.957 25.151 40.097 1.00 13.16 122 ALA B C 1
ATOM 3089 O O . ALA B 1 123 ? 38.721 25.961 39.192 1.00 11.86 122 ALA B O 1
ATOM 3091 N N . ALA B 1 124 ? 40.127 24.547 40.266 1.00 10.57 123 ALA B N 1
ATOM 3092 C CA . ALA B 1 124 ? 41.226 24.666 39.280 1.00 11.32 123 ALA B CA 1
ATOM 3093 C C . ALA B 1 124 ? 41.148 23.622 38.181 1.00 10.40 123 ALA B C 1
ATOM 3094 O O . ALA B 1 124 ? 40.567 22.545 38.351 1.00 11.15 123 ALA B O 1
ATOM 3096 N N . PRO B 1 125 ? 41.706 23.933 37.010 1.00 11.69 124 PRO B N 1
ATOM 3097 C CA . PRO B 1 125 ? 41.744 22.932 35.958 1.00 13.27 124 PRO B CA 1
ATOM 3098 C C . PRO B 1 125 ? 42.547 21.691 36.283 1.00 13.75 124 PRO B C 1
ATOM 3099 O O . PRO B 1 125 ? 43.594 21.767 36.959 1.00 12.71 124 PRO B O 1
ATOM 3103 N N . ASP B 1 126 ? 42.095 20.555 35.750 1.00 11.79 125 ASP B N 1
ATOM 3104 C CA . ASP B 1 126 ? 42.821 19.307 35.859 1.00 13.10 125 ASP B CA 1
ATOM 3105 C C . ASP B 1 126 ? 43.832 19.130 34.712 1.00 13.38 125 ASP B C 1
ATOM 3106 O O . ASP B 1 126 ? 43.447 19.149 33.543 1.00 16.54 125 ASP B O 1
ATOM 3111 N N . PRO B 1 127 ? 45.103 18.868 35.039 1.00 12.93 126 PRO B N 1
ATOM 3112 C CA . PRO B 1 127 ? 46.052 18.732 33.955 1.00 17.19 126 PRO B CA 1
ATOM 3113 C C . PRO B 1 127 ? 45.753 17.581 32.995 1.00 17.36 126 PRO B C 1
ATOM 3114 O O . PRO B 1 127 ? 46.017 17.691 31.791 1.00 20.54 126 PRO B O 1
ATOM 3118 N N . GLY B 1 128 ? 45.173 16.495 33.485 1.00 15.45 127 GLY B N 1
ATOM 3119 C CA . GLY B 1 128 ? 44.810 15.366 32.619 1.00 17.26 127 GLY B CA 1
ATOM 3120 C C . GLY B 1 128 ? 43.765 15.643 31.529 1.00 22.06 127 GLY B C 1
ATOM 3121 O O . GLY B 1 128 ? 43.812 15.043 30.440 1.00 23.57 127 GLY B O 1
ATOM 3122 N N . TRP B 1 129 ? 42.810 16.514 31.823 1.00 15.64 128 TRP B N 1
ATOM 3123 C CA . TRP B 1 129 ? 41.805 16.992 30.863 1.00 13.81 128 TRP B CA 1
ATOM 3124 C C . TRP B 1 129 ? 41.350 18.380 31.309 1.00 13.87 128 TRP B C 1
ATOM 3125 O O . TRP B 1 129 ? 40.519 18.489 32.181 1.00 14.42 128 TRP B O 1
ATOM 3136 N N . PRO B 1 130 ? 41.983 19.442 30.771 1.00 12.45 129 PRO B N 1
ATOM 3137 C CA . PRO B 1 130 ? 41.831 20.729 31.451 1.00 12.06 129 PRO B CA 1
ATOM 3138 C C . PRO B 1 130 ? 40.521 21.454 31.262 1.00 12.48 129 PRO B C 1
ATOM 3139 O O . PRO B 1 130 ? 40.372 22.505 31.842 1.00 14.53 129 PRO B O 1
ATOM 3143 N N . ASP B 1 131 ? 39.598 20.908 30.499 1.00 11.31 130 ASP B N 1
ATOM 3144 C CA . ASP B 1 131 ? 38.218 21.385 30.496 1.00 14.04 130 ASP B CA 1
ATOM 3145 C C . ASP B 1 131 ? 37.362 20.744 31.599 1.00 13.74 130 ASP B C 1
ATOM 3146 O O . ASP B 1 131 ? 36.171 21.075 31.761 1.00 14.97 130 ASP B O 1
ATOM 3151 N N . CYS B 1 132 ? 37.972 19.860 32.380 1.00 12.28 131 CYS B N 1
ATOM 3152 C CA . CYS B 1 132 ? 37.410 19.395 33.646 1.00 12.09 131 CYS B CA 1
ATOM 3153 C C . CYS B 1 132 ? 38.160 20.092 34.760 1.00 13.09 131 CYS B C 1
ATOM 3154 O O . CYS B 1 132 ? 39.368 20.366 34.630 1.00 12.49 131 CYS B O 1
ATOM 3157 N N . PHE B 1 133 ? 37.470 20.389 35.866 1.00 11.18 132 PHE B N 1
ATOM 3158 C CA . PHE B 1 133 ? 38.163 20.808 37.064 1.00 11.09 132 PHE B CA 1
ATOM 3159 C C . PHE B 1 133 ? 38.647 19.609 37.877 1.00 10.86 132 PHE B C 1
ATOM 3160 O O . PHE B 1 133 ? 38.053 18.522 37.833 1.00 11.06 132 PHE B O 1
ATOM 3168 N N . ASN B 1 134 ? 39.748 19.824 38.594 1.00 9.96 133 ASN B N 1
ATOM 3169 C CA . ASN B 1 134 ? 40.194 18.834 39.546 1.00 10.90 133 ASN B CA 1
ATOM 3170 C C . ASN B 1 134 ? 39.410 18.972 40.829 1.00 9.55 133 ASN B C 1
ATOM 3171 O O . ASN B 1 134 ? 39.301 20.083 41.375 1.00 10.53 133 ASN B O 1
ATOM 3176 N N . SER B 1 135 ? 38.862 17.875 41.337 1.00 10.24 134 SER B N 1
ATOM 3177 C CA . SER B 1 135 ? 38.001 17.915 42.525 1.00 11.13 134 SER B CA 1
ATOM 3178 C C . SER B 1 135 ? 38.747 17.793 43.841 1.00 12.30 134 SER B C 1
ATOM 3179 O O . SER B 1 135 ? 38.136 17.504 44.883 1.00 11.60 134 SER B O 1
ATOM 3182 N N . GLY B 1 136 ? 40.056 17.967 43.813 1.00 10.56 135 GLY B N 1
ATOM 3183 C CA . GLY B 1 136 ? 40.839 17.953 45.040 1.00 11.11 135 GLY B CA 1
ATOM 3184 C C . GLY B 1 136 ? 40.829 19.252 45.837 1.00 11.19 135 GLY B C 1
ATOM 3185 O O . GLY B 1 136 ? 41.222 19.272 46.997 1.00 10.51 135 GLY B O 1
ATOM 3186 N N . VAL B 1 137 ? 40.418 20.343 45.203 1.00 10.27 136 VAL B N 1
ATOM 3187 C CA . VAL B 1 137 ? 40.252 21.644 45.884 1.00 9.89 136 VAL B CA 1
ATOM 3188 C C . VAL B 1 137 ? 39.072 22.356 45.255 1.00 9.90 136 VAL B C 1
ATOM 3189 O O . VAL B 1 137 ? 39.104 22.690 44.081 1.00 10.70 136 VAL B O 1
ATOM 3193 N N . PHE B 1 138 ? 38.014 22.585 46.021 1.00 11.10 137 PHE B N 1
ATOM 3194 C CA . PHE B 1 138 ? 36.887 23.285 45.433 1.00 11.82 137 PHE B CA 1
ATOM 3195 C C . PHE B 1 138 ? 36.082 24.045 46.453 1.00 12.00 137 PHE B C 1
ATOM 3196 O O . PHE B 1 138 ? 35.981 23.635 47.606 1.00 11.83 137 PHE B O 1
ATOM 3204 N N . VAL B 1 139 ? 35.538 25.171 46.015 1.00 12.40 138 VAL B N 1
ATOM 3205 C CA . VAL B 1 139 ? 34.720 26.042 46.835 1.00 10.51 138 VAL B CA 1
ATOM 3206 C C . VAL B 1 139 ? 33.253 25.722 46.564 1.00 9.14 138 VAL B C 1
ATOM 3207 O O . VAL B 1 139 ? 32.827 25.758 45.421 1.00 12.82 138 VAL B O 1
ATOM 3211 N N . TYR B 1 140 ? 32.501 25.428 47.612 1.00 12.76 139 TYR B N 1
ATOM 3212 C CA . TYR B 1 140 ? 31.096 25.042 47.430 1.00 11.21 139 TYR B CA 1
ATOM 3213 C C . TYR B 1 140 ? 30.236 25.578 48.565 1.00 12.74 139 TYR B C 1
ATOM 3214 O O . TYR B 1 140 ? 30.757 26.144 49.540 1.00 14.31 139 TYR B O 1
ATOM 3223 N N . GLN B 1 141 ? 28.930 25.425 48.387 1.00 13.40 140 GLN B N 1
ATOM 3224 C CA . GLN B 1 141 ? 27.905 25.952 49.333 1.00 14.67 140 GLN B CA 1
ATOM 3225 C C . GLN B 1 141 ? 27.090 24.761 49.825 1.00 15.38 140 GLN B C 1
ATOM 3226 O O . GLN B 1 141 ? 26.340 24.174 49.063 1.00 16.96 140 GLN B O 1
ATOM 3232 N N . PRO B 1 142 ? 27.236 24.384 51.097 1.00 14.66 141 PRO B N 1
ATOM 3233 C CA . PRO B 1 142 ? 26.444 23.265 51.572 1.00 15.85 141 PRO B CA 1
ATOM 3234 C C . PRO B 1 142 ? 24.952 23.509 51.333 1.00 15.87 141 PRO B C 1
ATOM 3235 O O . PRO B 1 142 ? 24.486 24.637 51.466 1.00 18.44 141 PRO B O 1
ATOM 3239 N N . SER B 1 143 ? 24.235 22.443 50.990 1.00 15.32 142 SER B N 1
ATOM 3240 C CA . SER B 1 143 ? 22.838 22.547 50.624 1.00 16.10 142 SER B CA 1
ATOM 3241 C C . SER B 1 143 ? 22.226 21.162 50.639 1.00 17.10 142 SER B C 1
ATOM 3242 O O . SER B 1 143 ? 22.740 20.257 49.991 1.00 17.62 142 SER B O 1
ATOM 3245 N N . VAL B 1 144 ? 21.131 20.987 51.371 1.00 20.80 143 VAL B N 1
ATOM 3246 C CA . VAL B 1 144 ? 20.494 19.671 51.423 1.00 21.34 143 VAL B CA 1
ATOM 3247 C C . VAL B 1 144 ? 19.908 19.369 50.040 1.00 21.37 143 VAL B C 1
ATOM 3248 O O . VAL B 1 144 ? 19.921 18.215 49.595 1.00 24.18 143 VAL B O 1
ATOM 3252 N N . GLU B 1 145 ? 19.500 20.406 49.304 1.00 21.16 144 GLU B N 1
ATOM 3253 C CA . GLU B 1 145 ? 19.064 20.221 47.946 1.00 21.10 144 GLU B CA 1
ATOM 3254 C C . GLU B 1 145 ? 20.200 19.695 47.063 1.00 21.47 144 GLU B C 1
ATOM 3255 O O . GLU B 1 145 ? 20.060 18.641 46.442 1.00 18.17 144 GLU B O 1
ATOM 3261 N N . THR B 1 146 ? 21.307 20.444 46.985 1.00 19.53 145 THR B N 1
ATOM 3262 C CA . THR B 1 146 ? 22.436 20.009 46.138 1.00 19.44 145 THR B CA 1
ATOM 3263 C C . THR B 1 146 ? 22.957 18.628 46.535 1.00 16.96 145 THR B C 1
ATOM 3264 O O . THR B 1 146 ? 23.230 17.788 45.690 1.00 15.66 145 THR B O 1
ATOM 3268 N N . TYR B 1 147 ? 23.062 18.385 47.832 1.00 15.37 146 TYR B N 1
ATOM 3269 C CA . TYR B 1 147 ? 23.422 17.087 48.361 1.00 14.50 146 TYR B CA 1
ATOM 3270 C C . TYR B 1 147 ? 22.577 15.970 47.783 1.00 16.58 146 TYR B C 1
ATOM 3271 O O . TYR B 1 147 ? 23.097 14.991 47.261 1.00 16.39 146 TYR B O 1
ATOM 3280 N N . ASN B 1 148 ? 21.250 16.117 47.860 1.00 16.15 147 ASN B N 1
ATOM 3281 C CA . ASN B 1 148 ? 20.363 15.069 47.374 1.00 16.88 147 ASN B CA 1
ATOM 3282 C C . ASN B 1 148 ? 20.366 14.928 45.860 1.00 16.83 147 ASN B C 1
ATOM 3283 O O . ASN B 1 148 ? 20.208 13.831 45.338 1.00 19.27 147 ASN B O 1
ATOM 3288 N N . GLN B 1 149 ? 20.549 16.035 45.164 1.00 14.30 148 GLN B N 1
ATOM 3289 C CA . GLN B 1 149 ? 20.654 15.967 43.727 1.00 15.99 148 GLN B CA 1
ATOM 3290 C C . GLN B 1 149 ? 21.885 15.171 43.320 1.00 17.41 148 GLN B C 1
ATOM 3291 O O . GLN B 1 149 ? 21.819 14.371 42.381 1.00 17.95 148 GLN B O 1
ATOM 3297 N N . LEU B 1 150 ? 23.003 15.405 44.018 1.00 17.38 149 LEU B N 1
ATOM 3298 C CA . LEU B 1 150 ? 24.243 14.687 43.727 1.00 15.90 149 LEU B CA 1
ATOM 3299 C C . LEU B 1 150 ? 24.141 13.214 44.067 1.00 15.42 149 LEU B C 1
ATOM 3300 O O . LEU B 1 150 ? 24.592 12.390 43.283 1.00 17.93 149 LEU B O 1
ATOM 3305 N N . LEU B 1 151 ? 23.548 12.870 45.222 1.00 16.14 150 LEU B N 1
ATOM 3306 C CA . LEU B 1 151 ? 23.346 11.470 45.586 1.00 16.10 150 LEU B CA 1
ATOM 3307 C C . LEU B 1 151 ? 22.507 10.763 44.520 1.00 20.39 150 LEU B C 1
ATOM 3308 O O . LEU B 1 151 ? 22.782 9.637 44.131 1.00 21.77 150 LEU B O 1
ATOM 3313 N N . HIS B 1 152 ? 21.469 11.441 44.060 1.00 19.43 151 HIS B N 1
ATOM 3314 C CA . HIS B 1 152 ? 20.571 10.862 43.078 1.00 21.38 151 HIS B CA 1
ATOM 3315 C C . HIS B 1 152 ? 21.286 10.636 41.756 1.00 21.80 151 HIS B C 1
ATOM 3316 O O . HIS B 1 152 ? 21.209 9.540 41.170 1.00 23.57 151 HIS B O 1
ATOM 3323 N N . LEU B 1 153 ? 22.005 11.655 41.292 1.00 19.19 152 LEU B N 1
ATOM 3324 C CA . LEU B 1 153 ? 22.789 11.528 40.054 1.00 17.84 152 LEU B CA 1
ATOM 3325 C C . LEU B 1 153 ? 23.774 10.357 40.157 1.00 21.93 152 LEU B C 1
ATOM 3326 O O . LEU B 1 153 ? 23.889 9.556 39.226 1.00 22.39 152 LEU B O 1
ATOM 3331 N N . ALA B 1 154 ? 24.478 10.261 41.291 1.00 20.16 153 ALA B N 1
ATOM 3332 C CA . ALA B 1 154 ? 25.392 9.147 41.559 1.00 21.56 153 ALA B CA 1
ATOM 3333 C C . ALA B 1 154 ? 24.700 7.778 41.525 1.00 27.87 153 ALA B C 1
ATOM 3334 O O . ALA B 1 154 ? 25.254 6.811 40.992 1.00 25.61 153 ALA B O 1
ATOM 3336 N N . SER B 1 155 ? 23.506 7.703 42.104 1.00 25.64 154 SER B N 1
ATOM 3337 C CA . SER B 1 155 ? 22.744 6.448 42.150 1.00 31.46 154 SER B CA 1
ATOM 3338 C C . SER B 1 155 ? 22.237 6.056 40.772 1.00 29.25 154 SER B C 1
ATOM 3339 O O . SER B 1 155 ? 22.291 4.887 40.400 1.00 34.97 154 SER B O 1
ATOM 3342 N N . GLU B 1 156 ? 21.766 7.026 40.001 1.00 25.40 155 GLU B N 1
ATOM 3343 C CA . GLU B 1 156 ? 21.137 6.713 38.724 1.00 31.65 155 GLU B CA 1
ATOM 3344 C C . GLU B 1 156 ? 22.172 6.443 37.640 1.00 32.08 155 GLU B C 1
ATOM 3345 O O . GLU B 1 156 ? 22.112 5.418 36.947 1.00 35.31 155 GLU B O 1
ATOM 3351 N N . GLN B 1 157 ? 23.135 7.354 37.525 1.00 25.24 156 GLN B N 1
ATOM 3352 C CA . GLN B 1 157 ? 24.002 7.447 36.362 1.00 24.04 156 GLN B CA 1
ATOM 3353 C C . GLN B 1 157 ? 25.462 7.129 36.712 1.00 21.45 156 GLN B C 1
ATOM 3354 O O . GLN B 1 157 ? 26.258 6.818 35.829 1.00 25.92 156 GLN B O 1
ATOM 3360 N N . GLY B 1 158 ? 25.808 7.175 37.999 1.00 20.72 157 GLY B N 1
ATOM 3361 C CA . GLY B 1 158 ? 27.183 6.952 38.421 1.00 19.97 157 GLY B CA 1
ATOM 3362 C C . GLY B 1 158 ? 28.083 8.088 37.997 1.00 20.84 157 GLY B C 1
ATOM 3363 O O . GLY B 1 158 ? 27.632 9.207 37.861 1.00 21.69 157 GLY B O 1
ATOM 3364 N N . SER B 1 159 ? 29.352 7.764 37.759 1.00 16.57 158 SER B N 1
ATOM 3365 C CA . SER B 1 159 ? 30.392 8.743 37.461 1.00 15.41 158 SER B CA 1
ATOM 3366 C C . SER B 1 159 ? 31.230 8.254 36.300 1.00 13.51 158 SER B C 1
ATOM 3367 O O . SER B 1 159 ? 31.609 7.094 36.249 1.00 17.52 158 SER B O 1
ATOM 3370 N N . PHE B 1 160 ? 31.580 9.162 35.387 1.00 14.52 159 PHE B N 1
ATOM 3371 C CA . PHE B 1 160 ? 32.339 8.759 34.205 1.00 14.63 159 PHE B CA 1
ATOM 3372 C C . PHE B 1 160 ? 33.727 8.254 34.525 1.00 13.97 159 PHE B C 1
ATOM 3373 O O . PHE B 1 160 ? 34.323 7.588 33.690 1.00 15.95 159 PHE B O 1
ATOM 3381 N N . ASP B 1 161 ? 34.257 8.563 35.713 1.00 13.04 160 ASP B N 1
ATOM 3382 C CA . ASP B 1 161 ? 35.537 8.011 36.146 1.00 13.20 160 ASP B CA 1
ATOM 3383 C C . ASP B 1 161 ? 35.456 7.081 37.330 1.00 14.32 160 ASP B C 1
ATOM 3384 O O . ASP B 1 161 ? 36.478 6.689 37.841 1.00 15.13 160 ASP B O 1
ATOM 3389 N N . GLY B 1 162 ? 34.252 6.719 37.761 1.00 14.24 161 GLY B N 1
ATOM 3390 C CA . GLY B 1 162 ? 34.114 5.844 38.911 1.00 14.60 161 GLY B CA 1
ATOM 3391 C C . GLY B 1 162 ? 34.336 6.513 40.267 1.00 16.75 161 GLY B C 1
ATOM 3392 O O . GLY B 1 162 ? 34.172 5.859 41.306 1.00 16.58 161 GLY B O 1
ATOM 3393 N N . GLY B 1 163 ? 34.711 7.797 40.256 1.00 15.66 162 GLY B N 1
ATOM 3394 C CA . GLY B 1 163 ? 34.934 8.551 41.491 1.00 15.44 162 GLY B CA 1
ATOM 3395 C C . GLY B 1 163 ? 34.146 9.840 41.560 1.00 13.07 162 GLY B C 1
ATOM 3396 O O . GLY B 1 163 ? 33.281 10.121 40.720 1.00 13.86 162 GLY B O 1
ATOM 3397 N N . ASP B 1 164 ? 34.475 10.703 42.530 1.00 13.56 163 ASP B N 1
ATOM 3398 C CA . ASP B 1 164 ? 33.739 11.928 42.652 1.00 12.37 163 ASP B CA 1
ATOM 3399 C C . ASP B 1 164 ? 33.985 12.934 41.511 1.00 11.94 163 ASP B C 1
ATOM 3400 O O . ASP B 1 164 ? 33.110 13.720 41.195 1.00 13.97 163 ASP B O 1
ATOM 3405 N N . GLN B 1 165 ? 35.152 12.885 40.880 1.00 12.70 164 GLN B N 1
ATOM 3406 C CA . GLN B 1 165 ? 35.503 13.941 39.931 1.00 12.27 164 GLN B CA 1
ATOM 3407 C C . GLN B 1 165 ? 34.610 13.882 38.717 1.00 13.35 164 GLN B C 1
ATOM 3408 O O . GLN B 1 165 ? 34.178 14.909 38.187 1.00 13.78 164 GLN B O 1
ATOM 3414 N N . GLY B 1 166 ? 34.315 12.677 38.254 1.00 12.36 165 GLY B N 1
ATOM 3415 C CA . GLY B 1 166 ? 33.459 12.563 37.082 1.00 15.25 165 GLY B CA 1
ATOM 3416 C C . GLY B 1 166 ? 32.072 13.120 37.347 1.00 14.74 165 GLY B C 1
ATOM 3417 O O . GLY B 1 166 ? 31.595 14.001 36.630 1.00 16.56 165 GLY B O 1
ATOM 3418 N N . ILE B 1 167 ? 31.419 12.635 38.391 1.00 15.04 166 ILE B N 1
ATOM 3419 C CA . ILE B 1 167 ? 30.088 13.100 38.682 1.00 15.58 166 ILE B CA 1
ATOM 3420 C C . ILE B 1 167 ? 30.065 14.587 39.005 1.00 13.51 166 ILE B C 1
ATOM 3421 O O . ILE B 1 167 ? 29.167 15.275 38.543 1.00 14.84 166 ILE B O 1
ATOM 3426 N N . LEU B 1 168 ? 31.032 15.114 39.754 1.00 13.57 167 LEU B N 1
ATOM 3427 C CA . LEU B 1 168 ? 31.045 16.562 40.036 1.00 12.98 167 LEU B CA 1
ATOM 3428 C C . LEU B 1 168 ? 31.186 17.394 38.753 1.00 13.87 167 LEU B C 1
ATOM 3429 O O . LEU B 1 168 ? 30.575 18.454 38.636 1.00 12.94 167 LEU B O 1
ATOM 3434 N N . ASN B 1 169 ? 32.041 16.956 37.826 1.00 13.80 168 ASN B N 1
ATOM 3435 C CA . ASN B 1 169 ? 32.188 17.638 36.523 1.00 11.34 168 ASN B CA 1
ATOM 3436 C C . ASN B 1 169 ? 30.909 17.593 35.697 1.00 13.95 168 ASN B C 1
ATOM 3437 O O . ASN B 1 169 ? 30.566 18.560 35.037 1.00 15.43 168 ASN B O 1
ATOM 3442 N N . THR B 1 170 ? 30.235 16.451 35.718 1.00 12.34 169 THR B N 1
ATOM 3443 C CA . THR B 1 170 ? 28.944 16.291 35.017 1.00 12.29 169 THR B CA 1
ATOM 3444 C C . THR B 1 170 ? 27.871 17.194 35.622 1.00 15.68 169 THR B C 1
ATOM 3445 O O . THR B 1 170 ? 27.104 17.823 34.900 1.00 15.76 169 THR B O 1
ATOM 3449 N N . PHE B 1 171 ? 27.822 17.275 36.938 1.00 14.87 170 PHE B N 1
ATOM 3450 C CA . PHE B 1 171 ? 26.801 18.070 37.594 1.00 13.25 170 PHE B CA 1
ATOM 3451 C C . PHE B 1 171 ? 27.104 19.560 37.384 1.00 13.57 170 PHE B C 1
ATOM 3452 O O . PHE B 1 171 ? 26.226 20.331 37.008 1.00 18.67 170 PHE B O 1
ATOM 3460 N N . PHE B 1 172 ? 28.355 19.947 37.621 1.00 14.27 171 PHE B N 1
ATOM 3461 C CA . PHE B 1 172 ? 28.795 21.324 37.469 1.00 14.48 171 PHE B CA 1
ATOM 3462 C C . PHE B 1 172 ? 29.426 21.501 36.091 1.00 17.42 171 PHE B C 1
ATOM 3463 O O . PHE B 1 172 ? 30.591 21.873 35.946 1.00 15.57 171 PHE B O 1
ATOM 3471 N N . SER B 1 173 ? 28.617 21.252 35.063 1.00 16.99 172 SER B N 1
ATOM 3472 C CA . SER B 1 173 ? 29.131 21.125 33.687 1.00 17.76 172 SER B CA 1
ATOM 3473 C C . SER B 1 173 ? 29.385 22.478 33.019 1.00 16.97 172 SER B C 1
ATOM 3474 O O . SER B 1 173 ? 30.038 22.512 31.978 1.00 19.69 172 SER B O 1
ATOM 3477 N N . SER B 1 174 ? 28.918 23.572 33.623 1.00 16.72 173 SER B N 1
ATOM 3478 C CA . SER B 1 174 ? 29.169 24.908 33.059 1.00 16.69 173 SER B CA 1
ATOM 3479 C C . SER B 1 174 ? 30.570 25.431 33.319 1.00 14.77 173 SER B C 1
ATOM 3480 O O . SER B 1 174 ? 30.958 26.442 32.759 1.00 15.97 173 SER B O 1
ATOM 3483 N N . TRP B 1 175 ? 31.355 24.726 34.145 1.00 15.24 174 TRP B N 1
ATOM 3484 C CA . TRP B 1 175 ? 32.628 25.245 34.602 1.00 14.54 174 TRP B CA 1
ATOM 3485 C C . TRP B 1 175 ? 33.581 25.697 33.484 1.00 11.83 174 TRP B C 1
ATOM 3486 O O . TRP B 1 175 ? 34.153 26.786 33.580 1.00 14.22 174 TRP B O 1
ATOM 3497 N N . ALA B 1 176 ? 33.781 24.882 32.450 1.00 13.71 175 ALA B N 1
ATOM 3498 C CA . ALA B 1 176 ? 34.805 25.217 31.454 1.00 14.40 175 ALA B CA 1
ATOM 3499 C C . ALA B 1 176 ? 34.463 26.446 30.651 1.00 18.15 175 ALA B C 1
ATOM 3500 O O . ALA B 1 176 ? 35.364 27.099 30.163 1.00 18.06 175 ALA B O 1
ATOM 3502 N N . THR B 1 177 ? 33.175 26.754 30.521 1.00 17.04 176 THR B N 1
ATOM 3503 C CA . THR B 1 177 ? 32.742 27.778 29.570 1.00 15.98 176 THR B CA 1
ATOM 3504 C C . THR B 1 177 ? 32.067 29.012 30.182 1.00 17.78 176 THR B C 1
ATOM 3505 O O . THR B 1 177 ? 31.757 29.950 29.451 1.00 19.02 176 THR B O 1
ATOM 3509 N N . THR B 1 178 ? 31.837 29.016 31.493 1.00 15.63 177 THR B N 1
ATOM 3510 C CA . THR B 1 178 ? 31.040 30.033 32.150 1.00 17.08 177 THR B CA 1
ATOM 3511 C C . THR B 1 178 ? 31.723 30.520 33.425 1.00 19.73 177 THR B C 1
ATOM 3512 O O . THR B 1 178 ? 32.019 29.725 34.324 1.00 25.50 177 THR B O 1
ATOM 3516 N N . ASP B 1 179 ? 31.940 31.829 33.495 1.00 19.67 178 ASP B N 1
ATOM 3517 C CA . ASP B 1 179 ? 32.412 32.506 34.684 1.00 17.36 178 ASP B CA 1
ATOM 3518 C C . ASP B 1 179 ? 33.864 32.192 35.023 1.00 14.67 178 ASP B C 1
ATOM 3519 O O . ASP B 1 179 ? 34.193 31.271 35.802 1.00 16.90 178 ASP B O 1
ATOM 3524 N N . ILE B 1 180 ? 34.744 32.960 34.424 1.00 16.44 179 ILE B N 1
ATOM 3525 C CA . ILE B 1 180 ? 36.171 32.764 34.632 1.00 15.59 179 ILE B CA 1
ATOM 3526 C C . ILE B 1 180 ? 36.561 32.910 36.117 1.00 17.64 179 ILE B C 1
ATOM 3527 O O . ILE B 1 180 ? 37.598 32.389 36.532 1.00 17.77 179 ILE B O 1
ATOM 3532 N N . ARG B 1 181 ? 35.766 33.611 36.927 1.00 16.71 180 ARG B N 1
ATOM 3533 C CA . ARG B 1 181 ? 36.084 33.751 38.367 1.00 16.87 180 ARG B CA 1
ATOM 3534 C C . ARG B 1 181 ? 35.936 32.433 39.099 1.00 20.28 180 ARG B C 1
ATOM 3535 O O . ARG B 1 181 ? 36.494 32.241 40.184 1.00 20.17 180 ARG B O 1
ATOM 3543 N N . LYS B 1 182 ? 35.216 31.507 38.498 1.00 15.75 181 LYS B N 1
ATOM 3544 C CA . LYS B 1 182 ? 35.101 30.155 39.073 1.00 15.48 181 LYS B CA 1
ATOM 3545 C C . LYS B 1 182 ? 36.237 29.229 38.678 1.00 14.62 181 LYS B C 1
ATOM 3546 O O . LYS B 1 182 ? 36.270 28.075 39.111 1.00 15.83 181 LYS B O 1
ATOM 3552 N N . HIS B 1 183 ? 37.178 29.739 37.875 1.00 13.94 182 HIS B N 1
ATOM 3553 C CA . HIS B 1 183 ? 38.449 29.057 37.627 1.00 13.88 182 HIS B CA 1
ATOM 3554 C C . HIS B 1 183 ? 39.442 29.505 38.670 1.00 18.25 182 HIS B C 1
ATOM 3555 O O . HIS B 1 183 ? 39.987 30.618 38.611 1.00 18.75 182 HIS B O 1
ATOM 3562 N N . LEU B 1 184 ? 39.702 28.654 39.656 1.00 13.27 183 LEU B N 1
ATOM 3563 C CA . LEU B 1 184 ? 40.739 28.972 40.616 1.00 13.50 183 LEU B CA 1
ATOM 3564 C C . LEU B 1 184 ? 42.074 28.928 39.883 1.00 13.10 183 LEU B C 1
ATOM 3565 O O . LEU B 1 184 ? 42.301 28.034 39.075 1.00 12.71 183 LEU B O 1
ATOM 3570 N N . PRO B 1 185 ? 42.943 29.902 40.131 1.00 11.98 184 PRO B N 1
ATOM 3571 C CA . PRO B 1 185 ? 44.339 29.751 39.666 1.00 12.01 184 PRO B CA 1
ATOM 3572 C C . PRO B 1 185 ? 44.941 28.394 40.019 1.00 16.30 184 PRO B C 1
ATOM 3573 O O . PRO B 1 185 ? 44.715 27.834 41.114 1.00 12.51 184 PRO B O 1
ATOM 3577 N N . PHE B 1 186 ? 45.692 27.862 39.067 1.00 13.14 185 PHE B N 1
ATOM 3578 C CA . PHE B 1 186 ? 46.281 26.554 39.183 1.00 13.08 185 PHE B CA 1
ATOM 3579 C C . PHE B 1 186 ? 47.185 26.433 40.433 1.00 14.17 185 PHE B C 1
ATOM 3580 O O . PHE B 1 186 ? 47.291 25.376 41.030 1.00 14.24 185 PHE B O 1
ATOM 3588 N N . ILE B 1 187 ? 47.761 27.550 40.860 1.00 15.10 186 ILE B N 1
ATOM 3589 C CA . ILE B 1 187 ? 48.535 27.594 42.090 1.00 14.52 186 ILE B CA 1
ATOM 3590 C C . ILE B 1 187 ? 47.737 27.236 43.360 1.00 12.22 186 ILE B C 1
ATOM 3591 O O . ILE B 1 187 ? 48.360 26.987 44.396 1.00 14.32 186 ILE B O 1
ATOM 3596 N N . TYR B 1 188 ? 46.395 27.229 43.298 1.00 12.75 187 TYR B N 1
ATOM 3597 C CA . TYR B 1 188 ? 45.578 26.717 44.426 1.00 11.64 187 TYR B CA 1
ATOM 3598 C C . TYR B 1 188 ? 45.378 25.206 44.397 1.00 13.41 187 TYR B C 1
ATOM 3599 O O . TYR B 1 188 ? 44.708 24.669 45.262 1.00 13.12 187 TYR B O 1
ATOM 3608 N N . ASN B 1 189 ? 45.951 24.533 43.416 1.00 11.14 188 ASN B N 1
ATOM 3609 C CA . ASN B 1 189 ? 45.864 23.076 43.287 1.00 10.44 188 ASN B CA 1
ATOM 3610 C C . ASN B 1 189 ? 46.907 22.600 42.313 1.00 12.36 188 ASN B C 1
ATOM 3611 O O . ASN B 1 189 ? 46.630 22.153 41.197 1.00 13.58 188 ASN B O 1
ATOM 3616 N N . LEU B 1 190 ? 48.157 22.721 42.757 1.00 12.21 189 LEU B N 1
ATOM 3617 C CA . LEU B 1 190 ? 49.281 22.430 41.880 1.00 12.18 189 LEU B CA 1
ATOM 3618 C C . LEU B 1 190 ? 49.549 20.930 41.998 1.00 12.12 189 LEU B C 1
ATOM 3619 O O . LEU B 1 190 ? 50.080 20.468 42.991 1.00 14.10 189 LEU B O 1
ATOM 3624 N N . SER B 1 191 ? 49.160 20.157 40.986 1.00 15.25 190 SER B N 1
ATOM 3625 C CA . SER B 1 191 ? 49.340 18.718 41.073 1.00 22.88 190 SER B CA 1
ATOM 3626 C C . SER B 1 191 ? 50.715 18.359 40.526 1.00 30.81 190 SER B C 1
ATOM 3627 O O . SER B 1 191 ? 51.166 18.936 39.557 1.00 28.09 190 SER B O 1
ATOM 3630 N N . SER B 1 192 ? 51.411 17.427 41.169 1.00 38.51 191 SER B N 1
ATOM 3631 C CA . SER B 1 192 ? 52.788 17.126 40.750 1.00 41.17 191 SER B CA 1
ATOM 3632 C C . SER B 1 192 ? 52.944 16.712 39.263 1.00 35.99 191 SER B C 1
ATOM 3633 O O . SER B 1 192 ? 54.041 16.835 38.738 1.00 39.98 191 SER B O 1
ATOM 3636 N N . ILE B 1 193 ? 51.879 16.257 38.590 1.00 29.75 192 ILE B N 1
ATOM 3637 C CA A ILE B 1 193 ? 51.943 15.990 37.143 0.50 31.63 192 ILE B CA 1
ATOM 3638 C CA B ILE B 1 193 ? 51.945 15.995 37.147 0.50 31.32 192 ILE B CA 1
ATOM 3639 C C . ILE B 1 193 ? 52.528 17.237 36.476 1.00 26.88 192 ILE B C 1
ATOM 3640 O O . ILE B 1 193 ? 53.416 17.150 35.622 1.00 23.84 192 ILE B O 1
ATOM 3649 N N . SER B 1 194 ? 52.042 18.398 36.894 1.00 21.44 193 SER B N 1
ATOM 3650 C CA . SER B 1 194 ? 52.522 19.661 36.350 1.00 20.30 193 SER B CA 1
ATOM 3651 C C . SER B 1 194 ? 53.827 20.109 37.044 1.00 24.64 193 SER B C 1
ATOM 3652 O O . SER B 1 194 ? 54.484 21.024 36.583 1.00 31.42 193 SER B O 1
ATOM 3655 N N . ILE B 1 195 ? 54.167 19.475 38.160 1.00 26.48 194 ILE B N 1
ATOM 3656 C CA . ILE B 1 195 ? 55.484 19.693 38.818 1.00 28.41 194 ILE B CA 1
ATOM 3657 C C . ILE B 1 195 ? 56.615 19.141 37.948 1.00 33.92 194 ILE B C 1
ATOM 3658 O O . ILE B 1 195 ? 57.729 19.645 38.027 1.00 37.79 194 ILE B O 1
ATOM 3660 N N . TYR B 1 196 ? 56.317 18.134 37.104 1.00 23.53 195 TYR B N 1
ATOM 3661 C CA . TYR B 1 196 ? 57.332 17.439 36.318 1.00 26.80 195 TYR B CA 1
ATOM 3662 C C . TYR B 1 196 ? 57.199 17.470 34.804 1.00 25.55 195 TYR B C 1
ATOM 3663 O O . TYR B 1 196 ? 58.154 17.144 34.101 1.00 32.67 195 TYR B O 1
ATOM 3672 N N . SER B 1 197 ? 56.035 17.859 34.287 1.00 19.94 196 SER B N 1
ATOM 3673 C CA . SER B 1 197 ? 55.770 17.806 32.844 1.00 20.75 196 SER B CA 1
ATOM 3674 C C . SER B 1 197 ? 56.260 18.992 32.016 1.00 27.17 196 SER B C 1
ATOM 3675 O O . SER B 1 197 ? 56.824 18.807 30.944 1.00 41.54 196 SER B O 1
ATOM 3678 N N . TYR B 1 198 ? 56.011 20.200 32.482 1.00 25.04 197 TYR B N 1
ATOM 3679 C CA . TYR B 1 198 ? 56.418 21.390 31.717 1.00 22.87 197 TYR B CA 1
ATOM 3680 C C . TYR B 1 198 ? 57.292 22.193 32.659 1.00 18.18 197 TYR B C 1
ATOM 3681 O O . TYR B 1 198 ? 56.875 23.165 33.268 1.00 19.83 197 TYR B O 1
ATOM 3690 N N . LEU B 1 199 ? 58.526 21.710 32.777 1.00 23.54 198 LEU B N 1
ATOM 3691 C CA . LEU B 1 199 ? 59.468 22.203 33.792 1.00 24.14 198 LEU B CA 1
ATOM 3692 C C . LEU B 1 199 ? 59.695 23.722 33.656 1.00 18.32 198 LEU B C 1
ATOM 3693 O O . LEU B 1 199 ? 59.716 24.438 34.652 1.00 19.89 198 LEU B O 1
ATOM 3698 N N . PRO B 1 200 ? 59.782 24.227 32.406 1.00 17.76 199 PRO B N 1
ATOM 3699 C CA . PRO B 1 200 ? 59.911 25.693 32.351 1.00 16.46 199 PRO B CA 1
ATOM 3700 C C . PRO B 1 200 ? 58.797 26.520 33.004 1.00 15.36 199 PRO B C 1
ATOM 3701 O O . PRO B 1 200 ? 59.062 27.589 33.558 1.00 16.11 199 PRO B O 1
ATOM 3705 N N . ALA B 1 201 ? 57.548 26.055 32.918 1.00 17.22 200 ALA B N 1
ATOM 3706 C CA . ALA B 1 201 ? 56.437 26.735 33.540 1.00 17.22 200 ALA B CA 1
ATOM 3707 C C . ALA B 1 201 ? 56.586 26.675 35.062 1.00 18.31 200 ALA B C 1
ATOM 3708 O O . ALA B 1 201 ? 56.404 27.685 35.752 1.00 18.47 200 ALA B O 1
ATOM 3710 N N . PHE B 1 202 ? 56.942 25.501 35.584 1.00 19.81 201 PHE B N 1
ATOM 3711 C CA . PHE B 1 202 ? 57.121 25.389 37.038 1.00 20.11 201 PHE B CA 1
ATOM 3712 C C . PHE B 1 202 ? 58.223 26.347 37.504 1.00 22.04 201 PHE B C 1
ATOM 3713 O O . PHE B 1 202 ? 58.097 27.036 38.531 1.00 21.52 201 PHE B O 1
ATOM 3721 N N . LYS B 1 203 ? 59.290 26.422 36.715 1.00 20.59 202 LYS B N 1
ATOM 3722 C CA . LYS B 1 203 ? 60.428 27.252 37.066 1.00 21.23 202 LYS B CA 1
ATOM 3723 C C . LYS B 1 203 ? 60.016 28.725 37.232 1.00 25.99 202 LYS B C 1
ATOM 3724 O O . LYS B 1 203 ? 60.488 29.376 38.160 1.00 26.41 202 LYS B O 1
ATOM 3730 N N . VAL B 1 204 ? 59.093 29.225 36.397 1.00 20.53 203 VAL B N 1
ATOM 3731 C CA A VAL B 1 204 ? 58.701 30.631 36.445 0.50 19.46 203 VAL B CA 1
ATOM 3732 C CA B VAL B 1 204 ? 58.686 30.630 36.452 0.50 19.69 203 VAL B CA 1
ATOM 3733 C C . VAL B 1 204 ? 57.436 30.890 37.279 1.00 24.03 203 VAL B C 1
ATOM 3734 O O . VAL B 1 204 ? 57.263 31.986 37.809 1.00 24.54 203 VAL B O 1
ATOM 3741 N N . PHE B 1 205 ? 56.561 29.889 37.397 1.00 22.29 204 PHE B N 1
ATOM 3742 C CA . PHE B 1 205 ? 55.285 30.060 38.107 1.00 24.02 204 PHE B CA 1
ATOM 3743 C C . PHE B 1 205 ? 55.187 29.323 39.452 1.00 26.26 204 PHE B C 1
ATOM 3744 O O . PHE B 1 205 ? 54.352 29.686 40.296 1.00 28.91 204 PHE B O 1
ATOM 3752 N N . GLY B 1 206 ? 56.046 28.325 39.645 1.00 25.32 205 GLY B N 1
ATOM 3753 C CA . GLY B 1 206 ? 55.957 27.396 40.759 1.00 23.13 205 GLY B CA 1
ATOM 3754 C C . GLY B 1 206 ? 56.230 27.952 42.136 1.00 23.30 205 GLY B C 1
ATOM 3755 O O . GLY B 1 206 ? 55.671 27.461 43.119 1.00 23.37 205 GLY B O 1
ATOM 3756 N N . ALA B 1 207 ? 57.096 28.950 42.242 1.00 24.61 206 ALA B N 1
ATOM 3757 C CA . ALA B 1 207 ? 57.340 29.581 43.536 1.00 26.48 206 ALA B CA 1
ATOM 3758 C C . ALA B 1 207 ? 56.107 30.277 44.125 1.00 24.52 206 ALA B C 1
ATOM 3759 O O . ALA B 1 207 ? 56.085 30.581 45.317 1.00 24.07 206 ALA B O 1
ATOM 3761 N N . SER B 1 208 ? 55.083 30.530 43.301 1.00 20.87 207 SER B N 1
ATOM 3762 C CA . SER B 1 208 ? 53.871 31.182 43.751 1.00 22.07 207 SER B CA 1
ATOM 3763 C C . SER B 1 208 ? 52.862 30.149 44.277 1.00 18.93 207 SER B C 1
ATOM 3764 O O . SER B 1 208 ? 51.760 30.532 44.636 1.00 19.87 207 SER B O 1
ATOM 3767 N N . ALA B 1 209 ? 53.229 28.869 44.271 1.00 18.61 208 ALA B N 1
ATOM 3768 C CA . ALA B 1 209 ? 52.312 27.806 44.677 1.00 16.83 208 ALA B CA 1
ATOM 3769 C C . ALA B 1 209 ? 51.734 28.076 46.064 1.00 16.41 208 ALA B C 1
ATOM 3770 O O . ALA B 1 209 ? 52.472 28.402 46.994 1.00 16.11 208 ALA B O 1
ATOM 3772 N N . LYS B 1 210 ? 50.412 27.925 46.180 1.00 14.84 209 LYS B N 1
ATOM 3773 C CA . LYS B 1 210 ? 49.709 28.046 47.444 1.00 12.61 209 LYS B CA 1
ATOM 3774 C C . LYS B 1 210 ? 49.314 26.658 48.020 1.00 12.66 209 LYS B C 1
ATOM 3775 O O . LYS B 1 210 ? 49.201 26.505 49.228 1.00 12.25 209 LYS B O 1
ATOM 3781 N N . VAL B 1 211 ? 49.023 25.687 47.150 1.00 12.33 210 VAL B N 1
ATOM 3782 C CA . VAL B 1 211 ? 48.612 24.367 47.530 1.00 10.49 210 VAL B CA 1
ATOM 3783 C C . VAL B 1 211 ? 49.282 23.400 46.580 1.00 11.97 210 VAL B C 1
ATOM 3784 O O . VAL B 1 211 ? 49.230 23.614 45.343 1.00 12.03 210 VAL B O 1
ATOM 3788 N N . VAL B 1 212 ? 49.911 22.364 47.148 1.00 10.93 211 VAL B N 1
ATOM 3789 C CA . VAL B 1 212 ? 50.415 21.229 46.348 1.00 10.53 211 VAL B CA 1
ATOM 3790 C C . VAL B 1 212 ? 49.531 20.013 46.567 1.00 12.02 211 VAL B C 1
ATOM 3791 O O . VAL B 1 212 ? 49.069 19.739 47.671 1.00 11.60 211 VAL B O 1
ATOM 3795 N N . HIS B 1 213 ? 49.318 19.264 45.492 1.00 10.85 212 HIS B N 1
ATOM 3796 C CA . HIS B 1 213 ? 48.411 18.127 45.476 1.00 10.73 212 HIS B CA 1
ATOM 3797 C C . HIS B 1 213 ? 49.200 16.902 45.006 1.00 13.07 212 HIS B C 1
ATOM 3798 O O . HIS B 1 213 ? 49.659 16.840 43.852 1.00 12.52 212 HIS B O 1
ATOM 3805 N N . PHE B 1 214 ? 49.355 15.939 45.904 1.00 12.85 213 PHE B N 1
ATOM 3806 C CA . PHE B 1 214 ? 50.193 14.757 45.636 1.00 12.31 213 PHE B CA 1
ATOM 3807 C C . PHE B 1 214 ? 49.331 13.680 44.961 1.00 15.18 213 PHE B C 1
ATOM 3808 O O . PHE B 1 214 ? 49.192 12.560 45.443 1.00 15.09 213 PHE B O 1
ATOM 3816 N N . LEU B 1 215 ? 48.752 14.073 43.827 1.00 15.23 214 LEU B N 1
ATOM 3817 C CA . LEU B 1 215 ? 47.830 13.280 43.059 1.00 18.72 214 LEU B CA 1
ATOM 3818 C C . LEU B 1 215 ? 48.562 12.072 42.537 1.00 21.45 214 LEU B C 1
ATOM 3819 O O . LEU B 1 215 ? 49.708 12.184 42.068 1.00 21.55 214 LEU B O 1
ATOM 3824 N N . GLY B 1 216 ? 47.911 10.916 42.613 1.00 17.50 215 GLY B N 1
ATOM 3825 C CA . GLY B 1 216 ? 48.480 9.703 42.063 1.00 20.17 215 GLY B CA 1
ATOM 3826 C C . GLY B 1 216 ? 48.568 8.591 43.068 1.00 19.56 215 GLY B C 1
ATOM 3827 O O . GLY B 1 216 ? 48.288 8.758 44.252 1.00 20.19 215 GLY B O 1
ATOM 3828 N N . ARG B 1 217 ? 48.971 7.421 42.589 1.00 23.64 216 ARG B N 1
ATOM 3829 C CA . ARG B 1 217 ? 48.882 6.214 43.389 1.00 21.65 216 ARG B CA 1
ATOM 3830 C C . ARG B 1 217 ? 49.816 6.184 44.606 1.00 22.35 216 ARG B C 1
ATOM 3831 O O . ARG B 1 217 ? 49.417 5.742 45.678 1.00 26.77 216 ARG B O 1
ATOM 3839 N N . VAL B 1 218 ? 51.044 6.658 44.439 1.00 24.37 217 VAL B N 1
ATOM 3840 C CA . VAL B 1 218 ? 52.002 6.680 45.526 1.00 21.49 217 VAL B CA 1
ATOM 3841 C C . VAL B 1 218 ? 51.835 7.974 46.325 1.00 21.47 217 VAL B C 1
ATOM 3842 O O . VAL B 1 218 ? 51.977 9.071 45.795 1.00 20.76 217 VAL B O 1
ATOM 3846 N N . LYS B 1 219 ? 51.512 7.840 47.599 1.00 18.30 218 LYS B N 1
ATOM 3847 C CA . LYS B 1 219 ? 51.223 9.000 48.426 1.00 17.92 218 LYS B CA 1
ATOM 3848 C C . LYS B 1 219 ? 52.405 9.339 49.312 1.00 14.85 218 LYS B C 1
ATOM 3849 O O . LYS B 1 219 ? 53.335 8.526 49.488 1.00 16.78 218 LYS B O 1
ATOM 3855 N N . PRO B 1 220 ? 52.393 10.555 49.904 1.00 14.11 219 PRO B N 1
ATOM 3856 C CA . PRO B 1 220 ? 53.560 10.917 50.672 1.00 16.12 219 PRO B CA 1
ATOM 3857 C C . PRO B 1 220 ? 53.873 9.946 51.775 1.00 14.47 219 PRO B C 1
ATOM 3858 O O . PRO B 1 220 ? 55.060 9.707 52.059 1.00 15.58 219 PRO B O 1
ATOM 3862 N N . TRP B 1 221 ? 52.831 9.428 52.420 1.00 16.80 220 TRP B N 1
ATOM 3863 C CA . TRP B 1 221 ? 52.970 8.531 53.552 1.00 17.68 220 TRP B CA 1
ATOM 3864 C C . TRP B 1 221 ? 53.479 7.131 53.168 1.00 22.11 220 TRP B C 1
ATOM 3865 O O . TRP B 1 221 ? 53.763 6.306 54.064 1.00 25.27 220 TRP B O 1
ATOM 3876 N N . ASN B 1 222 ? 53.642 6.876 51.875 1.00 19.31 221 ASN B N 1
ATOM 3877 C CA . ASN B 1 222 ? 54.156 5.607 51.350 1.00 21.09 221 ASN B CA 1
ATOM 3878 C C . ASN B 1 222 ? 55.658 5.644 51.119 1.00 26.38 221 ASN B C 1
ATOM 3879 O O . ASN B 1 222 ? 56.254 4.611 50.818 1.00 26.14 221 ASN B O 1
ATOM 3884 N N . TYR B 1 223 ? 56.273 6.825 51.230 1.00 21.77 222 TYR B N 1
ATOM 3885 C CA . TYR B 1 223 ? 57.728 6.937 51.116 1.00 22.11 222 TYR B CA 1
ATOM 3886 C C . TYR B 1 223 ? 58.440 6.548 52.408 1.00 24.11 222 TYR B C 1
ATOM 3887 O O . TYR B 1 223 ? 57.864 6.667 53.491 1.00 24.42 222 TYR B O 1
ATOM 3896 N N . THR B 1 224 ? 59.702 6.118 52.271 1.00 24.41 223 THR B N 1
ATOM 3897 C CA . THR B 1 224 ? 60.598 5.904 53.391 1.00 27.95 223 THR B CA 1
ATOM 3898 C C . THR B 1 224 ? 61.385 7.188 53.606 1.00 25.88 223 THR B C 1
ATOM 3899 O O . THR B 1 224 ? 62.207 7.574 52.755 1.00 30.13 223 THR B O 1
ATOM 3903 N N . TYR B 1 225 ? 61.122 7.838 54.739 1.00 22.05 224 TYR B N 1
ATOM 3904 C CA . TYR B 1 225 ? 61.742 9.114 55.100 1.00 23.48 224 TYR B CA 1
ATOM 3905 C C . TYR B 1 225 ? 62.757 8.974 56.238 1.00 25.45 224 TYR B C 1
ATOM 3906 O O . TYR B 1 225 ? 62.475 8.332 57.256 1.00 25.48 224 TYR B O 1
ATOM 3915 N N . ASP B 1 226 ? 63.928 9.581 56.055 1.00 21.41 225 ASP B N 1
ATOM 3916 C CA . ASP B 1 226 ? 64.977 9.634 57.092 1.00 22.70 225 ASP B CA 1
ATOM 3917 C C . ASP B 1 226 ? 65.016 11.030 57.730 1.00 22.43 225 ASP B C 1
ATOM 3918 O O . ASP B 1 226 ? 65.509 11.969 57.128 1.00 27.49 225 ASP B O 1
ATOM 3923 N N . PRO B 1 227 ? 64.522 11.168 58.967 1.00 21.23 226 PRO B N 1
ATOM 3924 C CA . PRO B 1 227 ? 64.491 12.486 59.583 1.00 24.06 226 PRO B CA 1
ATOM 3925 C C . PRO B 1 227 ? 65.854 13.072 59.968 1.00 25.80 226 PRO B C 1
ATOM 3926 O O . PRO B 1 227 ? 65.959 14.272 60.235 1.00 27.80 226 PRO B O 1
ATOM 3930 N N . LYS B 1 228 ? 66.882 12.233 60.040 1.00 25.82 227 LYS B N 1
ATOM 3931 C CA . LYS B 1 228 ? 68.234 12.714 60.364 1.00 32.90 227 LYS B CA 1
ATOM 3932 C C . LYS B 1 228 ? 68.780 13.606 59.243 1.00 31.24 227 LYS B C 1
ATOM 3933 O O . LYS B 1 228 ? 69.330 14.675 59.499 1.00 33.98 227 LYS B O 1
ATOM 3939 N N . THR B 1 229 ? 68.617 13.171 58.005 1.00 29.56 228 THR B N 1
ATOM 3940 C CA . THR B 1 229 ? 69.154 13.932 56.878 1.00 27.04 228 THR B CA 1
ATOM 3941 C C . THR B 1 229 ? 68.088 14.675 56.091 1.00 26.55 228 THR B C 1
ATOM 3942 O O . THR B 1 229 ? 68.425 15.524 55.265 1.00 26.09 228 THR B O 1
ATOM 3946 N N . LYS B 1 230 ? 66.819 14.329 56.333 1.00 22.51 229 LYS B N 1
ATOM 3947 C CA . LYS B 1 230 ? 65.651 14.883 55.607 1.00 20.50 229 LYS B CA 1
ATOM 3948 C C . LYS B 1 230 ? 65.618 14.436 54.144 1.00 25.07 229 LYS B C 1
ATOM 3949 O O . LYS B 1 230 ? 65.482 15.236 53.209 1.00 22.98 229 LYS B O 1
ATOM 3955 N N . SER B 1 231 ? 65.739 13.138 53.954 1.00 27.58 230 SER B N 1
ATOM 3956 C CA . SER B 1 231 ? 65.709 12.568 52.618 1.00 28.05 230 SER B CA 1
ATOM 3957 C C . SER B 1 231 ? 64.700 11.473 52.544 1.00 24.71 230 SER B C 1
ATOM 3958 O O . SER B 1 231 ? 64.375 10.860 53.552 1.00 23.64 230 SER B O 1
ATOM 3961 N N . VAL B 1 232 ? 64.148 11.279 51.351 1.00 26.30 231 VAL B N 1
ATOM 3962 C CA . VAL B 1 232 ? 63.389 10.077 51.056 1.00 32.14 231 VAL B CA 1
ATOM 3963 C C . VAL B 1 232 ? 64.188 9.198 50.099 1.00 40.25 231 VAL B C 1
ATOM 3964 O O . VAL B 1 232 ? 64.994 9.701 49.309 1.00 44.20 231 VAL B O 1
ATOM 3968 N N . LYS B 1 233 ? 63.970 7.888 50.185 1.00 39.04 232 LYS B N 1
ATOM 3969 C CA . LYS B 1 233 ? 64.425 6.974 49.144 1.00 43.57 232 LYS B CA 1
ATOM 3970 C C . LYS B 1 233 ? 63.419 7.079 48.004 1.00 44.12 232 LYS B C 1
ATOM 3971 O O . LYS B 1 233 ? 62.210 7.104 48.244 1.00 39.24 232 LYS B O 1
ATOM 3973 N N . SER B 1 234 ? 63.916 7.172 46.773 1.00 48.34 233 SER B N 1
ATOM 3974 C CA . SER B 1 234 ? 63.049 7.281 45.597 1.00 50.87 233 SER B CA 1
ATOM 3975 C C . SER B 1 234 ? 63.206 6.049 44.719 1.00 57.82 233 SER B C 1
ATOM 3976 O O . SER B 1 234 ? 64.332 5.592 44.476 1.00 59.44 233 SER B O 1
ATOM 3978 N N . GLU B 1 235 ? 62.077 5.506 44.258 1.00 60.83 234 GLU B N 1
ATOM 3979 C CA . GLU B 1 235 ? 62.096 4.430 43.276 1.00 63.18 234 GLU B CA 1
ATOM 3980 C C . GLU B 1 235 ? 62.780 4.986 42.040 1.00 64.52 234 GLU B C 1
ATOM 3981 O O . GLU B 1 235 ? 62.501 6.117 41.623 1.00 61.82 234 GLU B O 1
ATOM 3983 N N . ALA B 1 236 ? 63.675 4.190 41.459 1.00 68.71 235 ALA B N 1
ATOM 3984 C CA . ALA B 1 236 ? 64.567 4.650 40.387 1.00 69.76 235 ALA B CA 1
ATOM 3985 C C . ALA B 1 236 ? 63.869 5.388 39.231 1.00 69.75 235 ALA B C 1
ATOM 3986 O O . ALA B 1 236 ? 64.542 6.030 38.424 1.00 72.18 235 ALA B O 1
ATOM 3988 N N . HIS B 1 237 ? 62.541 5.287 39.139 1.00 66.97 236 HIS B N 1
ATOM 3989 C CA . HIS B 1 237 ? 61.785 6.004 38.112 1.00 67.67 236 HIS B CA 1
ATOM 3990 C C . HIS B 1 237 ? 60.570 6.725 38.704 1.00 65.91 236 HIS B C 1
ATOM 3991 O O . HIS B 1 237 ? 59.435 6.506 38.271 1.00 68.27 236 HIS B O 1
ATOM 3993 N N . ASP B 1 238 ? 60.820 7.598 39.684 1.00 64.19 237 ASP B N 1
ATOM 3994 C CA . ASP B 1 238 ? 59.753 8.341 40.371 1.00 61.13 237 ASP B CA 1
ATOM 3995 C C . ASP B 1 238 ? 59.672 9.810 39.927 1.00 62.88 237 ASP B C 1
ATOM 3996 O O . ASP B 1 238 ? 60.632 10.562 40.095 1.00 62.13 237 ASP B O 1
ATOM 4001 N N . PRO B 1 239 ? 58.514 10.222 39.380 1.00 65.66 238 PRO B N 1
ATOM 4002 C CA . PRO B 1 239 ? 58.222 11.613 39.006 1.00 65.24 238 PRO B CA 1
ATOM 4003 C C . PRO B 1 239 ? 58.219 12.662 40.137 1.00 60.90 238 PRO B C 1
ATOM 4004 O O . PRO B 1 239 ? 58.862 13.701 39.981 1.00 64.86 238 PRO B O 1
ATOM 4008 N N . ASN B 1 240 ? 57.482 12.411 41.232 1.00 55.60 239 ASN B N 1
ATOM 4009 C CA . ASN B 1 240 ? 57.415 13.321 42.424 1.00 47.72 239 ASN B CA 1
ATOM 4010 C C . ASN B 1 240 ? 58.760 13.939 42.857 1.00 39.91 239 ASN B C 1
ATOM 4011 O O . ASN B 1 240 ? 58.783 14.919 43.604 1.00 39.22 239 ASN B O 1
ATOM 4016 N N . MET B 1 241 ? 59.862 13.341 42.407 1.00 38.41 240 MET B N 1
ATOM 4017 C CA . MET B 1 241 ? 61.200 13.726 42.833 1.00 34.29 240 MET B CA 1
ATOM 4018 C C . MET B 1 241 ? 61.843 14.773 41.931 1.00 38.94 240 MET B C 1
ATOM 4019 O O . MET B 1 241 ? 62.996 15.151 42.155 1.00 40.42 240 MET B O 1
ATOM 4024 N N . THR B 1 242 ? 61.092 15.244 40.931 1.00 40.40 241 THR B N 1
ATOM 4025 C CA . THR B 1 242 ? 61.518 16.361 40.089 1.00 44.02 241 THR B CA 1
ATOM 4026 C C . THR B 1 242 ? 61.835 17.525 41.008 1.00 38.25 241 THR B C 1
ATOM 4027 O O . THR B 1 242 ? 62.939 18.088 40.991 1.00 40.60 241 THR B O 1
ATOM 4031 N N . HIS B 1 243 ? 60.848 17.842 41.832 1.00 34.22 242 HIS B N 1
ATOM 4032 C CA . HIS B 1 243 ? 60.913 18.942 42.742 1.00 30.01 242 HIS B CA 1
ATOM 4033 C C . HIS B 1 243 ? 60.505 18.438 44.106 1.00 27.49 242 HIS B C 1
ATOM 4034 O O . HIS B 1 243 ? 59.399 18.670 44.587 1.00 27.46 242 HIS B O 1
ATOM 4041 N N . PRO B 1 244 ? 61.449 17.756 44.772 1.00 18.07 243 PRO B N 1
ATOM 4042 C CA . PRO B 1 244 ? 61.121 17.024 45.984 1.00 15.45 243 PRO B CA 1
ATOM 4043 C C . PRO B 1 244 ? 60.828 17.884 47.214 1.00 17.97 243 PRO B C 1
ATOM 4044 O O . PRO B 1 244 ? 60.491 17.345 48.272 1.00 15.95 243 PRO B O 1
ATOM 4048 N N . GLU B 1 245 ? 61.057 19.193 47.100 1.00 21.08 244 GLU B N 1
ATOM 4049 C CA A GLU B 1 245 ? 60.775 20.193 48.146 0.50 24.31 244 GLU B CA 1
ATOM 4050 C CA B GLU B 1 245 ? 60.815 20.131 48.207 0.50 23.13 244 GLU B CA 1
ATOM 4051 C C . GLU B 1 245 ? 59.426 19.951 48.853 1.00 20.78 244 GLU B C 1
ATOM 4052 O O . GLU B 1 245 ? 59.291 20.054 50.096 1.00 18.89 244 GLU B O 1
ATOM 4063 N N . PHE B 1 246 ? 58.416 19.650 48.054 1.00 18.35 245 PHE B N 1
ATOM 4064 C CA . PHE B 1 246 ? 57.066 19.525 48.586 1.00 15.87 245 PHE B CA 1
ATOM 4065 C C . PHE B 1 246 ? 56.906 18.267 49.428 1.00 14.27 245 PHE B C 1
ATOM 4066 O O . PHE B 1 246 ? 56.328 18.310 50.525 1.00 13.85 245 PHE B O 1
ATOM 4074 N N . LEU B 1 247 ? 57.393 17.144 48.923 1.00 15.28 246 LEU B N 1
ATOM 4075 C CA . LEU B 1 247 ? 57.399 15.903 49.691 1.00 16.17 246 LEU B CA 1
ATOM 4076 C C . LEU B 1 247 ? 58.197 16.039 50.967 1.00 13.10 246 LEU B C 1
ATOM 4077 O O . LEU B 1 247 ? 57.777 15.531 52.012 1.00 13.12 246 LEU B O 1
ATOM 4082 N N . ILE B 1 248 ? 59.346 16.711 50.911 1.00 14.90 247 ILE B N 1
ATOM 4083 C CA . ILE B 1 248 ? 60.121 16.855 52.143 1.00 18.12 247 ILE B CA 1
ATOM 4084 C C . ILE B 1 248 ? 59.401 17.766 53.164 1.00 13.59 247 ILE B C 1
ATOM 4085 O O . ILE B 1 248 ? 59.432 17.479 54.360 1.00 16.02 247 ILE B O 1
ATOM 4090 N N . LEU B 1 249 ? 58.687 18.804 52.702 1.00 15.26 248 LEU B N 1
ATOM 4091 C CA . LEU B 1 249 ? 57.882 19.634 53.595 1.00 14.84 248 LEU B CA 1
ATOM 4092 C C . LEU B 1 249 ? 56.753 18.815 54.237 1.00 15.71 248 LEU B C 1
ATOM 4093 O O . LEU B 1 249 ? 56.498 18.936 55.452 1.00 15.07 248 LEU B O 1
ATOM 4098 N N . TRP B 1 250 ? 56.108 17.963 53.434 1.00 13.07 249 TRP B N 1
ATOM 4099 C CA . TRP B 1 250 ? 55.074 17.061 53.950 1.00 12.21 249 TRP B CA 1
ATOM 4100 C C . TRP B 1 250 ? 55.615 16.257 55.130 1.00 13.65 249 TRP B C 1
ATOM 4101 O O . TRP B 1 250 ? 55.011 16.192 56.221 1.00 13.05 249 TRP B O 1
ATOM 4112 N N . TRP B 1 251 ? 56.793 15.674 54.916 1.00 11.31 250 TRP B N 1
ATOM 4113 C CA . TRP B 1 251 ? 57.415 14.771 55.918 1.00 12.87 250 TRP B CA 1
ATOM 4114 C C . TRP B 1 251 ? 57.942 15.551 57.113 1.00 13.29 250 TRP B C 1
ATOM 4115 O O . TRP B 1 251 ? 57.921 15.060 58.250 1.00 15.13 250 TRP B O 1
ATOM 4126 N N . ASN B 1 252 ? 58.367 16.788 56.899 1.00 13.74 251 ASN B N 1
ATOM 4127 C CA . ASN B 1 252 ? 58.801 17.598 58.042 1.00 17.95 251 ASN B CA 1
ATOM 4128 C C . ASN B 1 252 ? 57.631 17.952 58.929 1.00 13.60 251 ASN B C 1
ATOM 4129 O O . ASN B 1 252 ? 57.728 17.854 60.184 1.00 15.78 251 ASN B O 1
ATOM 4134 N N . ILE B 1 253 ? 56.502 18.336 58.328 1.00 13.26 252 ILE B N 1
ATOM 4135 C CA . ILE B 1 253 ? 55.282 18.588 59.090 1.00 12.91 252 ILE B CA 1
ATOM 4136 C C . ILE B 1 253 ? 54.770 17.317 59.758 1.00 13.17 252 ILE B C 1
ATOM 4137 O O . ILE B 1 253 ? 54.436 17.327 60.944 1.00 13.59 252 ILE B O 1
ATOM 4142 N N . PHE B 1 254 ? 54.779 16.193 59.043 1.00 11.11 253 PHE B N 1
ATOM 4143 C CA . PHE B 1 254 ? 54.330 14.944 59.646 1.00 11.42 253 PHE B CA 1
ATOM 4144 C C . PHE B 1 254 ? 55.232 14.560 60.838 1.00 15.26 253 PHE B C 1
ATOM 4145 O O . PHE B 1 254 ? 54.766 14.242 61.932 1.00 13.97 253 PHE B O 1
ATOM 4153 N N . THR B 1 255 ? 56.525 14.628 60.629 1.00 13.87 254 THR B N 1
ATOM 4154 C CA . THR B 1 255 ? 57.478 14.143 61.633 1.00 17.73 254 THR B CA 1
ATOM 4155 C C . THR B 1 255 ? 57.411 14.986 62.911 1.00 17.16 254 THR B C 1
ATOM 4156 O O . THR B 1 255 ? 57.470 14.451 64.023 1.00 17.93 254 THR B O 1
ATOM 4160 N N . THR B 1 256 ? 57.306 16.293 62.752 1.00 15.77 255 THR B N 1
ATOM 4161 C CA A THR B 1 256 ? 57.336 17.236 63.876 0.50 16.66 255 THR B CA 1
ATOM 4162 C CA B THR B 1 256 ? 57.354 17.199 63.891 0.50 18.04 255 THR B CA 1
ATOM 4163 C C . THR B 1 256 ? 55.987 17.390 64.558 1.00 20.88 255 THR B C 1
ATOM 4164 O O . THR B 1 256 ? 55.893 17.401 65.804 1.00 20.43 255 THR B O 1
ATOM 4171 N N . ASN B 1 257 ? 54.932 17.525 63.750 1.00 15.71 256 ASN B N 1
ATOM 4172 C CA . ASN B 1 257 ? 53.582 17.904 64.255 1.00 14.63 256 ASN B CA 1
ATOM 4173 C C . ASN B 1 257 ? 52.580 16.787 64.462 1.00 19.97 256 ASN B C 1
ATOM 4174 O O . ASN B 1 257 ? 51.680 16.912 65.298 1.00 20.08 256 ASN B O 1
ATOM 4179 N N . VAL B 1 258 ? 52.697 15.713 63.686 1.00 16.81 257 VAL B N 1
ATOM 4180 C CA . VAL B 1 258 ? 51.696 14.648 63.656 1.00 17.66 257 VAL B CA 1
ATOM 4181 C C . VAL B 1 258 ? 52.186 13.281 64.206 1.00 21.76 257 VAL B C 1
ATOM 4182 O O . VAL B 1 258 ? 51.552 12.694 65.085 1.00 20.08 257 VAL B O 1
ATOM 4186 N N . LEU B 1 259 ? 53.313 12.786 63.710 1.00 21.21 258 LEU B N 1
ATOM 4187 C CA . LEU B 1 259 ? 53.817 11.446 64.127 1.00 17.71 258 LEU B CA 1
ATOM 4188 C C . LEU B 1 259 ? 53.875 11.272 65.651 1.00 23.77 258 LEU B C 1
ATOM 4189 O O . LEU B 1 259 ? 53.554 10.194 66.147 1.00 20.48 258 LEU B O 1
ATOM 4194 N N . PRO B 1 260 ? 54.270 12.319 66.403 1.00 22.85 259 PRO B N 1
ATOM 4195 C CA . PRO B 1 260 ? 54.350 12.095 67.853 1.00 24.20 259 PRO B CA 1
ATOM 4196 C C . PRO B 1 260 ? 53.012 11.816 68.530 1.00 21.19 259 PRO B C 1
ATOM 4197 O O . PRO B 1 260 ? 52.998 11.313 69.660 1.00 19.88 259 PRO B O 1
ATOM 4201 N N . LEU B 1 261 ? 51.899 12.149 67.880 1.00 18.91 260 LEU B N 1
ATOM 4202 C CA . LEU B 1 261 ? 50.588 11.816 68.371 1.00 17.31 260 LEU B CA 1
ATOM 4203 C C . LEU B 1 261 ? 50.193 10.363 68.055 1.00 18.15 260 LEU B C 1
ATOM 4204 O O . LEU B 1 261 ? 49.239 9.853 68.674 1.00 20.75 260 LEU B O 1
ATOM 4209 N N . LEU B 1 262 ? 50.899 9.726 67.116 1.00 19.91 261 LEU B N 1
ATOM 4210 C CA . LEU B 1 262 ? 50.526 8.407 66.588 1.00 22.28 261 LEU B CA 1
ATOM 4211 C C . LEU B 1 262 ? 51.374 7.269 67.141 1.00 26.31 261 LEU B C 1
ATOM 4212 O O . LEU B 1 262 ? 50.911 6.122 67.212 1.00 30.73 261 LEU B O 1
ATOM 4217 N N . GLN B 1 263 ? 52.625 7.563 67.472 1.00 29.41 262 GLN B N 1
ATOM 4218 C CA . GLN B 1 263 ? 53.540 6.540 67.969 1.00 37.25 262 GLN B CA 1
ATOM 4219 C C . GLN B 1 263 ? 54.560 7.116 68.952 1.00 39.48 262 GLN B C 1
ATOM 4220 O O . GLN B 1 263 ? 55.158 6.368 69.734 1.00 42.97 262 GLN B O 1
#

Nearest PDB structures (foldseek):
  3u2x-assembly1_A  TM=9.971E-01  e=7.289E-53  Homo sapiens
  3u2w-assembly1_A  TM=9.881E-01  e=8.204E-52  Homo sapiens
  3v90-assembly1_A  TM=9.264E-01  e=1.395E-46  Oryctolagus cuniculus
  3v91-assembly1_A  TM=9.274E-01  e=7.149E-46  Oryctolagus cuniculus
  3usr-assembly1_A  TM=9.268E-01  e=9.676E-46  Oryctolagus cuniculus

Foldseek 3Di:
DQFAEEEEEEDAAVLLLLLQQQALLQLVVQPDNYFYEYEYEPNYDPLSLVLVVVRGVDYHYDHFQFLCCQPLCVVVPNNPQRSQLSVLCVLQPQSHFKYKYAYSQKGFDHHDNCLQVAEPFAAAADPVHRLFGDNRITMYGRDPVSSVVLVVCCVPPNANRSHDRRSVCVVVVCQSPDDCSSHDPCLAEVEQCNVQPPVVVCVVCVVSRGMYGDDDDQGLSNWDADPVVLDTDDDPPDRSVVPCPVSSVSVVCSVPPSVVSSD/DDAQEEEEEEDAALLLLLLQQQQLLQLVVQPDPYFYEYEYEPNYDPLSLVLVVVRGVYHHYDYFQFLCCQVLCVVVVNNPARSQLSVLCVLQPQSHQKYKYAYSQKGFDHHDNVLVVDEPFAAAADPVHRLFGDNRITMYGRDVVSSVVLVVCCVPPNANRSHDRRSVCVVVVCVSPDDCSSHDPCLAEVELVNVFDPVVCCVVPVVSRGMYGPDDDQGLSNWDADPVVLDTDDDPDDSCVSPVVVSSSSVVSCVPPNVVSVD

InterPro domains:
  IPR002495 Glycosyl transferase, family 8 [PF01501] (7-116)
  IPR002495 Glycosyl transferase, family 8 [PF01501] (118-222)
  IPR029044 Nucleotide-diphospho-sugar transferases [G3DSA:3.90.550.10] (1-262)
  IPR029044 Nucleotide-diphospho-sugar transferases [SSF53448] (1-260)
  IPR050587 GNT1/Glycosyltransferase 8 [PTHR11183] (3-328)

Solvent-accessible surface area: 21440 Å² total; per-residue (Å²): 54,149,88,54,23,0,4,1,2,18,1,13,48,51,40,52,0,62,0,0,0,0,2,0,15,0,4,114,94,41,188,26,77,46,97,4,0,0,0,0,0,92,108,1,41,90,75,19,59,128,20,0,108,85,8,8,89,86,21,32,81,22,106,50,46,86,35,62,31,72,76,42,6,72,64,44,168,30,88,82,36,3,36,21,10,0,11,0,15,0,0,41,6,73,99,16,62,44,0,0,0,1,27,6,7,0,0,1,37,31,65,1,17,77,1,8,123,58,98,46,8,0,0,0,6,9,3,3,6,2,39,4,0,7,4,2,0,0,0,0,101,10,26,91,120,16,38,76,81,0,48,114,23,17,102,107,129,27,6,23,6,0,4,6,22,0,1,0,12,68,65,31,87,66,9,19,91,72,33,27,161,53,21,1,32,0,35,11,2,0,1,8,39,0,11,72,45,21,38,0,0,18,133,71,72,4,110,68,12,50,0,0,4,24,54,21,171,63,10,1,20,94,26,79,26,63,76,192,90,111,52,21,153,57,147,120,94,30,63,49,51,68,55,45,76,21,7,59,53,0,30,46,5,18,36,81,64,0,89,85,72,57,216,115,12,122,70,26,0,4,1,2,18,1,14,38,50,42,51,0,67,0,0,0,0,2,0,13,0,4,108,93,31,165,27,73,42,98,3,0,0,0,0,0,91,129,0,42,112,82,12,59,141,20,0,94,89,15,10,65,56,34,36,83,24,105,61,45,88,36,60,32,78,78,47,6,83,48,45,162,29,95,81,38,3,43,22,10,0,10,0,15,0,0,40,5,74,96,14,61,28,0,0,0,1,27,6,6,0,0,0,35,31,49,1,18,75,1,9,122,58,91,41,8,0,0,0,7,9,2,5,6,2,39,4,0,8,4,2,0,0,0,0,94,11,26,88,120,17,34,76,80,0,49,113,22,17,97,112,115,23,5,23,7,0,4,7,21,0,1,0,13,56,64,29,86,66,8,18,90,71,40,28,174,60,20,1,33,0,35,12,3,0,1,7,43,0,5,84,48,19,37,1,0,15,140,79,67,3,111,66,12,51,0,0,4,2,73,20,168,63,9,0,27,94,22,105,26,62,77,194,100,107,53,18,73,50,79,120,97,37,63,23,52,50,53,48,86,17,2,58,51,0,24,51,9,7,37,91,66,0,44,88,80,53,171

Radius of gyration: 24.74 Å; Cα contacts (8 Å, |Δi|>4): 1098; chains: 2; bounding box: 51×50×76 Å

GO terms:
  GO:0005515 protein binding (F, IPI)
  GO:0030145 manganese ion binding (F, IDA)
  GO:0008466 glycogenin glucosyltransferase activity (F, IDA)
  GO:0042803 protein homodimerization activity (F, IDA)
  GO:0160249 glycogen biosynthetic process via UDP-glucose (P, IMP)
  GO:0008466 glycogenin glucosyltransferase activity (F, EXP)
  GO:1904813 ficolin-1-rich granule lumen (C, TAS)
  GO:0034774 secretory granule lumen (C, TAS)
  GO:0043202 lysosomal lumen (C, TAS)
  GO:0005576 extracellular region (C, TAS)
  GO:0005829 cytosol (C, TAS)
  GO:0005978 glycogen biosynthetic process (P, TAS)
  GO:0005978 glycogen biosynthetic process (P, IDA)
  GO:0016020 membrane (C, HDA)

Sequence (526 aa):
SMTDQAFVTLTTNDAYAKGALVLGSSSLKKQHRTTRRRLVVLATPQQVSDSMRKVLETVFDEVIMVDVLDSGDSAHLTLMKRPELGVTLTKLHCWSLTQYSKCVFMDADTLVLANIDDLFDRREELSAAPDPGWPDCFNSGVFVYQPSVETYNQLLHLASEQGSFDGGDQGILNTFFSSWATTDIRKHLPFIYNLSSISIYSYLPAFKVVFGASAKVVHFLGRVKPWNYTYDPKTKSVKKSEAHDPNMTHPEFLILWWNIFTTNVLPLLQSMTDQAFVTLTTNDAYAKGALVLGSSSLKQHRTTRRLVVLATPQVSDSMRKVLETVFDEVIMVDVLDSGDSAHLTLMKRPELGVTLLTKLHCWSLTQYSKCVFMDADTLVLANIDDLFDRREELSAAPDPGWPDCFNSGVFVYQPSVETYNQLLHLASEQGSFDGGDQGILNTFFS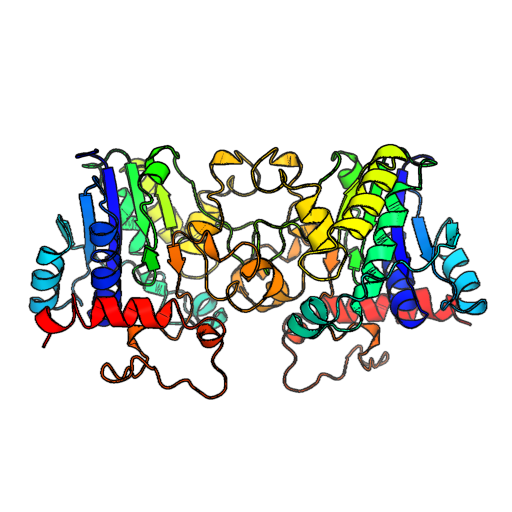SWATTDIRKHLPFIYNLSSIISIYSYLPAFKVVFGASAKVVHFLGRVKPWNYTYDPKTKSVKSEAHDPNMTHPEEFLILWWNIFTTTNVLPLLQ

Secondary structure (DSSP, 8-state):
-TTTEEEEEEESSHHHHHHHHHHHHHHHHTT--SEEEEEE-TTS-HHHHHHHHHHSSEEEE--------HHHHHHTT-TTGGGGGGGGGGGG-TT-SEEEEE-TTEEE-S--GGGGGS-SSEEEEPTTSTTSEEEEEEEE---HHHHHHHHHHHHHH--TTSSHHHHHHHHTTTTTTS-GGGB--GGGSEEHHHHHSSHHHHHHHGGG-SEEE--SSS-GGGSEEETTTTEEE--SS-GGGSSTHHHHHHHHHIIIIIGGGG-/-EEEEEEEEEESSHHHHHHHHHHHHHHHHTT--EEEEEEE-TTS-HHHHHHHHHH-SEEEE--------HHHHHHTT-TTGGGGGGGGGGGG-TT-SEEEEE-TTEEE-S--GGGGGS-SSEEEEPTTSTTSEEEEEEEE---HHHHHHHHHHHHHT--TTSSHHHHHHHHTTTTTTS-GGGB--GGGSEEHHHHHSSHHHHHHHGGG-SEEE--SSS-GGGS-EETTTTEE---TT-GGGSSTHHHHHHHHHIIIIIHHHH-

CATH classification: 3.90.550.10

B-factor: mean 23.03, std 12.03, range [7.89, 92.93]